Protein 9O9W (pdb70)

Foldseek 3Di:
DQLLDDDDLDDLCQLLDLAHQFDKDKDWFDCDQLFHTFMKMAGPDCPSHAAAEEEEEEAAQDAQLLQVSCHRSQRNLGYTYGYGHGPDSHDALCSLLRVSVSVLVCCCPPDPCNRRYDSQQYAYEYAASNLLSRLSNQQVCVSYQEYEYELYDNPVLANAPRQHEYEYEAEPPEPVRHPVSPVSSQVRHDLNHWYKYWYFPPGYRSNSSDDDSVCSSVVNLVSCCRRRVHCSSQVCVQPPPDCVRTDDMDTSPVDGYDDDDDD/DQLLDDDDQDDLPQLLDLAHQFDKDKDWFDQDQLFGTFMKMAGPDCPSHAAAEEEEEEAALDDQLLQVSCHRSQRNNGYTYGYGHGPDSHDALCSLLVVSVSRLCCCCPPDPCNRRYDSQQYAYEYAASNLLSRLNNQQVDVSYQEYEYELYDNPVLASANRQHEYEYEAEPAEPPSHPVSNVSSQVRHDLNHWYKYWYFPPGYRSNSSDDDSVVRSVVNLSSCCRRRVNCSSQVCVQPPPDCPRTPDMDTSPVDGYD

Nearest PDB structures (foldseek):
  1jfr-assembly2_B  TM=9.853E-01  e=2.853E-38  Streptomyces exfoliatus
  7ym9-assembly2_B  TM=9.706E-01  e=1.225E-35  Cryptosporangium aurantiacum
  7yme-assembly1_A  TM=9.697E-01  e=6.403E-35  Cryptosporangium aurantiacum
  8etx-assembly1_A  TM=9.329E-01  e=5.877E-36  synthetic construct
  8eu1-assembly1_A  TM=9.332E-01  e=2.555E-35  synthetic construct

Organism: NCBI:txid113567

Structure (mmCIF, N/CA/C/O backbone):
data_9O9W
#
_entry.id   9O9W
#
_cell.length_a   87.250
_cell.length_b   87.250
_cell.length_c   148.870
_cell.angle_alpha   90.00
_cell.angle_beta   90.00
_cell.angle_gamma   120.00
#
_symmetry.space_group_name_H-M   'P 32 2 1'
#
loop_
_entity.id
_entity.type
_entity.pdbx_description
1 polymer 'poly(ethylene terephthalate) hydrolase'
2 non-polymer 'CALCIUM ION'
3 non-polymer 'TRIETHYLENE GLYCOL'
4 non-polymer 'CHLORIDE ION'
5 water water
#
loop_
_atom_site.group_PDB
_atom_site.id
_atom_site.type_symbol
_atom_site.label_atom_id
_atom_site.label_alt_id
_atom_site.label_comp_id
_atom_site.label_asym_id
_atom_site.label_entity_id
_atom_site.label_seq_id
_atom_site.pdbx_PDB_ins_code
_atom_site.Cartn_x
_atom_site.Cartn_y
_atom_site.Cartn_z
_atom_site.occupancy
_atom_site.B_iso_or_equiv
_atom_site.auth_seq_id
_atom_site.auth_comp_id
_atom_site.auth_asym_id
_atom_site.auth_atom_id
_atom_site.pdbx_PDB_model_num
ATOM 1 N N . ALA A 1 2 ? 26.934 4.393 -17.721 1.00 57.30 2 ALA A N 1
ATOM 2 C CA . ALA A 1 2 ? 27.094 2.923 -17.747 1.00 52.11 2 ALA A CA 1
ATOM 3 C C . ALA A 1 2 ? 27.283 2.455 -16.307 1.00 49.25 2 ALA A C 1
ATOM 4 O O . ALA A 1 2 ? 27.674 3.220 -15.420 1.00 47.68 2 ALA A O 1
ATOM 6 N N . ASN A 1 3 ? 27.030 1.160 -16.115 1.00 44.48 3 ASN A N 1
ATOM 7 C CA . ASN A 1 3 ? 27.366 0.500 -14.862 1.00 41.80 3 ASN A CA 1
ATOM 8 C C . ASN A 1 3 ? 28.853 0.167 -14.874 1.00 36.91 3 ASN A C 1
ATOM 9 O O . ASN A 1 3 ? 29.266 -0.730 -15.592 1.00 41.31 3 ASN A O 1
ATOM 14 N N . PRO A 1 4 ? 29.685 0.793 -14.038 1.00 35.40 4 PRO A N 1
ATOM 15 C CA . PRO A 1 4 ? 31.113 0.536 -14.079 1.00 37.68 4 PRO A CA 1
ATOM 16 C C . PRO A 1 4 ? 31.534 -0.877 -13.649 1.00 40.11 4 PRO A C 1
ATOM 17 O O . PRO A 1 4 ? 32.688 -1.234 -13.838 1.00 37.47 4 PRO A O 1
ATOM 21 N N . TYR A 1 5 ? 30.617 -1.664 -13.048 1.00 38.77 5 TYR A N 1
ATOM 22 C CA . TYR A 1 5 ? 30.915 -3.031 -12.610 1.00 36.63 5 TYR A CA 1
ATOM 23 C C . TYR A 1 5 ? 30.375 -4.079 -13.580 1.00 36.20 5 TYR A C 1
ATOM 24 O O . TYR A 1 5 ? 30.487 -5.295 -13.353 1.00 36.28 5 TYR A O 1
ATOM 33 N N . GLN A 1 6 ? 29.742 -3.622 -14.668 1.00 35.95 6 GLN A N 1
ATOM 34 C CA . GLN A 1 6 ? 29.144 -4.549 -15.613 1.00 35.34 6 GLN A CA 1
ATOM 35 C C . GLN A 1 6 ? 30.251 -5.238 -16.409 1.00 36.43 6 GLN A C 1
ATOM 36 O O . GLN A 1 6 ? 31.168 -4.584 -16.882 1.00 38.06 6 GLN A O 1
ATOM 42 N N . ARG A 1 7 ? 30.138 -6.554 -16.575 1.00 34.61 7 ARG A N 1
ATOM 43 C CA . ARG A 1 7 ? 31.128 -7.344 -17.281 1.00 32.88 7 ARG A CA 1
ATOM 44 C C . ARG A 1 7 ? 30.416 -8.295 -18.228 1.00 36.39 7 ARG A C 1
ATOM 45 O O . ARG A 1 7 ? 29.360 -8.890 -17.919 1.00 34.54 7 ARG A O 1
ATOM 53 N N . GLY A 1 8 ? 30.999 -8.451 -19.424 1.00 37.70 8 GLY A N 1
ATOM 54 C CA . GLY A 1 8 ? 30.582 -9.545 -20.279 1.00 37.21 8 GLY A CA 1
ATOM 55 C C . GLY A 1 8 ? 29.406 -9.147 -21.173 1.00 37.86 8 GLY A C 1
ATOM 56 O O . GLY A 1 8 ? 28.745 -8.129 -20.933 1.00 35.82 8 GLY A O 1
ATOM 57 N N . PRO A 1 9 ? 29.163 -9.935 -22.249 1.00 41.64 9 PRO A N 1
ATOM 58 C CA . PRO A 1 9 ? 28.085 -9.642 -23.194 1.00 42.95 9 PRO A CA 1
ATOM 59 C C . PRO A 1 9 ? 26.691 -9.769 -22.590 1.00 46.00 9 PRO A C 1
ATOM 60 O O . PRO A 1 9 ? 26.520 -10.376 -21.528 1.00 42.74 9 PRO A O 1
ATOM 64 N N . ALA A 1 10 ? 25.701 -9.185 -23.277 1.00 42.59 10 ALA A N 1
ATOM 65 C CA . ALA A 1 10 ? 24.301 -9.360 -22.919 1.00 46.13 10 ALA A CA 1
ATOM 66 C C . ALA A 1 10 ? 23.996 -10.847 -22.779 1.00 41.34 10 ALA A C 1
ATOM 67 O O . ALA A 1 10 ? 24.303 -11.671 -23.647 1.00 42.26 10 ALA A O 1
ATOM 69 N N . PRO A 1 11 ? 23.448 -11.277 -21.623 1.00 40.76 11 PRO A N 1
ATOM 70 C CA . PRO A 1 11 ? 23.212 -12.699 -21.390 1.00 38.86 11 PRO A CA 1
ATOM 71 C C . PRO A 1 11 ? 21.967 -13.235 -22.097 1.00 38.06 11 PRO A C 1
ATOM 72 O O . PRO A 1 11 ? 21.048 -12.487 -22.425 1.00 43.21 11 PRO A O 1
ATOM 76 N N . THR A 1 12 ? 21.949 -14.548 -22.243 1.00 37.66 12 THR A N 1
ATOM 77 C CA . THR A 1 12 ? 20.816 -15.320 -22.716 1.00 39.22 12 THR A CA 1
ATOM 78 C C . THR A 1 12 ? 20.636 -16.519 -21.771 1.00 45.02 12 THR A C 1
ATOM 79 O O . THR A 1 12 ? 21.546 -16.838 -20.996 1.00 37.63 12 THR A O 1
ATOM 83 N N . ALA A 1 13 ? 19.494 -17.210 -21.902 1.00 40.39 13 ALA A N 1
ATOM 84 C CA . ALA A 1 13 ? 19.226 -18.431 -21.159 1.00 43.81 13 ALA A CA 1
ATOM 85 C C . ALA A 1 13 ? 20.345 -19.458 -21.346 1.00 44.81 13 ALA A C 1
ATOM 86 O O . ALA A 1 13 ? 20.765 -20.100 -20.381 1.00 40.12 13 ALA A O 1
ATOM 88 N N . ALA A 1 14 ? 20.782 -19.658 -22.604 1.00 41.82 14 ALA A N 1
ATOM 89 C CA . ALA A 1 14 ? 21.947 -20.492 -22.911 1.00 40.73 14 ALA A CA 1
ATOM 90 C C . ALA A 1 14 ? 23.228 -20.031 -22.191 1.00 36.09 14 ALA A C 1
ATOM 91 O O . ALA A 1 14 ? 24.011 -20.872 -21.748 1.00 39.47 14 ALA A O 1
ATOM 93 N N . SER A 1 15 ? 23.487 -18.718 -22.115 1.00 37.29 15 SER A N 1
ATOM 94 C CA . SER A 1 15 ? 24.760 -18.237 -21.606 1.00 35.62 15 SER A CA 1
ATOM 95 C C . SER A 1 15 ? 24.850 -18.491 -20.092 1.00 36.79 15 SER A C 1
ATOM 96 O O . SER A 1 15 ? 25.905 -18.868 -19.618 1.00 36.41 15 SER A O 1
ATOM 99 N N . VAL A 1 16 ? 23.737 -18.337 -19.369 1.00 36.66 16 VAL A N 1
ATOM 100 C CA . VAL A 1 16 ? 23.741 -18.566 -17.924 1.00 36.87 16 VAL A CA 1
ATOM 101 C C . VAL A 1 16 ? 23.698 -20.044 -17.558 1.00 36.19 16 VAL A C 1
ATOM 102 O O . VAL A 1 16 ? 24.014 -20.383 -16.412 1.00 36.96 16 VAL A O 1
ATOM 106 N N . ALA A 1 17 ? 23.269 -20.910 -18.486 1.00 33.87 17 ALA A N 1
ATOM 107 C CA . ALA A 1 17 ? 23.186 -22.346 -18.281 1.00 33.16 17 ALA A CA 1
ATOM 108 C C . ALA A 1 17 ? 24.459 -23.088 -18.728 1.00 35.32 17 ALA A C 1
ATOM 109 O O . ALA A 1 17 ? 24.620 -24.271 -18.428 1.00 34.31 17 ALA A O 1
ATOM 111 N N . ALA A 1 18 ? 25.376 -22.418 -19.422 1.00 34.40 18 ALA A N 1
ATOM 112 C CA . ALA A 1 18 ? 26.574 -23.040 -19.990 1.00 39.77 18 ALA A CA 1
ATOM 113 C C . ALA A 1 18 ? 27.580 -23.485 -18.923 1.00 38.73 18 ALA A C 1
ATOM 114 O O . ALA A 1 18 ? 27.795 -22.800 -17.929 1.00 39.29 18 ALA A O 1
ATOM 116 N N . VAL A 1 19 ? 28.291 -24.569 -19.229 1.00 38.68 19 VAL A N 1
ATOM 117 C CA . VAL A 1 19 ? 29.291 -25.137 -18.341 1.00 39.68 19 VAL A CA 1
ATOM 118 C C . VAL A 1 19 ? 30.465 -24.164 -18.185 1.00 40.19 19 VAL A C 1
ATOM 119 O O . VAL A 1 19 ? 31.013 -24.010 -17.067 1.00 37.95 19 VAL A O 1
ATOM 123 N N . THR A 1 20 ? 30.845 -23.501 -19.297 1.00 36.72 20 THR A N 1
ATOM 124 C CA . THR A 1 20 ? 31.778 -22.387 -19.235 1.00 38.27 20 THR A CA 1
ATOM 125 C C . THR A 1 20 ? 31.164 -21.173 -19.902 1.00 37.36 20 THR A C 1
ATOM 126 O O . THR A 1 20 ? 30.641 -21.289 -21.012 1.00 39.58 20 THR A O 1
ATOM 130 N N . GLY A 1 21 ? 31.300 -20.033 -19.223 1.00 32.72 21 GLY A N 1
ATOM 131 C CA . GLY A 1 21 ? 30.723 -18.759 -19.609 1.00 35.74 21 GLY A CA 1
ATOM 132 C C . GLY A 1 21 ? 31.654 -18.022 -20.566 1.00 37.57 21 GLY A C 1
ATOM 133 O O . GLY A 1 21 ? 32.623 -18.597 -21.050 1.00 40.79 21 GLY A O 1
ATOM 134 N N . PRO A 1 22 ? 31.439 -16.714 -20.792 1.00 38.02 22 PRO A N 1
ATOM 135 C CA . PRO A 1 22 ? 32.196 -15.972 -21.813 1.00 38.44 22 PRO A CA 1
ATOM 136 C C . PRO A 1 22 ? 33.660 -15.673 -21.480 1.00 38.88 22 PRO A C 1
ATOM 137 O O . PRO A 1 22 ? 34.429 -15.289 -22.348 1.00 38.45 22 PRO A O 1
ATOM 141 N N . PHE A 1 23 ? 34.041 -15.718 -20.194 1.00 35.81 23 PHE A N 1
ATOM 142 C CA . PHE A 1 23 ? 35.400 -15.397 -19.798 1.00 31.59 23 PHE A CA 1
ATOM 143 C C . PHE A 1 23 ? 36.262 -16.654 -19.720 1.00 34.86 23 PHE A C 1
ATOM 144 O O . PHE A 1 23 ? 35.919 -17.600 -18.994 1.00 34.89 23 PHE A O 1
ATOM 152 N N . ALA A 1 24 ? 37.437 -16.595 -20.367 1.00 35.23 24 ALA A N 1
ATOM 153 C CA . ALA A 1 24 ? 38.547 -17.510 -20.112 1.00 34.96 24 ALA A CA 1
ATOM 154 C C . ALA A 1 24 ? 38.899 -17.435 -18.621 1.00 32.90 24 ALA A C 1
ATOM 155 O O . ALA A 1 24 ? 38.884 -16.338 -18.044 1.00 32.01 24 ALA A O 1
ATOM 157 N N . THR A 1 25 ? 39.272 -18.572 -18.031 1.00 31.14 25 THR A N 1
ATOM 158 C CA . THR A 1 25 ? 39.610 -18.597 -16.598 1.00 32.11 25 THR A CA 1
ATOM 159 C C . THR A 1 25 ? 40.950 -19.292 -16.342 1.00 32.03 25 THR A C 1
ATOM 160 O O . THR A 1 25 ? 41.512 -19.997 -17.188 1.00 30.32 25 THR A O 1
ATOM 164 N N . ALA A 1 26 ? 41.481 -19.012 -15.163 1.00 31.03 26 ALA A N 1
ATOM 165 C CA . ALA A 1 26 ? 42.646 -19.654 -14.584 1.00 31.17 26 ALA A CA 1
ATOM 166 C C . ALA A 1 26 ? 42.348 -19.943 -13.106 1.00 32.08 26 ALA A C 1
ATOM 167 O O . ALA A 1 26 ? 41.370 -19.433 -12.565 1.00 28.61 26 ALA A O 1
ATOM 169 N N . SER A 1 27 ? 43.225 -20.703 -12.454 1.00 31.64 27 SER A N 1
ATOM 170 C CA . SER A 1 27 ? 43.123 -20.906 -11.018 1.00 29.30 27 SER A CA 1
ATOM 171 C C . SER A 1 27 ? 44.510 -20.953 -10.407 1.00 30.40 27 SER A C 1
ATOM 172 O O . SER A 1 27 ? 45.512 -21.129 -11.116 1.00 29.52 27 SER A O 1
ATOM 175 N N . VAL A 1 28 ? 44.551 -20.779 -9.073 1.00 29.32 28 VAL A N 1
ATOM 176 C CA . VAL A 1 28 ? 45.745 -21.016 -8.280 1.00 28.49 28 VAL A CA 1
ATOM 177 C C . VAL A 1 28 ? 45.325 -21.746 -7.012 1.00 29.09 28 VAL A C 1
ATOM 178 O O . VAL A 1 28 ? 44.290 -21.405 -6.424 1.00 29.18 28 VAL A O 1
ATOM 182 N N . SER A 1 29 ? 46.144 -22.722 -6.611 1.00 29.25 29 SER A N 1
ATOM 183 C CA . SER A 1 29 ? 45.986 -23.363 -5.308 1.00 30.72 29 SER A CA 1
ATOM 184 C C . SER A 1 29 ? 46.471 -22.411 -4.205 1.00 32.82 29 SER A C 1
ATOM 185 O O . SER A 1 29 ? 47.364 -21.593 -4.441 1.00 30.37 29 SER A O 1
ATOM 188 N N . VAL A 1 30 ? 45.829 -22.503 -3.024 1.00 30.59 30 VAL A N 1
ATOM 189 C CA . VAL A 1 30 ? 46.266 -21.779 -1.843 1.00 31.92 30 VAL A CA 1
ATOM 190 C C . VAL A 1 30 ? 46.507 -22.784 -0.729 1.00 31.59 30 VAL A C 1
ATOM 191 O O . VAL A 1 30 ? 45.609 -23.550 -0.406 1.00 27.84 30 VAL A O 1
ATOM 195 N N . PRO A 1 31 ? 47.676 -22.804 -0.070 1.00 31.47 31 PRO A N 1
ATOM 196 C CA . PRO A 1 31 ? 47.903 -23.790 0.984 1.00 34.13 31 PRO A CA 1
ATOM 197 C C . PRO A 1 31 ? 47.244 -23.384 2.303 1.00 31.32 31 PRO A C 1
ATOM 198 O O . PRO A 1 31 ? 46.730 -22.258 2.434 1.00 28.68 31 PRO A O 1
ATOM 202 N N . ARG A 1 32 ? 47.232 -24.314 3.255 1.00 31.97 32 ARG A N 1
ATOM 203 C CA . ARG A 1 32 ? 46.623 -24.061 4.563 1.00 35.61 32 ARG A CA 1
ATOM 204 C C . ARG A 1 32 ? 47.264 -22.858 5.264 1.00 33.37 32 ARG A C 1
ATOM 205 O O . ARG A 1 32 ? 48.457 -22.645 5.123 1.00 32.08 32 ARG A O 1
ATOM 213 N N . GLY A 1 33 ? 46.484 -22.111 6.065 1.00 32.21 33 GLY A N 1
ATOM 214 C CA . GLY A 1 33 ? 47.020 -20.963 6.814 1.00 33.52 33 GLY A CA 1
ATOM 215 C C . GLY A 1 33 ? 46.089 -19.744 6.750 1.00 33.27 33 GLY A C 1
ATOM 216 O O . GLY A 1 33 ? 45.016 -19.800 6.128 1.00 33.87 33 GLY A O 1
ATOM 217 N N . ASN A 1 34 ? 46.458 -18.675 7.483 1.00 34.90 34 ASN A N 1
ATOM 218 C CA . ASN A 1 34 ? 45.724 -17.415 7.412 1.00 35.50 34 ASN A CA 1
ATOM 219 C C . ASN A 1 34 ? 44.286 -17.618 7.876 1.00 33.40 34 ASN A C 1
ATOM 220 O O . ASN A 1 34 ? 43.385 -16.937 7.390 1.00 35.36 34 ASN A O 1
ATOM 225 N N . GLY A 1 35 ? 44.098 -18.579 8.783 1.00 32.38 35 GLY A N 1
ATOM 226 C CA . GLY A 1 35 ? 42.834 -18.729 9.476 1.00 31.80 35 GLY A CA 1
ATOM 227 C C . GLY A 1 35 ? 41.955 -19.827 8.879 1.00 31.64 35 GLY A C 1
ATOM 228 O O . GLY A 1 35 ? 40.857 -20.010 9.374 1.00 32.10 35 GLY A O 1
ATOM 229 N N . PHE A 1 36 ? 42.388 -20.538 7.819 1.00 27.67 36 PHE A N 1
ATOM 230 C CA . PHE A 1 36 ? 41.498 -21.512 7.200 1.00 28.98 36 PHE A CA 1
ATOM 231 C C . PHE A 1 36 ? 42.360 -22.539 6.467 1.00 29.31 36 PHE A C 1
ATOM 232 O O . PHE A 1 36 ? 43.586 -22.514 6.579 1.00 29.41 36 PHE A O 1
ATOM 240 N N . GLY A 1 37 ? 41.698 -23.495 5.803 1.00 26.73 37 GLY A N 1
ATOM 241 C CA . GLY A 1 37 ? 42.388 -24.645 5.251 1.00 28.02 37 GLY A CA 1
ATOM 242 C C . GLY A 1 37 ? 42.968 -24.413 3.857 1.00 29.20 37 GLY A C 1
ATOM 243 O O . GLY A 1 37 ? 43.480 -25.363 3.261 1.00 30.45 37 GLY A O 1
ATOM 244 N N . GLY A 1 38 ? 42.963 -23.157 3.375 1.00 28.23 38 GLY A N 1
ATOM 245 C CA . GLY A 1 38 ? 43.406 -22.857 2.015 1.00 29.55 38 GLY A CA 1
ATOM 246 C C . GLY A 1 38 ? 42.305 -23.212 1.018 1.00 27.71 38 GLY A C 1
ATOM 247 O O . GLY A 1 38 ? 41.119 -23.185 1.371 1.00 27.26 38 GLY A O 1
ATOM 248 N N . GLY A 1 39 ? 42.700 -23.577 -0.218 1.00 27.22 39 GLY A N 1
ATOM 249 C CA . GLY A 1 39 ? 41.700 -23.938 -1.211 1.00 27.55 39 GLY A CA 1
ATOM 250 C C . GLY A 1 39 ? 42.169 -23.593 -2.623 1.00 27.42 39 GLY A C 1
ATOM 251 O O . GLY A 1 39 ? 43.356 -23.766 -2.919 1.00 30.94 39 GLY A O 1
ATOM 252 N N . VAL A 1 40 ? 41.241 -23.090 -3.454 1.00 27.24 40 VAL A N 1
ATOM 253 C CA . VAL A 1 40 ? 41.519 -22.791 -4.863 1.00 27.59 40 VAL A CA 1
ATOM 254 C C . VAL A 1 40 ? 40.794 -21.507 -5.236 1.00 26.39 40 VAL A C 1
ATOM 255 O O . VAL A 1 40 ? 39.587 -21.385 -5.005 1.00 27.23 40 VAL A O 1
ATOM 259 N N . ILE A 1 41 ? 41.551 -20.582 -5.845 1.00 25.32 41 ILE A N 1
ATOM 260 C CA . ILE A 1 41 ? 41.011 -19.356 -6.413 1.00 27.20 41 ILE A CA 1
ATOM 261 C C . ILE A 1 41 ? 40.894 -19.476 -7.926 1.00 27.32 41 ILE A C 1
ATOM 262 O O . ILE A 1 41 ? 41.883 -19.763 -8.618 1.00 29.01 41 ILE A O 1
ATOM 267 N N . TYR A 1 42 ? 39.669 -19.272 -8.425 1.00 26.98 42 TYR A N 1
ATOM 268 C CA . TYR A 1 42 ? 39.373 -19.273 -9.843 1.00 27.73 42 TYR A CA 1
ATOM 269 C C . TYR A 1 42 ? 39.096 -17.843 -10.277 1.00 29.29 42 TYR A C 1
ATOM 270 O O . TYR A 1 42 ? 38.451 -17.071 -9.560 1.00 29.02 42 TYR A O 1
ATOM 279 N N . TYR A 1 43 ? 39.587 -17.441 -11.452 1.00 28.23 43 TYR A N 1
ATOM 280 C CA . TYR A 1 43 ? 39.371 -16.050 -11.816 1.00 27.91 43 TYR A CA 1
ATOM 281 C C . TYR A 1 43 ? 39.387 -15.867 -13.336 1.00 30.63 43 TYR A C 1
ATOM 282 O O . TYR A 1 43 ? 40.001 -16.659 -14.046 1.00 30.90 43 TYR A O 1
ATOM 291 N N . PRO A 1 44 ? 38.749 -14.805 -13.862 1.00 29.78 44 PRO A N 1
ATOM 292 C CA . PRO A 1 44 ? 38.880 -14.465 -15.279 1.00 31.75 44 PRO A CA 1
ATOM 293 C C . PRO A 1 44 ? 40.259 -13.904 -15.576 1.00 33.07 44 PRO A C 1
ATOM 294 O O . PRO A 1 44 ? 40.769 -13.072 -14.802 1.00 34.58 44 PRO A O 1
ATOM 298 N N . THR A 1 45 ? 40.848 -14.298 -16.718 1.00 33.95 45 THR A N 1
ATOM 299 C CA . THR A 1 45 ? 42.184 -13.824 -17.057 1.00 36.02 45 THR A CA 1
ATOM 300 C C . THR A 1 45 ? 42.136 -12.468 -17.748 1.00 38.73 45 THR A C 1
ATOM 301 O O . THR A 1 45 ? 43.112 -11.735 -17.698 1.00 39.71 45 THR A O 1
ATOM 305 N N . ASP A 1 46 ? 41.009 -12.138 -18.369 1.00 35.00 46 ASP A N 1
ATOM 306 C CA . ASP A 1 46 ? 40.861 -10.845 -19.037 1.00 40.81 46 ASP A CA 1
ATOM 307 C C . ASP A 1 46 ? 40.780 -9.706 -18.017 1.00 39.87 46 ASP A C 1
ATOM 308 O O . ASP A 1 46 ? 39.802 -9.630 -17.277 1.00 39.28 46 ASP A O 1
ATOM 313 N N . THR A 1 47 ? 41.768 -8.788 -18.028 1.00 38.85 47 THR A N 1
ATOM 314 C CA . THR A 1 47 ? 41.756 -7.604 -17.172 1.00 39.28 47 THR A CA 1
ATOM 315 C C . THR A 1 47 ? 41.212 -6.340 -17.854 1.00 40.00 47 THR A C 1
ATOM 316 O O . THR A 1 47 ? 41.047 -5.327 -17.166 1.00 43.30 47 THR A O 1
ATOM 320 N N . SER A 1 48 ? 40.883 -6.397 -19.149 1.00 40.14 48 SER A N 1
ATOM 321 C CA . SER A 1 48 ? 40.616 -5.208 -19.939 1.00 44.28 48 SER A CA 1
ATOM 322 C C . SER A 1 48 ? 39.248 -4.600 -19.625 1.00 46.67 48 SER A C 1
ATOM 323 O O . SER A 1 48 ? 38.951 -3.515 -20.093 1.00 45.75 48 SER A O 1
ATOM 326 N N . GLN A 1 49 ? 38.382 -5.295 -18.886 1.00 41.85 49 GLN A N 1
ATOM 327 C CA . GLN A 1 49 ? 37.085 -4.721 -18.525 1.00 41.82 49 GLN A CA 1
ATOM 328 C C . GLN A 1 49 ? 37.078 -4.230 -17.074 1.00 40.38 49 GLN A C 1
ATOM 329 O O . GLN A 1 49 ? 36.071 -3.708 -16.615 1.00 43.92 49 GLN A O 1
ATOM 335 N N . GLY A 1 50 ? 38.211 -4.304 -16.368 1.00 38.87 50 GLY A N 1
ATOM 336 C CA . GLY A 1 50 ? 38.278 -3.867 -14.983 1.00 37.97 50 GLY A CA 1
ATOM 337 C C . GLY A 1 50 ? 38.298 -5.053 -14.004 1.00 36.14 50 GLY A C 1
ATOM 338 O O . GLY A 1 50 ? 38.305 -6.217 -14.417 1.00 35.23 50 GLY A O 1
ATOM 339 N N . THR A 1 51 ? 38.288 -4.719 -12.707 1.00 33.88 51 THR A N 1
ATOM 340 C CA . THR A 1 51 ? 38.350 -5.690 -11.609 1.00 34.14 51 THR A CA 1
ATOM 341 C C . THR A 1 51 ? 37.009 -6.395 -11.494 1.00 31.51 51 THR A C 1
ATOM 342 O O . THR A 1 51 ? 36.004 -5.887 -11.982 1.00 33.14 51 THR A O 1
ATOM 346 N N . PHE A 1 52 ? 37.005 -7.528 -10.787 1.00 31.45 52 PHE A N 1
ATOM 347 C CA . PHE A 1 52 ? 35.812 -8.333 -10.583 1.00 30.32 52 PHE A CA 1
ATOM 348 C C . PHE A 1 52 ? 35.509 -8.443 -9.088 1.00 28.61 52 PHE A C 1
ATOM 349 O O . PHE A 1 52 ? 36.409 -8.315 -8.245 1.00 30.32 52 PHE A O 1
ATOM 357 N N . GLY A 1 53 ? 34.229 -8.638 -8.786 1.00 28.11 53 GLY A N 1
ATOM 358 C CA . GLY A 1 53 ? 33.828 -8.989 -7.441 1.00 31.92 53 GLY A CA 1
ATOM 359 C C . GLY A 1 53 ? 34.219 -10.426 -7.103 1.00 31.52 53 GLY A C 1
ATOM 360 O O . GLY A 1 53 ? 34.654 -11.176 -7.974 1.00 32.02 53 GLY A O 1
ATOM 361 N N . GLY A 1 54 ? 34.042 -10.789 -5.826 1.00 29.21 54 GLY A N 1
ATOM 362 C CA . GLY A 1 54 ? 34.552 -12.038 -5.286 1.00 29.16 54 GLY A CA 1
ATOM 363 C C . GLY A 1 54 ? 33.498 -12.816 -4.488 1.00 28.73 54 GLY A C 1
ATOM 364 O O . GLY A 1 54 ? 32.584 -12.226 -3.878 1.00 29.84 54 GLY A O 1
ATOM 365 N N . LEU A 1 55 ? 33.651 -14.149 -4.526 1.00 27.18 55 LEU A N 1
ATOM 366 C CA . LEU A 1 55 ? 32.763 -15.071 -3.837 1.00 26.48 55 LEU A CA 1
ATOM 367 C C . LEU A 1 55 ? 33.619 -16.115 -3.157 1.00 25.84 55 LEU A C 1
ATOM 368 O O . LEU A 1 55 ? 34.392 -16.787 -3.838 1.00 27.67 55 LEU A O 1
ATOM 373 N N . ALA A 1 56 ? 33.401 -16.323 -1.846 1.00 26.08 56 ALA A N 1
ATOM 374 C CA . ALA A 1 56 ? 34.013 -17.431 -1.135 1.00 24.49 56 ALA A CA 1
ATOM 375 C C . ALA A 1 56 ? 32.962 -18.499 -0.844 1.00 24.54 56 ALA A C 1
ATOM 376 O O . ALA A 1 56 ? 31.827 -18.151 -0.510 1.00 23.76 56 ALA A O 1
ATOM 378 N N . ILE A 1 57 ? 33.352 -19.782 -1.006 1.00 23.83 57 ILE A N 1
ATOM 379 C CA . ILE A 1 57 ? 32.428 -20.918 -0.927 1.00 24.46 57 ILE A CA 1
ATOM 380 C C . ILE A 1 57 ? 32.974 -21.995 0.014 1.00 23.71 57 ILE A C 1
ATOM 381 O O . ILE A 1 57 ? 34.121 -22.457 -0.159 1.00 25.10 57 ILE A O 1
ATOM 386 N N . SER A 1 58 ? 32.143 -22.419 0.989 1.00 22.88 58 SER A N 1
ATOM 387 C CA . SER A 1 58 ? 32.526 -23.411 1.983 1.00 23.62 58 SER A CA 1
ATOM 388 C C . SER A 1 58 ? 31.788 -24.732 1.800 1.00 24.81 58 SER A C 1
ATOM 389 O O . SER A 1 58 ? 30.573 -24.748 1.643 1.00 26.02 58 SER A O 1
ATOM 392 N N . PRO A 1 59 ? 32.496 -25.866 1.883 1.00 24.81 59 PRO A N 1
ATOM 393 C CA . PRO A 1 59 ? 31.833 -27.149 1.984 1.00 27.50 59 PRO A CA 1
ATOM 394 C C . PRO A 1 59 ? 31.170 -27.329 3.341 1.00 26.44 59 PRO A C 1
ATOM 395 O O . PRO A 1 59 ? 31.356 -26.490 4.222 1.00 25.76 59 PRO A O 1
ATOM 399 N N . GLY A 1 60 ? 30.446 -28.438 3.488 1.00 26.96 60 GLY A N 1
ATOM 400 C CA . GLY A 1 60 ? 29.833 -28.785 4.758 1.00 27.23 60 GLY A CA 1
ATOM 401 C C . GLY A 1 60 ? 30.674 -29.781 5.557 1.00 27.87 60 GLY A C 1
ATOM 402 O O . GLY A 1 60 ? 31.833 -30.069 5.232 1.00 29.26 60 GLY A O 1
ATOM 403 N N . LEU A 1 61 ? 30.059 -30.268 6.632 1.00 29.34 61 LEU A N 1
ATOM 404 C CA . LEU A 1 61 ? 30.659 -31.210 7.577 1.00 28.41 61 LEU A CA 1
ATOM 405 C C . LEU A 1 61 ? 31.227 -32.401 6.826 1.00 28.40 61 LEU A C 1
ATOM 406 O O . LEU A 1 61 ? 30.566 -32.934 5.931 1.00 30.29 61 LEU A O 1
ATOM 411 N N . ASN A 1 62 ? 32.491 -32.728 7.112 1.00 29.83 62 ASN A N 1
ATOM 412 C CA . ASN A 1 62 ? 33.205 -33.833 6.479 1.00 34.48 62 ASN A CA 1
ATOM 413 C C . ASN A 1 62 ? 33.380 -33.654 4.975 1.00 32.55 62 ASN A C 1
ATOM 414 O O . ASN A 1 62 ? 33.853 -34.584 4.335 1.00 31.04 62 ASN A O 1
ATOM 419 N N . GLY A 1 63 ? 33.199 -32.428 4.465 1.00 29.42 63 GLY A N 1
ATOM 420 C CA . GLY A 1 63 ? 33.364 -32.153 3.063 1.00 29.16 63 GLY A CA 1
ATOM 421 C C . GLY A 1 63 ? 34.689 -31.454 2.742 1.00 28.95 63 GLY A C 1
ATOM 422 O O . GLY A 1 63 ? 35.261 -30.702 3.552 1.00 27.41 63 GLY A O 1
ATOM 423 N N . THR A 1 64 ? 35.170 -31.711 1.525 1.00 26.76 64 THR A N 1
ATOM 424 C CA . THR A 1 64 ? 36.296 -30.963 0.994 1.00 28.81 64 THR A CA 1
ATOM 425 C C . THR A 1 64 ? 35.834 -30.264 -0.286 1.00 28.19 64 THR A C 1
ATOM 426 O O . THR A 1 64 ? 34.806 -30.585 -0.866 1.00 29.75 64 THR A O 1
ATOM 430 N N . TRP A 1 65 ? 36.629 -29.303 -0.733 1.00 26.92 65 TRP A N 1
ATOM 431 C CA . TRP A 1 65 ? 36.282 -28.447 -1.842 1.00 27.52 65 TRP A CA 1
ATOM 432 C C . TRP A 1 65 ? 36.096 -29.275 -3.126 1.00 28.38 65 TRP A C 1
ATOM 433 O O . TRP A 1 65 ? 35.130 -29.051 -3.840 1.00 26.04 65 TRP A O 1
ATOM 444 N N . PRO A 1 66 ? 36.927 -30.291 -3.417 1.00 29.07 66 PRO A N 1
ATOM 445 C CA . PRO A 1 66 ? 36.732 -31.078 -4.641 1.00 29.26 66 PRO A CA 1
ATOM 446 C C . PRO A 1 66 ? 35.317 -31.595 -4.817 1.00 29.93 66 PRO A C 1
ATOM 447 O O . PRO A 1 66 ? 34.886 -31.732 -5.960 1.00 29.41 66 PRO A O 1
ATOM 451 N N . GLY A 1 67 ? 34.628 -31.954 -3.710 1.00 29.90 67 GLY A N 1
ATOM 452 C CA . GLY A 1 67 ? 33.269 -32.476 -3.784 1.00 28.45 67 GLY A CA 1
ATOM 453 C C . GLY A 1 67 ? 32.275 -31.512 -4.443 1.00 29.39 67 GLY A C 1
ATOM 454 O O . GLY A 1 67 ? 31.253 -31.956 -4.959 1.00 30.63 67 GLY A O 1
ATOM 455 N N . ILE A 1 68 ? 32.542 -30.178 -4.379 1.00 27.42 68 ILE A N 1
ATOM 456 C CA . ILE A 1 68 ? 31.665 -29.173 -4.956 1.00 26.93 68 ILE A CA 1
ATOM 457 C C . ILE A 1 68 ? 32.403 -28.216 -5.888 1.00 25.79 68 ILE A C 1
ATOM 458 O O . ILE A 1 68 ? 31.850 -27.175 -6.269 1.00 25.94 68 ILE A O 1
ATOM 463 N N . ALA A 1 69 ? 33.625 -28.588 -6.314 1.00 27.17 69 ALA A N 1
ATOM 464 C CA . ALA A 1 69 ? 34.525 -27.675 -6.997 1.00 25.79 69 ALA A CA 1
ATOM 465 C C . ALA A 1 69 ? 34.037 -27.284 -8.394 1.00 28.94 69 ALA A C 1
ATOM 466 O O . ALA A 1 69 ? 34.490 -26.284 -8.940 1.00 27.82 69 ALA A O 1
ATOM 468 N N . TRP A 1 70 ? 33.083 -28.032 -8.966 1.00 27.31 70 TRP A N 1
ATOM 469 C CA . TRP A 1 70 ? 32.508 -27.617 -10.238 1.00 27.77 70 TRP A CA 1
ATOM 470 C C . TRP A 1 70 ? 32.008 -26.163 -10.217 1.00 28.95 70 TRP A C 1
ATOM 471 O O . TRP A 1 70 ? 31.960 -25.504 -11.266 1.00 28.79 70 TRP A O 1
ATOM 482 N N . LEU A 1 71 ? 31.633 -25.635 -9.036 1.00 27.64 71 LEU A N 1
ATOM 483 C CA . LEU A 1 71 ? 31.171 -24.248 -8.941 1.00 26.45 71 LEU A CA 1
ATOM 484 C C . LEU A 1 71 ? 32.267 -23.278 -9.362 1.00 26.11 71 LEU A C 1
ATOM 485 O O . LEU A 1 71 ? 31.964 -22.183 -9.82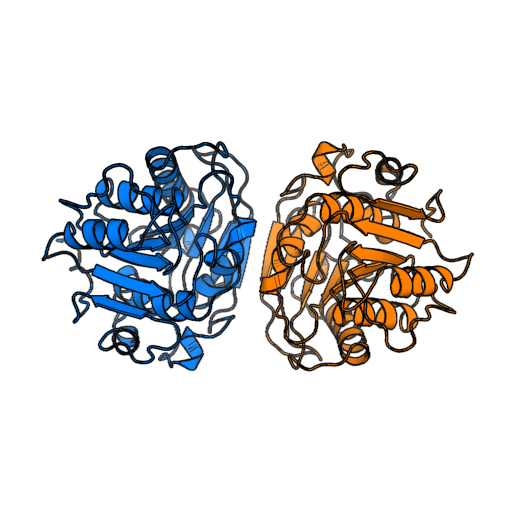7 1.00 28.47 71 LEU A O 1
ATOM 490 N N . GLY A 1 72 ? 33.532 -23.657 -9.160 1.00 27.47 72 GLY A N 1
ATOM 491 C CA . GLY A 1 72 ? 34.620 -22.699 -9.279 1.00 27.65 72 GLY A CA 1
ATOM 492 C C . GLY A 1 72 ? 34.741 -22.095 -10.675 1.00 27.44 72 GLY A C 1
ATOM 493 O O . GLY A 1 72 ? 34.553 -20.891 -10.851 1.00 27.69 72 GLY A O 1
ATOM 494 N N . SER A 1 73 ? 34.993 -22.940 -11.674 1.00 27.30 73 SER A N 1
ATOM 495 C CA . SER A 1 73 ? 35.214 -22.404 -13.000 1.00 30.26 73 SER A CA 1
ATOM 496 C C . SER A 1 73 ? 33.884 -22.007 -13.642 1.00 31.44 73 SER A C 1
ATOM 497 O O . SER A 1 73 ? 33.849 -21.071 -14.459 1.00 31.93 73 SER A O 1
ATOM 500 N N . ARG A 1 74 ? 32.799 -22.709 -13.266 1.00 29.32 74 ARG A N 1
ATOM 501 C CA . ARG A 1 74 ? 31.499 -22.444 -13.859 1.00 29.54 74 ARG A CA 1
ATOM 502 C C . ARG A 1 74 ? 31.019 -21.051 -13.472 1.00 31.93 74 ARG A C 1
ATOM 503 O O . ARG A 1 74 ? 30.467 -20.339 -14.312 1.00 33.39 74 ARG A O 1
ATOM 511 N N . LEU A 1 75 ? 31.231 -20.644 -12.204 1.00 28.61 75 LEU A N 1
ATOM 512 C CA . LEU A 1 75 ? 30.857 -19.306 -11.785 1.00 27.42 75 LEU A CA 1
ATOM 513 C C . LEU A 1 75 ? 31.914 -18.282 -12.214 1.00 26.99 75 LEU A C 1
ATOM 514 O O . LEU A 1 75 ? 31.592 -17.174 -12.637 1.00 28.94 75 LEU A O 1
ATOM 519 N N . ALA A 1 76 ? 33.198 -18.604 -12.084 1.00 26.25 76 ALA A N 1
ATOM 520 C CA . ALA A 1 76 ? 34.225 -17.614 -12.395 1.00 26.93 76 ALA A CA 1
ATOM 521 C C . ALA A 1 76 ? 34.154 -17.163 -13.855 1.00 27.91 76 ALA A C 1
ATOM 522 O O . ALA A 1 76 ? 34.459 -15.998 -14.172 1.00 29.81 76 ALA A O 1
ATOM 524 N N . SER A 1 77 ? 33.802 -18.083 -14.747 1.00 29.46 77 SER A N 1
ATOM 525 C CA . SER A 1 77 ? 33.798 -17.806 -16.180 1.00 31.53 77 SER A CA 1
ATOM 526 C C . SER A 1 77 ? 32.642 -16.905 -16.604 1.00 34.01 77 SER A C 1
ATOM 527 O O . SER A 1 77 ? 32.536 -16.569 -17.798 1.00 32.04 77 SER A O 1
ATOM 530 N N . GLN A 1 78 ? 31.803 -16.495 -15.643 1.00 30.01 78 GLN A N 1
ATOM 531 C CA . GLN A 1 78 ? 30.807 -15.458 -15.858 1.00 30.72 78 GLN A CA 1
ATOM 532 C C . GLN A 1 78 ? 31.338 -14.083 -15.441 1.00 30.75 78 GLN A C 1
ATOM 533 O O . GLN A 1 78 ? 30.653 -13.075 -15.607 1.00 37.69 78 GLN A O 1
ATOM 539 N N . GLY A 1 79 ? 32.552 -14.048 -14.874 1.00 31.29 79 GLY A N 1
ATOM 540 C CA . GLY A 1 79 ? 33.191 -12.812 -14.486 1.00 30.00 79 GLY A CA 1
ATOM 541 C C . GLY A 1 79 ? 33.188 -12.612 -12.961 1.00 29.98 79 GLY A C 1
ATOM 542 O O . GLY A 1 79 ? 32.675 -11.607 -12.473 1.00 30.40 79 GLY A O 1
ATOM 543 N N . PHE A 1 80 ? 33.698 -13.604 -12.218 1.00 29.79 80 PHE A N 1
ATOM 544 C CA . PHE A 1 80 ? 33.829 -13.490 -10.766 1.00 29.58 80 PHE A CA 1
ATOM 545 C C . PHE A 1 80 ? 35.124 -14.140 -10.318 1.00 29.58 80 PHE A C 1
ATOM 546 O O . PHE A 1 80 ? 35.620 -15.051 -10.985 1.00 29.84 80 PHE A O 1
ATOM 554 N N . ILE A 1 81 ? 35.669 -13.641 -9.191 1.00 27.66 81 ILE A N 1
ATOM 555 C CA . ILE A 1 81 ? 36.764 -14.318 -8.534 1.00 28.18 81 ILE A CA 1
ATOM 556 C C . ILE A 1 81 ? 36.130 -15.219 -7.485 1.00 27.01 81 ILE A C 1
ATOM 557 O O . ILE A 1 81 ? 35.457 -14.748 -6.596 1.00 28.06 81 ILE A O 1
ATOM 562 N N . VAL A 1 82 ? 36.373 -16.514 -7.601 1.00 26.95 82 VAL A N 1
ATOM 563 C CA . VAL A 1 82 ? 35.675 -17.485 -6.792 1.00 26.52 82 VAL A CA 1
ATOM 564 C C . VAL A 1 82 ? 36.718 -18.234 -5.982 1.00 26.46 82 VAL A C 1
ATOM 565 O O . VAL A 1 82 ? 37.601 -18.887 -6.553 1.00 26.20 82 VAL A O 1
ATOM 569 N N . PHE A 1 83 ? 36.575 -18.168 -4.651 1.00 25.72 83 PHE A N 1
ATOM 570 C CA . PHE A 1 83 ? 37.503 -18.856 -3.781 1.00 25.13 83 PHE A CA 1
ATOM 571 C C . PHE A 1 83 ? 36.788 -20.026 -3.112 1.00 24.03 83 PHE A C 1
ATOM 572 O O . PHE A 1 83 ? 35.997 -19.838 -2.211 1.00 24.54 83 PHE A O 1
ATOM 580 N N . GLY A 1 84 ? 37.084 -21.238 -3.563 1.00 26.86 84 GLY A N 1
ATOM 581 C CA . GLY A 1 84 ? 36.560 -22.417 -2.893 1.00 26.11 84 GLY A CA 1
ATOM 582 C C . GLY A 1 84 ? 37.504 -22.809 -1.766 1.00 26.80 84 GLY A C 1
ATOM 583 O O . GLY A 1 84 ? 38.698 -22.988 -2.019 1.00 27.22 84 GLY A O 1
ATOM 584 N N . ILE A 1 85 ? 36.992 -22.980 -0.540 1.00 25.65 85 ILE A N 1
ATOM 585 C CA . ILE A 1 85 ? 37.885 -23.159 0.597 1.00 27.63 85 ILE A CA 1
ATOM 586 C C . ILE A 1 85 ? 37.858 -24.582 1.107 1.00 27.48 85 ILE A C 1
ATOM 587 O O . ILE A 1 85 ? 36.860 -25.306 0.971 1.00 25.60 85 ILE A O 1
ATOM 592 N N . GLU A 1 86 ? 38.966 -24.927 1.773 1.00 26.65 86 GLU A N 1
ATOM 593 C CA . GLU A 1 86 ? 38.984 -26.052 2.694 1.00 26.51 86 GLU A CA 1
ATOM 594 C C . GLU A 1 86 ? 38.879 -25.499 4.123 1.00 27.91 86 GLU A C 1
ATOM 595 O O . GLU A 1 86 ? 39.394 -24.405 4.384 1.00 26.31 86 GLU A O 1
ATOM 601 N N . THR A 1 87 ? 38.274 -26.272 5.042 1.00 26.50 87 THR A N 1
ATOM 602 C CA . THR A 1 87 ? 38.213 -25.851 6.443 1.00 26.65 87 THR A CA 1
ATOM 603 C C . THR A 1 87 ? 39.429 -26.379 7.201 1.00 29.78 87 THR A C 1
ATOM 604 O O . THR A 1 87 ? 40.092 -27.334 6.803 1.00 28.74 87 THR A O 1
ATOM 608 N N . ASN A 1 88 ? 39.735 -25.724 8.318 1.00 28.71 88 ASN A N 1
ATOM 609 C CA . ASN A 1 88 ? 40.773 -26.157 9.223 1.00 30.12 88 ASN A CA 1
ATOM 610 C C . ASN A 1 88 ? 40.584 -27.609 9.660 1.00 31.60 88 ASN A C 1
ATOM 611 O O . ASN A 1 88 ? 41.549 -28.354 9.733 1.00 31.64 88 ASN A O 1
ATOM 616 N N . ASN A 1 89 ? 39.355 -27.968 10.038 1.00 28.10 89 ASN A N 1
ATOM 617 C CA . ASN A 1 89 ? 39.038 -29.341 10.393 1.00 30.41 89 ASN A CA 1
ATOM 618 C C . ASN A 1 89 ? 37.736 -29.744 9.704 1.00 30.00 89 ASN A C 1
ATOM 619 O O . ASN A 1 89 ? 36.849 -28.913 9.537 1.00 28.66 89 ASN A O 1
ATOM 624 N N . LEU A 1 90 ? 37.580 -31.050 9.426 1.00 30.90 90 LEU A N 1
ATOM 625 C CA . LEU A 1 90 ? 36.377 -31.595 8.822 1.00 31.58 90 LEU A CA 1
ATOM 626 C C . LEU A 1 90 ? 35.142 -31.404 9.698 1.00 31.21 90 LEU A C 1
ATOM 627 O O . LEU A 1 90 ? 34.024 -31.283 9.196 1.00 32.65 90 LEU A O 1
ATOM 632 N N . ASN A 1 91 ? 35.320 -31.410 11.024 1.00 29.57 91 ASN A N 1
ATOM 633 C CA . ASN A 1 91 ? 34.225 -31.273 11.957 1.00 29.73 91 ASN A CA 1
ATOM 634 C C . ASN A 1 91 ? 34.003 -29.826 12.431 1.00 29.23 91 ASN A C 1
ATOM 635 O O . ASN A 1 91 ? 33.286 -29.602 13.413 1.00 28.82 91 ASN A O 1
ATOM 640 N N . ASP A 1 92 ? 34.528 -28.825 11.710 1.00 28.36 92 ASP A N 1
ATOM 641 C CA . ASP A 1 92 ? 34.290 -27.427 12.058 1.00 29.05 92 ASP A CA 1
ATOM 642 C C . ASP A 1 92 ? 32.800 -27.104 11.995 1.00 29.93 92 ASP A C 1
ATOM 643 O O . ASP A 1 92 ? 32.075 -27.636 11.141 1.00 27.00 92 ASP A O 1
ATOM 648 N N . SER A 1 93 ? 32.371 -26.224 12.914 1.00 27.02 93 SER A N 1
ATOM 649 C CA . SER A 1 93 ? 30.979 -25.843 13.087 1.00 28.36 93 SER A CA 1
ATOM 650 C C . SER A 1 93 ? 30.490 -24.869 12.003 1.00 27.99 93 SER A C 1
ATOM 651 O O . SER A 1 93 ? 31.273 -24.299 11.256 1.00 25.17 93 SER A O 1
ATOM 654 N N . PRO A 1 94 ? 29.177 -24.555 11.949 1.00 27.07 94 PRO A N 1
ATOM 655 C CA . PRO A 1 94 ? 28.676 -23.519 11.053 1.00 28.24 94 PRO A CA 1
ATOM 656 C C . PRO A 1 94 ? 29.269 -22.147 11.338 1.00 28.47 94 PRO A C 1
ATOM 657 O O . PRO A 1 94 ? 29.689 -21.502 10.387 1.00 26.93 94 PRO A O 1
ATOM 661 N N . THR A 1 95 ? 29.351 -21.717 12.620 1.00 27.15 95 THR A N 1
ATOM 662 C CA . THR A 1 95 ? 29.900 -20.397 12.869 1.00 27.38 95 THR A CA 1
ATOM 663 C C . THR A 1 95 ? 31.383 -20.395 12.501 1.00 25.94 95 THR A C 1
ATOM 664 O O . THR A 1 95 ? 31.897 -19.366 12.027 1.00 28.22 95 THR A O 1
ATOM 668 N N . SER A 1 96 ? 32.086 -21.506 12.724 1.00 25.11 96 SER A N 1
ATOM 669 C CA . SER A 1 96 ? 33.496 -21.625 12.336 1.00 24.87 96 SER A CA 1
ATOM 670 C C . SER A 1 96 ? 33.653 -21.498 10.811 1.00 25.07 96 SER A C 1
ATOM 671 O O . SER A 1 96 ? 34.590 -20.874 10.323 1.00 25.36 96 SER A O 1
ATOM 674 N N . ARG A 1 97 ? 32.768 -22.138 10.052 1.00 25.21 97 ARG A N 1
ATOM 675 C CA . ARG A 1 97 ? 32.854 -22.017 8.610 1.00 25.53 97 ARG A CA 1
ATOM 676 C C . ARG A 1 97 ? 32.663 -20.553 8.211 1.00 24.40 97 ARG A C 1
ATOM 677 O O . ARG A 1 97 ? 33.255 -20.049 7.249 1.00 25.53 97 ARG A O 1
ATOM 685 N N . GLY A 1 98 ? 31.756 -19.872 8.910 1.00 26.85 98 GLY A N 1
ATOM 686 C CA . GLY A 1 98 ? 31.550 -18.444 8.677 1.00 25.81 98 GLY A CA 1
ATOM 687 C C . GLY A 1 98 ? 32.821 -17.632 8.912 1.00 24.54 98 GLY A C 1
ATOM 688 O O . GLY A 1 98 ? 33.189 -16.798 8.092 1.00 25.72 98 GLY A O 1
ATOM 689 N N . THR A 1 99 ? 33.481 -17.862 10.047 1.00 25.26 99 THR A N 1
ATOM 690 C CA . THR A 1 99 ? 34.765 -17.239 10.364 1.00 26.06 99 THR A CA 1
ATOM 691 C C . THR A 1 99 ? 35.752 -17.486 9.224 1.00 25.85 99 THR A C 1
ATOM 692 O O . THR A 1 99 ? 36.506 -16.597 8.843 1.00 24.46 99 THR A O 1
ATOM 696 N N . GLN A 1 100 ? 35.813 -18.724 8.751 1.00 25.80 100 GLN A N 1
ATOM 697 C CA . GLN A 1 100 ? 36.823 -19.077 7.767 1.00 25.03 100 GLN A CA 1
ATOM 698 C C . GLN A 1 100 ? 36.469 -18.480 6.390 1.00 25.67 100 GLN A C 1
ATOM 699 O O . GLN A 1 100 ? 37.384 -18.144 5.628 1.00 25.12 100 GLN A O 1
ATOM 705 N N . LEU A 1 101 ? 35.173 -18.370 6.042 1.00 23.58 101 LEU A N 1
ATOM 706 C CA . LEU A 1 101 ? 34.799 -17.656 4.816 1.00 25.06 101 LEU A CA 1
ATOM 707 C C . LEU A 1 101 ? 35.280 -16.200 4.874 1.00 26.37 101 LEU A C 1
ATOM 708 O O . LEU A 1 101 ? 35.782 -15.662 3.879 1.00 26.20 101 LEU A O 1
ATOM 713 N N . LEU A 1 102 ? 35.094 -15.547 6.037 1.00 25.72 102 LEU A N 1
ATOM 714 C CA . LEU A 1 102 ? 35.515 -14.151 6.173 1.00 24.84 102 LEU A CA 1
ATOM 715 C C . LEU A 1 102 ? 37.037 -14.060 6.130 1.00 25.93 102 LEU A C 1
ATOM 716 O O . LEU A 1 102 ? 37.608 -13.132 5.551 1.00 28.24 102 LEU A O 1
ATOM 721 N N . ALA A 1 103 ? 37.712 -15.034 6.736 1.00 25.63 103 ALA A N 1
ATOM 722 C CA . ALA A 1 103 ? 39.166 -15.064 6.675 1.00 24.69 103 ALA A CA 1
ATOM 723 C C . ALA A 1 103 ? 39.641 -15.280 5.238 1.00 26.19 103 ALA A C 1
ATOM 724 O O . ALA A 1 103 ? 40.681 -14.741 4.831 1.00 25.14 103 ALA A O 1
ATOM 726 N N . ALA A 1 104 ? 38.916 -16.117 4.485 1.00 24.06 104 ALA A N 1
ATOM 727 C CA . ALA A 1 104 ? 39.278 -16.377 3.098 1.00 25.06 104 ALA A CA 1
ATOM 728 C C . ALA A 1 104 ? 39.097 -15.109 2.259 1.00 27.15 104 ALA A C 1
ATOM 729 O O . ALA A 1 104 ? 39.946 -14.805 1.428 1.00 26.03 104 ALA A O 1
ATOM 731 N N . LEU A 1 105 ? 38.013 -14.364 2.496 1.00 26.13 105 LEU A N 1
ATOM 732 C CA . LEU A 1 105 ? 37.781 -13.120 1.766 1.00 28.14 105 LEU A CA 1
ATOM 733 C C . LEU A 1 105 ? 38.840 -12.065 2.110 1.00 29.60 105 LEU A C 1
ATOM 734 O O . LEU A 1 105 ? 39.237 -11.271 1.249 1.00 27.65 105 LEU A O 1
ATOM 739 N N . ASP A 1 106 ? 39.274 -12.035 3.366 1.00 26.48 106 ASP A N 1
ATOM 740 C CA . ASP A 1 106 ? 40.290 -11.084 3.791 1.00 28.67 106 ASP A CA 1
ATOM 741 C C . ASP A 1 106 ? 41.629 -11.424 3.140 1.00 27.39 106 ASP A C 1
ATOM 742 O O . ASP A 1 106 ? 42.359 -10.523 2.679 1.00 27.79 106 ASP A O 1
ATOM 747 N N . TYR A 1 107 ? 41.973 -12.722 3.121 1.00 27.58 107 TYR A N 1
ATOM 748 C CA . TYR A 1 107 ? 43.167 -13.174 2.437 1.00 27.08 107 TYR A CA 1
ATOM 749 C C . TYR A 1 107 ? 43.047 -12.831 0.948 1.00 29.91 107 TYR A C 1
ATOM 750 O O . TYR A 1 107 ? 44.013 -12.320 0.359 1.00 28.54 107 TYR A O 1
ATOM 759 N N . LEU A 1 108 ? 41.888 -13.109 0.333 1.00 25.37 108 LEU A N 1
ATOM 760 C CA . LEU A 1 108 ? 41.708 -12.864 -1.099 1.00 27.22 108 LEU A CA 1
ATOM 761 C C . LEU A 1 108 ? 42.038 -11.400 -1.449 1.00 29.27 108 LEU A C 1
ATOM 762 O O . LEU A 1 108 ? 42.758 -11.123 -2.432 1.00 28.40 108 LEU A O 1
ATOM 767 N N . ALA A 1 109 ? 41.518 -10.480 -0.627 1.00 29.37 109 ALA A N 1
ATOM 768 C CA . ALA A 1 109 ? 41.602 -9.050 -0.856 1.00 32.11 109 ALA A CA 1
ATOM 769 C C . ALA A 1 109 ? 42.982 -8.485 -0.511 1.00 32.21 109 ALA A C 1
ATOM 770 O O . ALA A 1 109 ? 43.451 -7.566 -1.174 1.00 33.16 109 ALA A O 1
ATOM 772 N N . GLN A 1 110 ? 43.652 -9.021 0.501 1.00 31.92 110 GLN A N 1
ATOM 773 C CA . GLN A 1 110 ? 44.816 -8.362 1.065 1.00 34.09 110 GLN A CA 1
ATOM 774 C C . GLN A 1 110 ? 46.134 -9.030 0.695 1.00 33.05 110 GLN A C 1
ATOM 775 O O . GLN A 1 110 ? 47.190 -8.379 0.650 1.00 31.28 110 GLN A O 1
ATOM 781 N N . ARG A 1 111 ? 46.101 -10.340 0.500 1.00 29.72 111 ARG A N 1
ATOM 782 C CA . ARG A 1 111 ? 47.346 -11.091 0.403 1.00 33.01 111 ARG A CA 1
ATOM 783 C C . ARG A 1 111 ? 47.406 -12.019 -0.815 1.00 32.66 111 ARG A C 1
ATOM 784 O O . ARG A 1 111 ? 48.505 -12.457 -1.169 1.00 32.80 111 ARG A O 1
ATOM 792 N N . SER A 1 112 ? 46.274 -12.370 -1.452 1.00 30.29 112 SER A N 1
ATOM 793 C CA . SER A 1 112 ? 46.329 -13.378 -2.509 1.00 29.56 112 SER A CA 1
ATOM 794 C C . SER A 1 112 ? 47.072 -12.854 -3.732 1.00 31.08 112 SER A C 1
ATOM 795 O O . SER A 1 112 ? 47.205 -11.636 -3.906 1.00 30.43 112 SER A O 1
ATOM 798 N N . SER A 1 113 ? 47.510 -13.790 -4.584 1.00 29.70 113 SER A N 1
ATOM 799 C CA . SER A 1 113 ? 48.160 -13.475 -5.854 1.00 31.19 113 SER A CA 1
ATOM 800 C C . SER A 1 113 ? 47.197 -12.840 -6.861 1.00 34.82 113 SER A C 1
ATOM 801 O O . SER A 1 113 ? 47.643 -12.267 -7.843 1.00 33.50 113 SER A O 1
ATOM 804 N N . VAL A 1 114 ? 45.885 -12.883 -6.620 1.00 33.31 114 VAL A N 1
ATOM 805 C CA . VAL A 1 114 ? 44.949 -12.297 -7.551 1.00 34.48 114 VAL A CA 1
ATOM 806 C C . VAL A 1 114 ? 44.348 -11.025 -6.967 1.00 33.05 114 VAL A C 1
ATOM 807 O O . VAL A 1 114 ? 43.397 -10.527 -7.540 1.00 31.70 114 VAL A O 1
ATOM 811 N N . ARG A 1 115 ? 44.880 -10.496 -5.854 1.00 32.26 115 ARG A N 1
ATOM 812 C CA . ARG A 1 115 ? 44.208 -9.374 -5.213 1.00 32.44 115 ARG A CA 1
ATOM 813 C C . ARG A 1 115 ? 44.080 -8.173 -6.160 1.00 34.19 115 ARG A C 1
ATOM 814 O O . ARG A 1 115 ? 43.137 -7.394 -6.010 1.00 32.97 115 ARG A O 1
ATOM 822 N N . SER A 1 116 ? 44.996 -7.995 -7.133 1.00 34.51 116 SER A N 1
ATOM 823 C CA . SER A 1 116 ? 44.896 -6.830 -8.017 1.00 33.13 116 SER A CA 1
ATOM 824 C C . SER A 1 116 ? 43.731 -6.949 -9.000 1.00 34.49 116 SER A C 1
ATOM 825 O O . SER A 1 116 ? 43.363 -5.972 -9.648 1.00 34.47 116 SER A O 1
ATOM 828 N N . ARG A 1 117 ? 43.130 -8.147 -9.124 1.00 30.95 117 ARG A N 1
ATOM 829 C CA . ARG A 1 117 ? 42.038 -8.376 -10.051 1.00 31.25 117 ARG A CA 1
ATOM 830 C C . ARG A 1 117 ? 40.670 -8.174 -9.408 1.00 32.65 117 ARG A C 1
ATOM 831 O O . ARG A 1 117 ? 39.625 -8.272 -10.106 1.00 31.80 117 ARG A O 1
ATOM 839 N N . LEU A 1 118 ? 40.691 -8.026 -8.063 1.00 32.66 118 LEU A N 1
ATOM 840 C CA . LEU A 1 118 ? 39.496 -8.039 -7.235 1.00 31.36 118 LEU A CA 1
ATOM 841 C C . LEU A 1 118 ? 39.106 -6.618 -6.867 1.00 30.84 118 LEU A C 1
ATOM 842 O O . LEU A 1 118 ? 39.969 -5.801 -6.529 1.00 31.59 118 LEU A O 1
ATOM 847 N N . ASP A 1 119 ? 37.805 -6.367 -6.835 1.00 30.59 119 ASP A N 1
ATOM 848 C CA . ASP A 1 119 ? 37.276 -5.184 -6.170 1.00 32.18 119 ASP A CA 1
ATOM 849 C C . ASP A 1 119 ? 36.888 -5.564 -4.739 1.00 29.34 119 ASP A C 1
ATOM 850 O O . ASP A 1 119 ? 35.858 -6.217 -4.561 1.00 32.18 119 ASP A O 1
ATOM 855 N N . PRO A 1 120 ? 37.699 -5.168 -3.725 1.00 30.73 120 PRO A N 1
ATOM 856 C CA . PRO A 1 120 ? 37.523 -5.613 -2.355 1.00 31.29 120 PRO A CA 1
ATOM 857 C C . PRO A 1 120 ? 36.258 -5.058 -1.721 1.00 32.12 120 PRO A C 1
ATOM 858 O O . PRO A 1 120 ? 35.885 -5.526 -0.658 1.00 31.96 120 PRO A O 1
ATOM 862 N N . GLY A 1 121 ? 35.592 -4.088 -2.375 1.00 32.16 121 GLY A N 1
ATOM 863 C CA . GLY A 1 121 ? 34.313 -3.585 -1.897 1.00 31.42 121 GLY A CA 1
ATOM 864 C C . GLY A 1 121 ? 33.115 -4.415 -2.380 1.00 31.31 121 GLY A C 1
ATOM 865 O O . GLY A 1 121 ? 31.980 -4.121 -1.997 1.00 34.17 121 GLY A O 1
ATOM 866 N N . ARG A 1 122 ? 33.325 -5.491 -3.159 1.00 31.44 122 ARG A N 1
ATOM 867 C CA . ARG A 1 122 ? 32.210 -6.201 -3.781 1.00 29.33 122 ARG A CA 1
ATOM 868 C C . ARG A 1 122 ? 32.411 -7.707 -3.593 1.00 29.21 122 ARG A C 1
ATOM 869 O O . ARG A 1 122 ? 32.860 -8.379 -4.521 1.00 29.08 122 ARG A O 1
ATOM 877 N N . LEU A 1 123 ? 32.025 -8.200 -2.399 1.00 29.30 123 LEU A N 1
ATOM 878 C CA . LEU A 1 123 ? 32.296 -9.573 -1.966 1.00 29.10 123 LEU A CA 1
ATOM 879 C C . LEU A 1 123 ? 31.021 -10.267 -1.479 1.00 28.72 123 LEU A C 1
ATOM 880 O O . LEU A 1 123 ? 30.071 -9.637 -0.997 1.00 27.49 123 LEU A O 1
ATOM 885 N N . ALA A 1 124 ? 31.037 -11.603 -1.612 1.00 29.17 124 ALA A N 1
ATOM 886 C CA . ALA A 1 124 ? 29.903 -12.455 -1.281 1.00 28.92 124 ALA A CA 1
ATOM 887 C C . ALA A 1 124 ? 30.404 -13.769 -0.663 1.00 26.87 124 ALA A C 1
ATOM 888 O O . ALA A 1 124 ? 31.562 -14.145 -0.844 1.00 24.13 124 ALA A O 1
ATOM 890 N N . VAL A 1 125 ? 29.46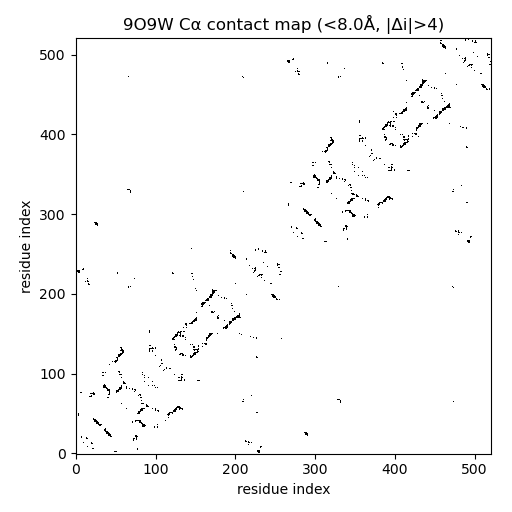1 -14.534 -0.103 1.00 25.80 125 VAL A N 1
ATOM 891 C CA . VAL A 1 125 ? 29.766 -15.782 0.567 1.00 23.91 125 VAL A CA 1
ATOM 892 C C . VAL A 1 125 ? 28.732 -16.798 0.121 1.00 24.35 125 VAL A C 1
ATOM 893 O O . VAL A 1 125 ? 27.591 -16.435 -0.119 1.00 25.40 125 VAL A O 1
ATOM 897 N N . ALA A 1 126 ? 29.11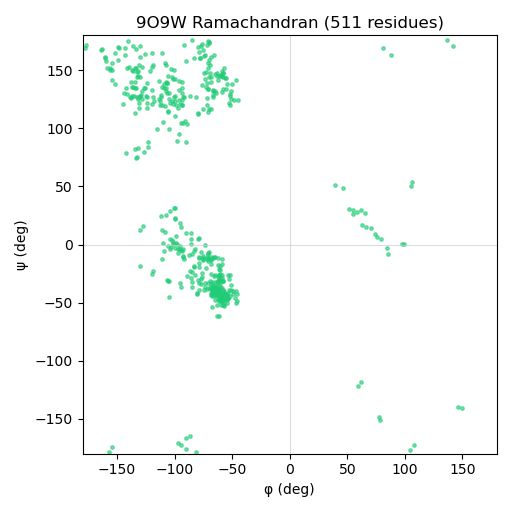8 -18.075 0.064 1.00 26.16 126 ALA A N 1
ATOM 898 C CA . ALA A 1 126 ? 28.159 -19.143 -0.205 1.00 25.10 126 ALA A CA 1
ATOM 899 C C . ALA A 1 126 ? 28.614 -20.412 0.505 1.00 24.09 126 ALA A C 1
ATOM 900 O O . ALA A 1 126 ? 29.747 -20.519 0.915 1.00 24.54 126 ALA A O 1
ATOM 902 N N . GLY A 1 127 ? 27.753 -21.427 0.541 1.00 24.65 127 GLY A N 1
ATOM 903 C CA . GLY A 1 127 ? 28.226 -22.696 1.014 1.00 23.87 127 GLY A CA 1
ATOM 904 C C . GLY A 1 127 ? 27.152 -23.755 0.928 1.00 24.35 127 GLY A C 1
ATOM 905 O O . GLY A 1 127 ? 25.989 -23.454 0.787 1.00 25.29 127 GLY A O 1
ATOM 906 N N . HIS A 1 128 ? 27.580 -24.988 1.183 1.00 26.06 128 HIS A N 1
ATOM 907 C CA . HIS A 1 128 ? 26.672 -26.118 1.275 1.00 26.97 128 HIS A CA 1
ATOM 908 C C . HIS A 1 128 ? 26.508 -26.602 2.715 1.00 26.29 128 HIS A C 1
ATOM 909 O O . HIS A 1 128 ? 27.513 -26.796 3.401 1.00 26.76 128 HIS A O 1
ATOM 916 N N . SER A 1 129 ? 25.241 -26.802 3.130 1.00 24.51 129 SER A N 1
ATOM 917 C CA . SER A 1 129 ? 24.887 -27.444 4.403 1.00 25.15 129 SER A CA 1
ATOM 918 C C . SER A 1 129 ? 25.484 -26.634 5.559 1.00 25.23 129 SER A C 1
ATOM 919 O O . SER A 1 129 ? 25.166 -25.459 5.680 1.00 26.48 129 SER A O 1
ATOM 922 N N . MET A 1 130 ? 26.314 -27.201 6.417 1.00 25.46 130 MET A N 1
ATOM 923 C CA . MET A 1 130 ? 26.908 -26.384 7.469 1.00 26.55 130 MET A CA 1
ATOM 924 C C . MET A 1 130 ? 27.738 -25.242 6.890 1.00 27.76 130 MET A C 1
ATOM 925 O O . MET A 1 130 ? 27.919 -24.201 7.532 1.00 26.23 130 MET A O 1
ATOM 930 N N . GLY A 1 131 ? 28.310 -25.421 5.687 1.00 26.84 131 GLY A N 1
ATOM 931 C CA . GLY A 1 131 ? 28.969 -24.307 5.005 1.00 27.67 131 GLY A CA 1
ATOM 932 C C . GLY A 1 131 ? 28.006 -23.205 4.548 1.00 27.13 131 GLY A C 1
ATOM 933 O O . GLY A 1 131 ? 28.366 -22.033 4.501 1.00 26.66 131 GLY A O 1
ATOM 934 N N . GLY A 1 132 ? 26.778 -23.577 4.185 1.00 24.50 132 GLY A N 1
ATOM 935 C CA . GLY A 1 132 ? 25.741 -22.592 3.927 1.00 25.92 132 GLY A CA 1
ATOM 936 C C . GLY A 1 132 ? 25.326 -21.860 5.205 1.00 26.79 132 GLY A C 1
ATOM 937 O O . GLY A 1 132 ? 25.080 -20.643 5.200 1.00 26.93 132 GLY A O 1
ATOM 938 N N . GLY A 1 133 ? 25.178 -22.602 6.296 1.00 26.07 133 GLY A N 1
ATOM 939 C CA . GLY A 1 133 ? 25.000 -21.961 7.583 1.00 27.45 133 GLY A CA 1
ATOM 940 C C . GLY A 1 133 ? 26.134 -20.984 7.885 1.00 26.39 133 GLY A C 1
ATOM 941 O O . GLY A 1 133 ? 25.882 -19.867 8.328 1.00 29.96 133 GLY A O 1
ATOM 942 N N . GLY A 1 134 ? 27.381 -21.394 7.589 1.00 24.53 134 GLY A N 1
ATOM 943 C CA . GLY A 1 134 ? 28.515 -20.514 7.712 1.00 25.63 134 GLY A CA 1
ATOM 944 C C . GLY A 1 134 ? 28.338 -19.231 6.917 1.00 27.24 134 GLY A C 1
ATOM 945 O O . GLY A 1 134 ? 28.600 -18.148 7.440 1.00 26.26 134 GLY A O 1
ATOM 946 N N . ALA A 1 135 ? 27.895 -19.363 5.649 1.00 26.09 135 ALA A N 1
ATOM 947 C CA . ALA A 1 135 ? 27.719 -18.221 4.786 1.00 24.69 135 ALA A CA 1
ATOM 948 C C . ALA A 1 135 ? 26.692 -17.265 5.380 1.00 24.36 135 ALA A C 1
ATOM 949 O O . ALA A 1 135 ? 26.927 -16.065 5.383 1.00 26.42 135 ALA A O 1
ATOM 951 N N . LEU A 1 136 ? 25.590 -17.793 5.888 1.00 25.88 136 LEU A N 1
ATOM 952 C CA . LEU A 1 136 ? 24.541 -16.968 6.495 1.00 27.57 136 LEU A CA 1
ATOM 953 C C . LEU A 1 136 ? 25.039 -16.271 7.768 1.00 27.11 136 LEU A C 1
ATOM 954 O O . LEU A 1 136 ? 24.796 -15.070 7.964 1.00 27.27 136 LEU A O 1
ATOM 959 N N . ASP A 1 137 ? 25.794 -17.001 8.588 1.00 28.11 137 ASP A N 1
ATOM 960 C CA . ASP A 1 137 ? 26.326 -16.448 9.832 1.00 29.74 137 ASP A CA 1
ATOM 961 C C . ASP A 1 137 ? 27.313 -15.321 9.539 1.00 32.11 137 ASP A C 1
ATOM 962 O O . ASP A 1 137 ? 27.305 -14.281 10.249 1.00 29.51 137 ASP A O 1
ATOM 967 N N . ALA A 1 138 ? 28.105 -15.529 8.465 1.00 28.89 138 ALA A N 1
ATOM 968 C CA . ALA A 1 138 ? 29.028 -14.518 7.955 1.00 28.65 138 ALA A CA 1
ATOM 969 C C . ALA A 1 138 ? 28.280 -13.264 7.519 1.00 30.74 138 ALA A C 1
ATOM 970 O O . ALA A 1 138 ? 28.734 -12.151 7.815 1.00 30.80 138 ALA A O 1
ATOM 972 N N . ALA A 1 139 ? 27.170 -13.446 6.803 1.00 30.59 139 ALA A N 1
ATOM 973 C CA . ALA A 1 139 ? 26.367 -12.326 6.352 1.00 30.06 139 ALA A CA 1
ATOM 974 C C . ALA A 1 139 ? 25.858 -11.530 7.544 1.00 30.64 139 ALA A C 1
ATOM 975 O O . ALA A 1 139 ? 25.817 -10.314 7.468 1.00 33.03 139 ALA A O 1
ATOM 977 N N . LEU A 1 140 ? 25.421 -12.214 8.608 1.00 31.51 140 LEU A N 1
ATOM 978 C CA . LEU A 1 140 ? 24.941 -11.518 9.807 1.00 36.04 140 LEU A CA 1
ATOM 979 C C . LEU A 1 140 ? 26.052 -10.675 10.451 1.00 37.17 140 LEU A C 1
ATOM 980 O O . LEU A 1 140 ? 25.787 -9.610 10.999 1.00 37.49 140 LEU A O 1
ATOM 985 N N . ARG A 1 141 ? 27.289 -11.162 10.395 1.00 32.63 141 ARG A N 1
ATOM 986 C CA . ARG A 1 141 ? 28.423 -10.508 11.012 1.00 30.94 141 ARG A CA 1
ATOM 987 C C . ARG A 1 141 ? 29.014 -9.385 10.174 1.00 33.05 141 ARG A C 1
ATOM 988 O O . ARG A 1 141 ? 29.586 -8.460 10.757 1.00 33.31 141 ARG A O 1
ATOM 996 N N . ARG A 1 142 ? 28.861 -9.437 8.844 1.00 30.90 142 ARG A N 1
ATOM 997 C CA . ARG A 1 142 ? 29.555 -8.531 7.946 1.00 30.25 142 ARG A CA 1
ATOM 998 C C . ARG A 1 142 ? 28.541 -8.007 6.931 1.00 32.14 142 ARG A C 1
ATOM 999 O O . ARG A 1 142 ? 28.447 -8.472 5.789 1.00 29.99 142 ARG A O 1
ATOM 1007 N N . PRO A 1 143 ? 27.662 -7.097 7.379 1.00 32.27 143 PRO A N 1
ATOM 1008 C CA . PRO A 1 143 ? 26.593 -6.557 6.539 1.00 31.49 143 PRO A CA 1
ATOM 1009 C C . PRO A 1 143 ? 27.037 -5.846 5.258 1.00 28.39 143 PRO A C 1
ATOM 1010 O O . PRO A 1 143 ? 26.208 -5.677 4.386 1.00 31.04 143 PRO A O 1
ATOM 1014 N N . SER A 1 144 ? 28.320 -5.532 5.091 1.00 29.82 144 SER A N 1
ATOM 1015 C CA . SER A 1 144 ? 28.809 -4.935 3.852 1.00 33.30 144 SER A CA 1
ATOM 1016 C C . SER A 1 144 ? 28.912 -5.948 2.705 1.00 32.85 144 SER A C 1
ATOM 1017 O O . SER A 1 144 ? 29.160 -5.549 1.563 1.00 29.86 144 SER A O 1
ATOM 1020 N N . LEU A 1 145 ? 28.811 -7.252 3.008 1.00 30.36 145 LEU A N 1
ATOM 1021 C CA . LEU A 1 145 ? 28.804 -8.264 1.949 1.00 29.35 145 LEU A CA 1
ATOM 1022 C C . LEU A 1 145 ? 27.656 -7.986 0.978 1.00 29.13 145 LEU A C 1
ATOM 1023 O O . LEU A 1 145 ? 26.604 -7.512 1.389 1.00 29.25 145 LEU A O 1
ATOM 1028 N N . LYS A 1 146 ? 27.840 -8.302 -0.311 1.00 28.17 146 LYS A N 1
ATOM 1029 C CA . LYS A 1 146 ? 26.859 -7.950 -1.333 1.00 29.16 146 LYS A CA 1
ATOM 1030 C C . LYS A 1 146 ? 25.816 -9.037 -1.516 1.00 28.40 146 LYS A C 1
ATOM 1031 O O . LYS A 1 146 ? 24.716 -8.746 -1.966 1.00 30.50 146 LYS A O 1
ATOM 1037 N N . ALA A 1 147 ? 26.179 -10.293 -1.212 1.00 28.93 147 ALA A N 1
ATOM 1038 C CA . ALA A 1 147 ? 25.267 -11.408 -1.405 1.00 29.19 147 ALA A CA 1
ATOM 1039 C C . ALA A 1 147 ? 25.663 -12.606 -0.544 1.00 28.13 147 ALA A C 1
ATOM 1040 O O . ALA A 1 147 ? 26.831 -12.805 -0.231 1.00 27.51 147 ALA A O 1
ATOM 1042 N N . ALA A 1 148 ? 24.660 -13.429 -0.184 1.00 29.64 148 ALA A N 1
ATOM 1043 C CA . ALA A 1 148 ? 24.903 -14.708 0.456 1.00 28.03 148 ALA A CA 1
ATOM 1044 C C . ALA A 1 148 ? 24.042 -15.762 -0.248 1.00 29.27 148 ALA A C 1
ATOM 1045 O O . ALA A 1 148 ? 22.884 -15.487 -0.584 1.00 29.74 148 ALA A O 1
ATOM 1047 N N . ILE A 1 149 ? 24.655 -16.923 -0.541 1.00 28.76 149 ILE A N 1
ATOM 1048 C CA . ILE A 1 149 ? 23.932 -18.046 -1.118 1.00 27.09 149 ILE A CA 1
ATOM 1049 C C . ILE A 1 149 ? 24.123 -19.271 -0.240 1.00 26.90 149 ILE A C 1
ATOM 1050 O O . ILE A 1 149 ? 25.228 -19.779 -0.081 1.00 27.63 149 ILE A O 1
ATOM 1055 N N . GLY A 1 150 ? 22.998 -19.808 0.234 1.00 25.62 150 GLY A N 1
ATOM 1056 C CA . GLY A 1 150 ? 23.012 -21.004 1.051 1.00 26.75 150 GLY A CA 1
ATOM 1057 C C . GLY A 1 150 ? 22.365 -22.160 0.300 1.00 27.16 150 GLY A C 1
ATOM 1058 O O . GLY A 1 150 ? 21.188 -22.072 -0.059 1.00 28.46 150 GLY A O 1
ATOM 1059 N N . ASN A 1 151 ? 23.138 -23.235 0.080 1.00 27.72 151 ASN A N 1
ATOM 1060 C CA . ASN A 1 151 ? 22.592 -24.449 -0.511 1.00 24.46 151 ASN A CA 1
ATOM 1061 C C . ASN A 1 151 ? 22.307 -25.431 0.620 1.00 25.96 151 ASN A C 1
ATOM 1062 O O . ASN A 1 151 ? 23.207 -25.794 1.344 1.00 25.66 151 ASN A O 1
ATOM 1067 N N . ALA A 1 152 ? 21.041 -25.839 0.762 1.00 25.16 152 ALA A N 1
ATOM 1068 C CA . ALA A 1 152 ? 20.576 -26.610 1.917 1.00 26.92 152 ALA A CA 1
ATOM 1069 C C . ALA A 1 152 ? 21.211 -26.106 3.216 1.00 27.57 152 ALA A C 1
ATOM 1070 O O . ALA A 1 152 ? 21.795 -26.916 3.943 1.00 26.80 152 ALA A O 1
ATOM 1072 N N . PRO A 1 153 ? 21.165 -24.788 3.529 1.00 27.88 153 PRO A N 1
ATOM 1073 C CA . PRO A 1 153 ? 21.978 -24.247 4.613 1.00 26.49 153 PRO A CA 1
ATOM 1074 C C . PRO A 1 153 ? 21.477 -24.672 5.986 1.00 28.15 153 PRO A C 1
ATOM 1075 O O . PRO A 1 153 ? 20.295 -24.506 6.294 1.00 27.65 153 PRO A O 1
ATOM 1079 N N . TYR A 1 154 ? 22.396 -25.249 6.770 1.00 26.04 154 TYR A N 1
ATOM 1080 C CA . TYR A 1 154 ? 22.111 -25.565 8.159 1.00 28.36 154 TYR A CA 1
ATOM 1081 C C . TYR A 1 154 ? 22.639 -24.445 9.059 1.00 27.50 154 TYR A C 1
ATOM 1082 O O . TYR A 1 154 ? 23.829 -24.423 9.364 1.00 28.70 154 TYR A O 1
ATOM 1091 N N . LEU A 1 155 ? 21.760 -23.495 9.419 1.00 28.59 155 LEU A N 1
ATOM 1092 C CA . LEU A 1 155 ? 22.073 -22.410 10.336 1.00 29.37 155 LEU A CA 1
ATOM 1093 C C . LEU A 1 155 ? 21.508 -22.818 11.687 1.00 29.85 155 LEU A C 1
ATOM 1094 O O . LEU A 1 155 ? 20.299 -22.982 11.768 1.00 30.76 155 LEU A O 1
ATOM 1099 N N . PRO A 1 156 ? 22.327 -23.131 12.713 1.00 29.53 156 PRO A N 1
ATOM 1100 C CA . PRO A 1 156 ? 21.788 -23.644 13.984 1.00 31.70 156 PRO A CA 1
ATOM 1101 C C . PRO A 1 156 ? 20.639 -22.820 14.560 1.00 30.35 156 PRO A C 1
ATOM 1102 O O . PRO A 1 156 ? 19.664 -23.398 14.990 1.00 32.40 156 PRO A O 1
ATOM 1106 N N . SER A 1 157 ? 20.730 -21.488 14.525 1.00 32.84 157 SER A N 1
ATOM 1107 C CA . SER A 1 157 ? 19.671 -20.624 15.041 1.00 32.09 157 SER A CA 1
ATOM 1108 C C . SER A 1 157 ? 18.398 -20.690 14.194 1.00 37.00 157 SER A C 1
ATOM 1109 O O . SER A 1 157 ? 17.316 -20.346 14.673 1.00 31.58 157 SER A O 1
ATOM 1112 N N . ASN A 1 158 ? 18.565 -21.055 12.904 1.00 31.34 158 ASN A N 1
ATOM 1113 C CA . ASN A 1 158 ? 17.557 -20.965 11.862 1.00 32.36 158 ASN A CA 1
ATOM 1114 C C . ASN A 1 158 ? 16.917 -19.583 11.785 1.00 32.64 158 ASN A C 1
ATOM 1115 O O . ASN A 1 158 ? 15.765 -19.483 11.365 1.00 33.01 158 ASN A O 1
ATOM 1120 N N . THR A 1 159 ? 17.638 -18.507 12.127 1.00 34.14 159 THR A N 1
ATOM 1121 C CA . THR A 1 159 ? 17.038 -17.176 12.008 1.00 34.59 159 THR A CA 1
ATOM 1122 C C . THR A 1 159 ? 18.025 -16.196 11.395 1.00 34.28 159 THR A C 1
ATOM 1123 O O . THR A 1 159 ? 19.213 -16.176 11.760 1.00 34.79 159 THR A O 1
ATOM 1127 N N . LEU A 1 160 ? 17.477 -15.417 10.442 1.00 31.37 160 LEU A N 1
ATOM 1128 C CA . LEU A 1 160 ? 18.167 -14.355 9.742 1.00 32.39 160 LEU A CA 1
ATOM 1129 C C . LEU A 1 160 ? 17.595 -12.996 10.131 1.00 32.79 160 LEU A C 1
ATOM 1130 O O . LEU A 1 160 ? 17.766 -12.026 9.405 1.00 33.26 160 LEU A O 1
ATOM 1135 N N . ALA A 1 161 ? 16.987 -12.894 11.318 1.00 39.37 161 ALA A N 1
ATOM 1136 C CA . ALA A 1 161 ? 16.547 -11.589 11.780 1.00 38.66 161 ALA A CA 1
ATOM 1137 C C . ALA A 1 161 ? 17.749 -10.654 11.768 1.00 36.98 161 ALA A C 1
ATOM 1138 O O . ALA A 1 161 ? 18.844 -11.006 12.234 1.00 35.67 161 ALA A O 1
ATOM 1140 N N . GLY A 1 162 ? 17.538 -9.457 11.225 1.00 37.76 162 GLY A N 1
ATOM 1141 C CA . GLY A 1 162 ? 18.552 -8.425 11.250 1.00 41.35 162 GLY A CA 1
ATOM 1142 C C . GLY A 1 162 ? 19.572 -8.540 10.117 1.00 41.48 162 GLY A C 1
ATOM 1143 O O . GLY A 1 162 ? 20.421 -7.666 10.005 1.00 39.84 162 GLY A O 1
ATOM 1144 N N . ASN A 1 163 ? 19.480 -9.583 9.270 1.00 38.40 163 ASN A N 1
ATOM 1145 C CA . ASN A 1 163 ? 20.312 -9.715 8.068 1.00 35.65 163 ASN A CA 1
ATOM 1146 C C . ASN A 1 163 ? 20.002 -8.639 7.019 1.00 36.42 163 ASN A C 1
ATOM 1147 O O . ASN A 1 163 ? 18.874 -8.545 6.535 1.00 36.43 163 ASN A O 1
ATOM 1152 N N . ARG A 1 164 ? 21.046 -7.917 6.571 1.00 34.83 164 ARG A N 1
ATOM 1153 C CA . ARG A 1 164 ? 20.937 -6.892 5.545 1.00 37.85 164 ARG A CA 1
ATOM 1154 C C . ARG A 1 164 ? 21.469 -7.409 4.202 1.00 36.10 164 ARG A C 1
ATOM 1155 O O . ARG A 1 164 ? 21.339 -6.739 3.178 1.00 40.72 164 ARG A O 1
ATOM 1163 N N . VAL A 1 165 ? 22.016 -8.630 4.162 1.00 33.28 165 VAL A N 1
ATOM 1164 C CA . VAL A 1 165 ? 22.668 -9.092 2.952 1.00 31.77 165 VAL A CA 1
ATOM 1165 C C . VAL A 1 165 ? 21.678 -9.845 2.070 1.00 31.01 165 VAL A C 1
ATOM 1166 O O . VAL A 1 165 ? 21.056 -10.803 2.522 1.00 33.66 165 VAL A O 1
ATOM 1170 N N . PRO A 1 166 ? 21.539 -9.472 0.780 1.00 31.20 166 PRO A N 1
ATOM 1171 C CA . PRO A 1 166 ? 20.680 -10.204 -0.153 1.00 32.42 166 PRO A CA 1
ATOM 1172 C C . PRO A 1 166 ? 20.959 -11.708 -0.179 1.00 31.56 166 PRO A C 1
ATOM 1173 O O . PRO A 1 166 ? 22.075 -12.130 -0.481 1.00 33.73 166 PRO A O 1
ATOM 1177 N N . THR A 1 167 ? 19.942 -12.504 0.145 1.00 30.99 167 THR A N 1
ATOM 1178 C CA . THR A 1 167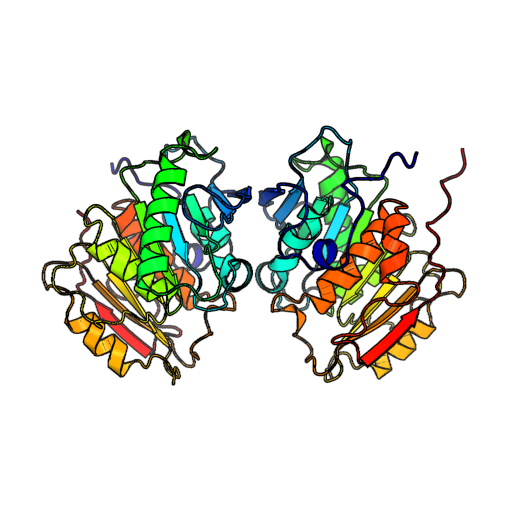 ? 20.148 -13.910 0.461 1.00 28.94 167 THR A CA 1
ATOM 1179 C C . THR A 1 167 ? 19.298 -14.829 -0.411 1.00 29.72 167 THR A C 1
ATOM 1180 O O . THR A 1 167 ? 18.075 -14.711 -0.419 1.00 30.97 167 THR A O 1
ATOM 1184 N N . LEU A 1 168 ? 19.969 -15.803 -1.027 1.00 28.39 168 LEU A N 1
ATOM 1185 C CA . LEU A 1 168 ? 19.356 -16.858 -1.819 1.00 27.05 168 LEU A CA 1
ATOM 1186 C C . LEU A 1 168 ? 19.528 -18.199 -1.105 1.00 27.52 168 LEU A C 1
ATOM 1187 O O . LEU A 1 168 ? 20.617 -18.600 -0.731 1.00 28.13 168 LEU A O 1
ATOM 1192 N N . ILE A 1 169 ? 18.428 -18.902 -0.916 1.00 27.49 169 ILE A N 1
ATOM 1193 C CA . ILE A 1 169 ? 18.419 -20.186 -0.226 1.00 28.56 169 ILE A CA 1
ATOM 1194 C C . ILE A 1 169 ? 17.894 -21.240 -1.204 1.00 29.59 169 ILE A C 1
ATOM 1195 O O . ILE A 1 169 ? 16.834 -21.045 -1.820 1.00 28.14 169 ILE A O 1
ATOM 1200 N N . TYR A 1 170 ? 18.597 -22.364 -1.279 1.00 27.82 170 TYR A N 1
ATOM 1201 C CA . TYR A 1 170 ? 18.125 -23.516 -2.023 1.00 26.83 170 TYR A CA 1
ATOM 1202 C C . TYR A 1 170 ? 17.733 -24.610 -1.044 1.00 29.00 170 TYR A C 1
ATOM 1203 O O . TYR A 1 170 ? 18.497 -24.932 -0.116 1.00 27.28 170 TYR A O 1
ATOM 1212 N N . ALA A 1 171 ? 16.560 -25.209 -1.296 1.00 27.30 171 ALA A N 1
ATOM 1213 C CA . ALA A 1 171 ? 16.122 -26.365 -0.542 1.00 27.71 171 ALA A CA 1
ATOM 1214 C C . ALA A 1 171 ? 16.080 -27.570 -1.479 1.00 27.64 171 ALA A C 1
ATOM 1215 O O . ALA A 1 171 ? 15.690 -27.427 -2.641 1.00 31.45 171 ALA A O 1
ATOM 1217 N N . MET A 1 172 ? 16.499 -28.741 -0.976 1.00 28.12 172 MET A N 1
ATOM 1218 C CA . MET A 1 172 ? 16.429 -29.987 -1.711 1.00 29.31 172 MET A CA 1
ATOM 1219 C C . MET A 1 172 ? 15.136 -30.717 -1.312 1.00 30.53 172 MET A C 1
ATOM 1220 O O . MET A 1 172 ? 14.904 -30.993 -0.143 1.00 29.84 172 MET A O 1
ATOM 1225 N N . GLN A 1 173 ? 14.264 -30.987 -2.288 1.00 29.83 173 GLN A N 1
ATOM 1226 C CA . GLN A 1 173 ? 12.925 -31.479 -2.015 1.00 30.94 173 GLN A CA 1
ATOM 1227 C C . GLN A 1 173 ? 12.942 -32.631 -1.020 1.00 30.42 173 GLN A C 1
ATOM 1228 O O . GLN A 1 173 ? 12.142 -32.638 -0.107 1.00 31.43 173 GLN A O 1
ATOM 1234 N N . ASN A 1 174 ? 13.833 -33.608 -1.199 1.00 31.13 174 ASN A N 1
ATOM 1235 C CA . ASN A 1 174 ? 13.788 -34.845 -0.428 1.00 31.97 174 ASN A CA 1
ATOM 1236 C C . ASN A 1 174 ? 14.694 -34.846 0.808 1.00 32.13 174 ASN A C 1
ATOM 1237 O O . ASN A 1 174 ? 14.666 -35.786 1.610 1.00 35.96 174 ASN A O 1
ATOM 1242 N N . ASP A 1 175 ? 15.436 -33.767 1.053 1.00 28.78 175 ASP A N 1
ATOM 1243 C CA . ASP A 1 175 ? 16.391 -33.697 2.162 1.00 31.14 175 ASP A CA 1
ATOM 1244 C C . ASP A 1 175 ? 15.693 -33.725 3.538 1.00 31.13 175 ASP A C 1
ATOM 1245 O O . ASP A 1 175 ? 14.798 -32.922 3.775 1.00 33.00 175 ASP A O 1
ATOM 1250 N N . THR A 1 176 ? 16.133 -34.551 4.491 1.00 34.10 176 THR A N 1
ATOM 1251 C CA . THR A 1 176 ? 15.576 -34.550 5.855 1.00 37.87 176 THR A CA 1
ATOM 1252 C C . THR A 1 176 ? 16.575 -34.025 6.893 1.00 39.23 176 THR A C 1
ATOM 1253 O O . THR A 1 176 ? 16.195 -33.780 8.058 1.00 37.46 176 THR A O 1
ATOM 1257 N N . LEU A 1 177 ? 17.854 -33.899 6.503 1.00 35.02 177 LEU A N 1
ATOM 1258 C CA . LEU A 1 177 ? 18.823 -33.263 7.376 1.00 35.84 177 LEU A CA 1
ATOM 1259 C C . LEU A 1 177 ? 18.470 -31.782 7.486 1.00 34.57 177 LEU A C 1
ATOM 1260 O O . LEU A 1 177 ? 18.530 -31.176 8.550 1.00 36.07 177 LEU A O 1
ATOM 1265 N N . VAL A 1 178 ? 18.164 -31.193 6.323 1.00 28.83 178 VAL A N 1
ATOM 1266 C CA . VAL A 1 178 ? 17.865 -29.783 6.225 1.00 30.79 178 VAL A CA 1
ATOM 1267 C C . VAL A 1 178 ? 16.605 -29.667 5.388 1.00 34.10 178 VAL A C 1
ATOM 1268 O O . VAL A 1 178 ? 16.629 -29.351 4.196 1.00 32.11 178 VAL A O 1
ATOM 1272 N N . PRO A 1 179 ? 15.451 -29.995 5.990 1.00 33.15 179 PRO A N 1
ATOM 1273 C CA . PRO A 1 179 ? 14.235 -30.103 5.215 1.00 32.49 179 PRO A CA 1
ATOM 1274 C C . PRO A 1 179 ? 13.748 -28.761 4.709 1.00 31.07 179 PRO A C 1
ATOM 1275 O O . PRO A 1 179 ? 14.038 -27.733 5.319 1.00 32.00 179 PRO A O 1
ATOM 1279 N N . PRO A 1 180 ? 12.993 -28.753 3.594 1.00 32.79 180 PRO A N 1
ATOM 1280 C CA . PRO A 1 180 ? 12.338 -27.556 3.105 1.00 33.19 180 PRO A CA 1
ATOM 1281 C C . PRO A 1 180 ? 11.543 -26.822 4.177 1.00 30.96 180 PRO A C 1
ATOM 1282 O O . PRO A 1 180 ? 11.512 -25.594 4.192 1.00 34.73 180 PRO A O 1
ATOM 1286 N N . SER A 1 181 ? 10.859 -27.560 5.040 1.00 33.47 181 SER A N 1
ATOM 1287 C CA . SER A 1 181 ? 10.102 -26.919 6.114 1.00 36.18 181 SER A CA 1
ATOM 1288 C C . SER A 1 181 ? 11.011 -26.040 6.979 1.00 34.55 181 SER A C 1
ATOM 1289 O O . SER A 1 181 ? 10.640 -24.927 7.351 1.00 33.61 181 SER A O 1
ATOM 1292 N N . ARG A 1 182 ? 12.208 -26.532 7.328 1.00 32.58 182 ARG A N 1
ATOM 1293 C CA . ARG A 1 182 ? 13.177 -25.716 8.059 1.00 32.72 182 ARG A CA 1
ATOM 1294 C C . ARG A 1 182 ? 13.557 -24.487 7.231 1.00 33.72 182 ARG A C 1
ATOM 1295 O O . ARG A 1 182 ? 13.596 -23.352 7.738 1.00 32.41 182 ARG A O 1
ATOM 1303 N N . LEU A 1 183 ? 13.798 -24.694 5.928 1.00 29.20 183 LEU A N 1
ATOM 1304 C CA . LEU A 1 183 ? 14.323 -23.621 5.114 1.00 30.14 183 LEU A CA 1
ATOM 1305 C C . LEU A 1 183 ? 13.230 -22.610 4.787 1.00 33.96 183 LEU A C 1
ATOM 1306 O O . LEU A 1 183 ? 13.545 -21.447 4.620 1.00 32.60 183 LEU A O 1
ATOM 1311 N N . THR A 1 184 ? 11.962 -23.032 4.735 1.00 33.67 184 THR A N 1
ATOM 1312 C CA . THR A 1 184 ? 10.846 -22.099 4.634 1.00 35.86 184 THR A CA 1
ATOM 1313 C C . THR A 1 184 ? 10.822 -21.135 5.830 1.00 33.53 184 THR A C 1
ATOM 1314 O O . THR A 1 184 ? 10.761 -19.919 5.644 1.00 34.94 184 THR A O 1
ATOM 1318 N N . SER A 1 185 ? 10.863 -21.678 7.053 1.00 36.42 185 SER A N 1
ATOM 1319 C CA . SER A 1 185 ? 10.939 -20.881 8.274 1.00 38.77 185 SER A CA 1
ATOM 1320 C C . SER A 1 185 ? 12.118 -19.905 8.248 1.00 35.62 185 SER A C 1
ATOM 1321 O O . SER A 1 185 ? 11.960 -18.752 8.639 1.00 36.70 185 SER A O 1
ATOM 1324 N N . LEU A 1 186 ? 13.305 -20.385 7.839 1.00 34.59 186 LEU A N 1
ATOM 1325 C CA . LEU A 1 186 ? 14.489 -19.537 7.725 1.00 33.61 186 LEU A CA 1
ATOM 1326 C C . LEU A 1 186 ? 14.218 -18.372 6.784 1.00 33.57 186 LEU A C 1
ATOM 1327 O O . LEU A 1 186 ? 14.444 -17.210 7.135 1.00 32.57 186 LEU A O 1
ATOM 1332 N N . TYR A 1 187 ? 13.750 -18.681 5.563 1.00 33.17 187 TYR A N 1
ATOM 1333 C CA . TYR A 1 187 ? 13.498 -17.634 4.591 1.00 33.18 187 TYR A CA 1
ATOM 1334 C C . TYR A 1 187 ? 12.577 -16.560 5.180 1.00 34.26 187 TYR A C 1
ATOM 1335 O O . TYR A 1 187 ? 12.771 -15.359 4.926 1.00 32.75 187 TYR A O 1
ATOM 1344 N N . ASN A 1 188 ? 11.555 -17.009 5.918 1.00 36.28 188 ASN A N 1
ATOM 1345 C CA . ASN A 1 188 ? 10.521 -16.126 6.446 1.00 34.50 188 ASN A CA 1
ATOM 1346 C C . ASN A 1 188 ? 11.052 -15.240 7.582 1.00 36.54 188 ASN A C 1
ATOM 1347 O O . ASN A 1 188 ? 10.381 -14.275 7.942 1.00 36.85 188 ASN A O 1
ATOM 1352 N N . THR A 1 189 ? 12.256 -15.492 8.124 1.00 35.16 189 THR A N 1
ATOM 1353 C CA . THR A 1 189 ? 12.838 -14.586 9.110 1.00 37.05 189 THR A CA 1
ATOM 1354 C C . THR A 1 189 ? 13.588 -13.440 8.440 1.00 40.83 189 THR A C 1
ATOM 1355 O O . THR A 1 189 ? 14.027 -12.527 9.137 1.00 39.27 189 THR A O 1
ATOM 1359 N N . ILE A 1 190 ? 13.771 -13.463 7.112 1.00 35.92 190 ILE A N 1
ATOM 1360 C CA . ILE A 1 190 ? 14.608 -12.450 6.503 1.00 35.82 190 ILE A CA 1
ATOM 1361 C C . ILE A 1 190 ? 13.848 -11.128 6.561 1.00 37.81 190 ILE A C 1
ATOM 1362 O O . ILE A 1 190 ? 12.668 -11.107 6.299 1.00 38.05 190 ILE A O 1
ATOM 1367 N N . PRO A 1 191 ? 14.453 -9.989 6.961 1.00 40.95 191 PRO A N 1
ATOM 1368 C CA . PRO A 1 191 ? 13.743 -8.721 6.971 1.00 41.10 191 PRO A CA 1
ATOM 1369 C C . PRO A 1 191 ? 13.142 -8.380 5.619 1.00 42.87 191 PRO A C 1
ATOM 1370 O O . PRO A 1 191 ? 13.785 -8.556 4.578 1.00 37.92 191 PRO A O 1
ATOM 1374 N N . ALA A 1 192 ? 11.953 -7.772 5.673 1.00 41.87 192 ALA A N 1
ATOM 1375 C CA . ALA A 1 192 ? 11.197 -7.431 4.486 1.00 42.63 192 ALA A CA 1
ATOM 1376 C C . ALA A 1 192 ? 12.009 -6.520 3.576 1.00 42.75 192 ALA A C 1
ATOM 1377 O O . ALA A 1 192 ? 11.848 -6.626 2.381 1.00 45.77 192 ALA A O 1
ATOM 1379 N N . THR A 1 193 ? 12.887 -5.670 4.130 1.00 42.29 193 THR A N 1
ATOM 1380 C CA . THR A 1 193 ? 13.687 -4.727 3.361 1.00 47.71 193 THR A CA 1
ATOM 1381 C C . THR A 1 193 ? 14.939 -5.379 2.763 1.00 49.49 193 THR A C 1
ATOM 1382 O O . THR A 1 193 ? 15.660 -4.733 2.011 1.00 49.16 193 THR A O 1
ATOM 1386 N N . THR A 1 194 ? 15.193 -6.660 3.070 1.00 46.81 194 THR A N 1
ATOM 1387 C CA . THR A 1 194 ? 16.341 -7.366 2.510 1.00 44.05 194 THR A CA 1
ATOM 1388 C C . THR A 1 194 ? 15.919 -8.237 1.335 1.00 38.17 194 THR A C 1
ATOM 1389 O O . THR A 1 194 ? 15.075 -9.116 1.495 1.00 39.05 194 THR A O 1
ATOM 1393 N N . GLU A 1 195 ? 16.542 -8.009 0.173 1.00 37.38 195 GLU A N 1
ATOM 1394 C CA . GLU A 1 195 ? 16.217 -8.776 -1.027 1.00 37.09 195 GLU A CA 1
ATOM 1395 C C . GLU A 1 195 ? 16.550 -10.253 -0.764 1.00 38.37 195 GLU A C 1
ATOM 1396 O O . GLU A 1 195 ? 17.538 -10.570 -0.083 1.00 34.46 195 GLU A O 1
ATOM 1402 N N . ARG A 1 196 ? 15.711 -11.156 -1.274 1.00 35.32 196 ARG A N 1
ATOM 1403 C CA . ARG A 1 196 ? 15.776 -12.562 -0.907 1.00 35.68 196 ARG A CA 1
ATOM 1404 C C . ARG A 1 196 ? 15.095 -13.455 -1.937 1.00 35.15 196 ARG A C 1
ATOM 1405 O O . ARG A 1 196 ? 14.243 -13.011 -2.700 1.00 34.17 196 ARG A O 1
ATOM 1413 N N . ALA A 1 197 ? 15.484 -14.738 -1.938 1.00 33.09 197 ALA A N 1
ATOM 1414 C CA . ALA A 1 197 ? 14.879 -15.722 -2.809 1.00 32.24 197 ALA A CA 1
ATOM 1415 C C . ALA A 1 197 ? 15.053 -17.109 -2.216 1.00 34.12 197 ALA A C 1
ATOM 1416 O O . ALA A 1 197 ? 16.023 -17.384 -1.525 1.00 32.12 197 ALA A O 1
ATOM 1418 N N . TYR A 1 198 ? 14.092 -17.962 -2.563 1.00 32.36 198 TYR A N 1
ATOM 1419 C CA . TYR A 1 198 ? 13.996 -19.325 -2.106 1.00 30.98 198 TYR A CA 1
ATOM 1420 C C . TYR A 1 198 ? 13.612 -20.194 -3.294 1.00 31.06 198 TYR A C 1
ATOM 1421 O O . TYR A 1 198 ? 12.645 -19.885 -3.986 1.00 30.91 198 TYR A O 1
ATOM 1430 N N . LEU A 1 199 ? 14.416 -21.234 -3.535 1.00 29.76 199 LEU A N 1
ATOM 1431 C CA . LEU A 1 199 ? 14.230 -22.145 -4.652 1.00 30.64 199 LEU A CA 1
ATOM 1432 C C . LEU A 1 199 ? 14.294 -23.572 -4.124 1.00 32.50 199 LEU A C 1
ATOM 1433 O O . LEU A 1 199 ? 15.300 -23.982 -3.549 1.00 30.95 199 LEU A O 1
ATOM 1438 N N . GLU A 1 200 ? 13.219 -24.325 -4.354 1.00 29.54 200 GLU A N 1
ATOM 1439 C CA . GLU A 1 200 ? 13.203 -25.733 -3.989 1.00 33.68 200 GLU A CA 1
ATOM 1440 C C . GLU A 1 200 ? 13.473 -26.562 -5.252 1.00 31.80 200 GLU A C 1
ATOM 1441 O O . GLU A 1 200 ? 12.802 -26.390 -6.260 1.00 32.80 200 GLU A O 1
ATOM 1447 N N . ILE A 1 201 ? 14.460 -27.455 -5.179 1.00 29.40 201 ILE A N 1
ATOM 1448 C CA . ILE A 1 201 ? 14.873 -28.249 -6.316 1.00 31.65 201 ILE A CA 1
ATOM 1449 C C . ILE A 1 201 ? 14.133 -29.596 -6.288 1.00 31.24 201 ILE A C 1
ATOM 1450 O O . ILE A 1 201 ? 14.242 -30.356 -5.308 1.00 30.92 201 ILE A O 1
ATOM 1455 N N . THR A 1 202 ? 13.432 -29.891 -7.388 1.00 32.26 202 THR A N 1
ATOM 1456 C CA . THR A 1 202 ? 12.589 -31.072 -7.511 1.00 31.23 202 THR A CA 1
ATOM 1457 C C . THR A 1 202 ? 13.460 -32.314 -7.432 1.00 30.10 202 THR A C 1
ATOM 1458 O O . THR A 1 202 ? 14.454 -32.408 -8.140 1.00 33.80 202 THR A O 1
ATOM 1462 N N . GLY A 1 203 ? 13.063 -33.251 -6.587 1.00 30.45 203 GLY A N 1
ATOM 1463 C CA . GLY A 1 203 ? 13.633 -34.590 -6.590 1.00 34.68 203 GLY A CA 1
ATOM 1464 C C . GLY A 1 203 ? 15.074 -34.659 -6.087 1.00 35.05 203 GLY A C 1
ATOM 1465 O O . GLY A 1 203 ? 15.725 -35.693 -6.238 1.00 35.88 203 GLY A O 1
ATOM 1466 N N . ALA A 1 204 ? 15.550 -33.595 -5.433 1.00 32.43 204 ALA A N 1
ATOM 1467 C CA . ALA A 1 204 ? 16.926 -33.536 -4.986 1.00 32.30 204 ALA A CA 1
ATOM 1468 C C . ALA A 1 204 ? 17.048 -34.035 -3.543 1.00 31.39 204 ALA A C 1
ATOM 1469 O O . ALA A 1 204 ? 16.213 -33.726 -2.683 1.00 29.97 204 ALA A O 1
ATOM 1471 N N . GLY A 1 205 ? 18.133 -34.787 -3.317 1.00 29.40 205 GLY A N 1
ATOM 1472 C CA . GLY A 1 205 ? 18.582 -35.244 -2.017 1.00 30.77 205 GLY A CA 1
ATOM 1473 C C . GLY A 1 205 ? 19.567 -34.224 -1.434 1.00 31.19 205 GLY A C 1
ATOM 1474 O O . GLY A 1 205 ? 19.920 -33.249 -2.103 1.00 30.58 205 GLY A O 1
ATOM 1475 N N . HIS A 1 206 ? 19.928 -34.425 -0.168 1.00 29.30 206 HIS A N 1
ATOM 1476 C CA . HIS A 1 206 ? 20.778 -33.477 0.532 1.00 29.41 206 HIS A CA 1
ATOM 1477 C C . HIS A 1 206 ? 22.051 -33.189 -0.253 1.00 30.65 206 HIS A C 1
ATOM 1478 O O . HIS A 1 206 ? 22.484 -32.048 -0.281 1.00 30.07 206 HIS A O 1
ATOM 1485 N N . ASN A 1 207 ? 22.654 -34.195 -0.882 1.00 32.10 207 ASN A N 1
ATOM 1486 C CA . ASN A 1 207 ? 23.955 -33.984 -1.508 1.00 34.14 207 ASN A CA 1
ATOM 1487 C C . ASN A 1 207 ? 23.867 -33.868 -3.038 1.00 30.63 207 ASN A C 1
ATOM 1488 O O . ASN A 1 207 ? 24.843 -34.119 -3.753 1.00 29.21 207 ASN A O 1
ATOM 1493 N N . TYR A 1 208 ? 22.730 -33.383 -3.540 1.00 29.55 208 TYR A N 1
ATOM 1494 C CA . TYR A 1 208 ? 22.563 -33.097 -4.961 1.00 30.25 208 TYR A CA 1
ATOM 1495 C C . TYR A 1 208 ? 23.692 -32.233 -5.532 1.00 29.73 208 TYR A C 1
ATOM 1496 O O . TYR A 1 208 ? 24.123 -32.434 -6.661 1.00 29.51 208 TYR A O 1
ATOM 1505 N N . ILE A 1 209 ? 24.151 -31.244 -4.754 1.00 27.37 209 ILE A N 1
ATOM 1506 C CA . ILE A 1 209 ? 25.158 -30.288 -5.190 1.00 26.79 209 ILE A CA 1
ATOM 1507 C C . ILE A 1 209 ? 26.507 -30.956 -5.450 1.00 28.45 209 ILE A C 1
ATOM 1508 O O . ILE A 1 209 ? 27.405 -30.342 -6.045 1.00 27.48 209 ILE A O 1
ATOM 1513 N N . GLY A 1 210 ? 26.659 -32.218 -5.043 1.00 29.36 210 GLY A N 1
ATOM 1514 C CA . GLY A 1 210 ? 27.898 -32.957 -5.253 1.00 30.44 210 GLY A CA 1
ATOM 1515 C C . GLY A 1 210 ? 28.134 -33.329 -6.730 1.00 31.98 210 GLY A C 1
ATOM 1516 O O . GLY A 1 210 ? 29.207 -33.804 -7.089 1.00 33.51 210 GLY A O 1
ATOM 1517 N N . GLN A 1 211 ? 27.140 -33.097 -7.582 1.00 28.35 211 GLN A N 1
ATOM 1518 C CA . GLN A 1 211 ? 27.297 -33.276 -9.022 1.00 31.52 211 GLN A CA 1
ATOM 1519 C C . GLN A 1 211 ? 26.989 -31.932 -9.662 1.00 30.31 211 GLN A C 1
ATOM 1520 O O . GLN A 1 211 ? 26.115 -31.219 -9.179 1.00 32.24 211 GLN A O 1
ATOM 1526 N N . PRO A 1 212 ? 27.600 -31.589 -10.816 1.00 30.91 212 PRO A N 1
ATOM 1527 C CA . PRO A 1 212 ? 27.283 -30.339 -11.491 1.00 30.37 212 PRO A CA 1
ATOM 1528 C C . PRO A 1 212 ? 25.787 -30.200 -11.759 1.00 29.71 212 PRO A C 1
ATOM 1529 O O . PRO A 1 212 ? 25.140 -31.142 -12.192 1.00 28.72 212 PRO A O 1
ATOM 1533 N N . SER A 1 213 ? 25.245 -29.011 -11.539 1.00 28.69 213 SER A N 1
ATOM 1534 C CA . SER A 1 213 ? 23.819 -28.777 -11.690 1.00 29.37 213 SER A CA 1
ATOM 1535 C C . SER A 1 213 ? 23.593 -27.493 -12.469 1.00 30.30 213 SER A C 1
ATOM 1536 O O . SER A 1 213 ? 23.914 -26.378 -12.002 1.00 29.12 213 SER A O 1
ATOM 1539 N N . THR A 1 214 ? 23.048 -27.651 -13.681 1.00 28.61 214 THR A N 1
ATOM 1540 C CA . THR A 1 214 ? 22.602 -26.504 -14.444 1.00 28.79 214 THR A CA 1
ATOM 1541 C C . THR A 1 214 ? 21.509 -25.738 -13.702 1.00 28.84 214 THR A C 1
ATOM 1542 O O . THR A 1 214 ? 21.443 -24.506 -13.749 1.00 28.56 214 THR A O 1
ATOM 1546 N N . THR A 1 215 ? 20.616 -26.461 -13.021 1.00 28.58 215 THR A N 1
ATOM 1547 C CA . THR A 1 215 ? 19.509 -25.798 -12.332 1.00 30.62 215 THR A CA 1
ATOM 1548 C C . THR A 1 215 ? 20.049 -24.794 -11.289 1.00 29.03 215 THR A C 1
ATOM 1549 O O . THR A 1 215 ? 19.591 -23.634 -11.212 1.00 28.20 215 THR A O 1
ATOM 1553 N N . LEU A 1 216 ? 21.086 -25.226 -10.548 1.00 28.68 216 LEU A N 1
ATOM 1554 C CA . LEU A 1 216 ? 21.731 -24.359 -9.553 1.00 28.17 216 LEU A CA 1
ATOM 1555 C C . LEU A 1 216 ? 22.465 -23.207 -10.252 1.00 27.85 216 LEU A C 1
ATOM 1556 O O . LEU A 1 216 ? 22.260 -22.040 -9.890 1.00 28.00 216 LEU A O 1
ATOM 1561 N N . ALA A 1 217 ? 23.351 -23.540 -11.205 1.00 30.58 217 ALA A N 1
ATOM 1562 C CA . ALA A 1 217 ? 24.234 -22.572 -11.866 1.00 29.06 217 ALA A CA 1
ATOM 1563 C C . ALA A 1 217 ? 23.443 -21.459 -12.531 1.00 29.40 217 ALA A C 1
ATOM 1564 O O . ALA A 1 217 ? 23.786 -20.288 -12.386 1.00 28.67 217 ALA A O 1
ATOM 1566 N N . ARG A 1 218 ? 22.335 -21.821 -13.193 1.00 30.83 218 ARG A N 1
ATOM 1567 C CA . ARG A 1 218 ? 21.606 -20.878 -14.017 1.00 30.51 218 ARG A CA 1
ATOM 1568 C C . ARG A 1 218 ? 20.729 -19.959 -13.181 1.00 32.15 218 ARG A C 1
ATOM 1569 O O . ARG A 1 218 ? 20.224 -18.969 -13.725 1.00 32.63 218 ARG A O 1
ATOM 1577 N N . THR A 1 219 ? 20.558 -20.258 -11.873 1.00 31.90 219 THR A N 1
ATOM 1578 C CA . THR A 1 219 ? 19.876 -19.325 -10.977 1.00 30.44 219 THR A CA 1
ATOM 1579 C C . THR A 1 219 ? 20.869 -18.596 -10.058 1.00 32.57 219 THR A C 1
ATOM 1580 O O . THR A 1 219 ? 20.650 -17.434 -9.710 1.00 32.17 219 THR A O 1
ATOM 1584 N N . MET A 1 220 ? 21.982 -19.245 -9.695 1.00 30.48 220 MET A N 1
ATOM 1585 C CA . MET A 1 220 ? 23.015 -18.587 -8.905 1.00 29.44 220 MET A CA 1
ATOM 1586 C C . MET A 1 220 ? 23.645 -17.433 -9.689 1.00 29.12 220 MET A C 1
ATOM 1587 O O . MET A 1 220 ? 23.941 -16.381 -9.139 1.00 27.37 220 MET A O 1
ATOM 1592 N N . ILE A 1 221 ? 23.928 -17.678 -10.978 1.00 31.13 221 ILE A N 1
ATOM 1593 C CA . ILE A 1 221 ? 24.691 -16.720 -11.772 1.00 29.37 221 ILE A CA 1
ATOM 1594 C C . ILE A 1 221 ? 23.925 -15.401 -11.821 1.00 30.88 221 ILE A C 1
ATOM 1595 O O . ILE A 1 221 ? 24.473 -14.339 -11.561 1.00 28.74 221 ILE A O 1
ATOM 1600 N N . PRO A 1 222 ? 22.621 -15.380 -12.134 1.00 31.04 222 PRO A N 1
ATOM 1601 C CA . PRO A 1 222 ? 21.872 -14.121 -12.056 1.00 33.57 222 PRO A CA 1
ATOM 1602 C C . PRO A 1 222 ? 21.942 -13.417 -10.702 1.00 30.79 222 PRO A C 1
ATOM 1603 O O . PRO A 1 222 ? 22.057 -12.188 -10.611 1.00 31.02 222 PRO A O 1
ATOM 1607 N N . TRP A 1 223 ? 21.816 -14.195 -9.618 1.00 31.24 223 TRP A N 1
ATOM 1608 C CA . TRP A 1 223 ? 21.827 -13.600 -8.287 1.00 30.61 223 TRP A CA 1
ATOM 1609 C C . TRP A 1 223 ? 23.140 -12.853 -8.062 1.00 29.93 223 TRP A C 1
ATOM 1610 O O . TRP A 1 223 ? 23.161 -11.757 -7.524 1.00 30.50 223 TRP A O 1
ATOM 1621 N N . LEU A 1 224 ? 24.255 -13.506 -8.398 1.00 29.18 224 LEU A N 1
ATOM 1622 C CA . LEU A 1 224 ? 25.565 -12.921 -8.179 1.00 27.88 224 LEU A CA 1
ATOM 1623 C C . LEU A 1 224 ? 25.742 -11.670 -9.034 1.00 30.18 224 LEU A C 1
ATOM 1624 O O . LEU A 1 224 ? 26.357 -10.701 -8.612 1.00 31.00 224 LEU A O 1
ATOM 1629 N N . LYS A 1 225 ? 25.258 -11.723 -10.271 1.00 30.50 225 LYS A N 1
ATOM 1630 C CA . LYS A 1 225 ? 25.383 -10.587 -11.162 1.00 31.95 225 LYS A CA 1
ATOM 1631 C C . LYS A 1 225 ? 24.588 -9.397 -10.655 1.00 31.24 225 LYS A C 1
ATOM 1632 O O . LYS A 1 225 ? 25.081 -8.266 -10.697 1.00 31.56 225 LYS A O 1
ATOM 1638 N N . ILE A 1 226 ? 23.329 -9.638 -10.280 1.00 30.33 226 ILE A N 1
ATOM 1639 C CA . ILE A 1 226 ? 22.490 -8.560 -9.776 1.00 32.06 226 ILE A CA 1
ATOM 1640 C C . ILE A 1 226 ? 23.127 -7.892 -8.560 1.00 33.32 226 ILE A C 1
ATOM 1641 O O . ILE A 1 226 ? 23.237 -6.662 -8.527 1.00 32.76 226 ILE A O 1
ATOM 1646 N N . PHE A 1 227 ? 23.594 -8.665 -7.560 1.00 31.48 227 PHE A N 1
ATOM 1647 C CA . PHE A 1 227 ? 23.921 -8.069 -6.260 1.00 30.17 227 PHE A CA 1
ATOM 1648 C C . PHE A 1 227 ? 25.397 -7.710 -6.104 1.00 29.66 227 PHE A C 1
ATOM 1649 O O . PHE A 1 227 ? 25.730 -6.720 -5.423 1.00 29.81 227 PHE A O 1
ATOM 1657 N N . ILE A 1 228 ? 26.290 -8.505 -6.730 1.00 28.54 228 ILE A N 1
ATOM 1658 C CA . ILE A 1 228 ? 27.704 -8.174 -6.693 1.00 29.15 228 ILE A CA 1
ATOM 1659 C C . ILE A 1 228 ? 28.044 -7.066 -7.692 1.00 31.16 228 ILE A C 1
ATOM 1660 O O . ILE A 1 228 ? 28.935 -6.260 -7.418 1.00 30.19 228 ILE A O 1
ATOM 1665 N N . ASP A 1 229 ? 27.431 -7.103 -8.881 1.00 34.15 229 ASP A N 1
ATOM 1666 C CA . ASP A 1 229 ? 27.836 -6.198 -9.962 1.00 32.81 229 ASP A CA 1
ATOM 1667 C C . ASP A 1 229 ? 26.778 -5.132 -10.239 1.00 36.96 229 ASP A C 1
ATOM 1668 O O . ASP A 1 229 ? 26.937 -4.339 -11.195 1.00 36.52 229 ASP A O 1
ATOM 1673 N N . ASN A 1 230 ? 25.675 -5.139 -9.470 1.00 35.58 230 ASN A N 1
ATOM 1674 C CA . ASN A 1 230 ? 24.544 -4.255 -9.747 1.00 39.00 230 ASN A CA 1
ATOM 1675 C C . ASN A 1 230 ? 23.989 -4.478 -11.158 1.00 40.73 230 ASN A C 1
ATOM 1676 O O . ASN A 1 230 ? 23.468 -3.545 -11.768 1.00 42.41 230 ASN A O 1
ATOM 1681 N N . ASP A 1 231 ? 24.131 -5.690 -11.700 1.00 35.48 231 ASP A N 1
ATOM 1682 C CA . ASP A 1 231 ? 23.973 -5.905 -13.124 1.00 37.18 231 ASP A CA 1
ATOM 1683 C C . ASP A 1 231 ? 22.569 -6.436 -13.437 1.00 36.95 231 ASP A C 1
ATOM 1684 O O . ASP A 1 231 ? 22.382 -7.637 -13.587 1.00 34.67 231 ASP A O 1
ATOM 1689 N N . THR A 1 232 ? 21.629 -5.499 -13.655 1.00 38.35 232 THR A N 1
ATOM 1690 C CA . THR A 1 232 ? 20.214 -5.801 -13.828 1.00 40.21 232 THR A CA 1
ATOM 1691 C C . THR A 1 232 ? 19.910 -6.293 -15.243 1.00 39.42 232 THR A C 1
ATOM 1692 O O . THR A 1 232 ? 18.760 -6.624 -15.527 1.00 40.95 232 THR A O 1
ATOM 1696 N N . ARG A 1 233 ? 20.927 -6.476 -16.099 1.00 37.61 233 ARG A N 1
ATOM 1697 C CA . ARG A 1 233 ? 20.753 -7.263 -17.310 1.00 37.55 233 ARG A CA 1
ATOM 1698 C C . ARG A 1 233 ? 20.357 -8.697 -16.954 1.00 39.56 233 ARG A C 1
ATOM 1699 O O . ARG A 1 233 ? 19.797 -9.396 -17.787 1.00 38.57 233 ARG A O 1
ATOM 1707 N N . PHE A 1 234 ? 20.653 -9.145 -15.717 1.00 37.63 234 PHE A N 1
ATOM 1708 C CA . PHE A 1 234 ? 20.365 -10.524 -15.333 1.00 36.11 234 PHE A CA 1
ATOM 1709 C C . PHE A 1 234 ? 19.042 -10.646 -14.576 1.00 36.53 234 PHE A C 1
ATOM 1710 O O . PHE A 1 234 ? 18.597 -11.760 -14.287 1.00 35.33 234 PHE A O 1
ATOM 1718 N N . SER A 1 235 ? 18.369 -9.531 -14.287 1.00 37.51 235 SER A N 1
ATOM 1719 C CA . SER A 1 235 ? 17.073 -9.601 -13.627 1.00 38.46 235 SER A CA 1
ATOM 1720 C C . SER A 1 235 ? 16.060 -10.417 -14.449 1.00 42.12 235 SER A C 1
ATOM 1721 O O . SER A 1 235 ? 15.247 -11.163 -13.880 1.00 42.10 235 SER A O 1
ATOM 1724 N N . GLN A 1 236 ? 16.195 -10.382 -15.789 1.00 39.21 236 GLN A N 1
ATOM 1725 C CA . GLN A 1 236 ? 15.279 -11.097 -16.668 1.00 43.58 236 GLN A CA 1
ATOM 1726 C C . GLN A 1 236 ? 15.250 -12.608 -16.395 1.00 40.17 236 GLN A C 1
ATOM 1727 O O . GLN A 1 236 ? 14.321 -13.280 -16.814 1.00 41.11 236 GLN A O 1
ATOM 1733 N N . PHE A 1 237 ? 16.239 -13.174 -15.676 1.00 40.45 237 PHE A N 1
ATOM 1734 C CA . PHE A 1 237 ? 16.246 -14.618 -15.442 1.00 40.53 237 PHE A CA 1
ATOM 1735 C C . PHE A 1 237 ? 15.430 -15.019 -14.216 1.00 38.20 237 PHE A C 1
ATOM 1736 O O . PHE A 1 237 ? 14.997 -16.184 -14.131 1.00 36.65 237 PHE A O 1
ATOM 1744 N N . LEU A 1 238 ? 15.230 -14.070 -13.289 1.00 38.18 238 LEU A N 1
ATOM 1745 C CA . LEU A 1 238 ? 14.624 -14.351 -11.996 1.00 37.65 238 LEU A CA 1
ATOM 1746 C C . LEU A 1 238 ? 13.331 -13.577 -11.797 1.00 37.55 238 LEU A C 1
ATOM 1747 O O . LEU A 1 238 ? 12.514 -13.983 -10.969 1.00 38.44 238 LEU A O 1
ATOM 1752 N N . CYS A 1 239 ? 13.164 -12.462 -12.520 1.00 38.63 239 CYS A N 1
ATOM 1753 C CA . CYS A 1 239 ? 11.984 -11.629 -12.322 1.00 39.15 239 CYS A CA 1
ATOM 1754 C C . CYS A 1 239 ? 11.177 -11.416 -13.609 1.00 43.41 239 CYS A C 1
ATOM 1755 O O . CYS A 1 239 ? 11.453 -10.495 -14.348 1.00 42.32 239 CYS A O 1
ATOM 1758 N N . PRO A 1 240 ? 10.207 -12.271 -13.985 1.00 43.98 240 PRO A N 1
ATOM 1759 C CA . PRO A 1 240 ? 9.882 -13.490 -13.260 1.00 41.86 240 PRO A CA 1
ATOM 1760 C C . PRO A 1 240 ? 10.848 -14.603 -13.634 1.00 41.13 240 PRO A C 1
ATOM 1761 O O . PRO A 1 240 ? 11.747 -14.418 -14.445 1.00 41.27 240 PRO A O 1
ATOM 1765 N N . LEU A 1 241 ? 10.646 -15.776 -13.057 1.00 43.03 241 LEU A N 1
ATOM 1766 C CA . LEU A 1 241 ? 11.540 -16.882 -13.326 1.00 42.76 241 LEU A CA 1
ATOM 1767 C C . LEU A 1 241 ? 11.326 -17.394 -14.743 1.00 47.20 241 LEU A C 1
ATOM 1768 O O . LEU A 1 241 ? 10.281 -17.945 -15.062 1.00 51.33 241 LEU A O 1
ATOM 1773 N N . ALA A 1 242 ? 12.341 -17.238 -15.589 1.00 51.38 242 ALA A N 1
ATOM 1774 C CA . ALA A 1 242 ? 12.128 -17.374 -17.020 1.00 48.15 242 ALA A CA 1
ATOM 1775 C C . ALA A 1 242 ? 11.990 -18.847 -17.414 1.00 47.78 242 ALA A C 1
ATOM 1776 O O . ALA A 1 242 ? 11.329 -19.173 -18.381 1.00 47.83 242 ALA A O 1
ATOM 1778 N N . ASP A 1 243 ? 12.538 -19.762 -16.619 1.00 46.88 243 ASP A N 1
ATOM 1779 C CA . ASP A 1 243 ? 12.499 -21.187 -16.911 1.00 43.01 243 ASP A CA 1
ATOM 1780 C C . ASP A 1 243 ? 12.372 -21.901 -15.574 1.00 41.18 243 ASP A C 1
ATOM 1781 O O . ASP A 1 243 ? 13.230 -21.703 -14.715 1.00 37.77 243 ASP A O 1
ATOM 1786 N N . GLN A 1 244 ? 11.311 -22.682 -15.368 1.00 38.69 244 GLN A N 1
ATOM 1787 C CA . GLN A 1 244 ? 11.080 -23.304 -14.067 1.00 40.80 244 GLN A CA 1
ATOM 1788 C C . GLN A 1 244 ? 11.544 -24.761 -14.031 1.00 40.02 244 GLN A C 1
ATOM 1789 O O . GLN A 1 244 ? 11.260 -25.488 -13.062 1.00 37.21 244 GLN A O 1
ATOM 1795 N N . SER A 1 245 ? 12.210 -25.200 -15.109 1.00 37.53 245 SER A N 1
ATOM 1796 C CA . SER A 1 245 ? 12.767 -26.535 -15.201 1.00 39.92 245 SER A CA 1
ATOM 1797 C C . SER A 1 245 ? 13.492 -26.870 -13.903 1.00 37.05 245 SER A C 1
ATOM 1798 O O . SER A 1 245 ? 14.433 -26.158 -13.541 1.00 36.95 245 SER A O 1
ATOM 1801 N N . GLY A 1 246 ? 13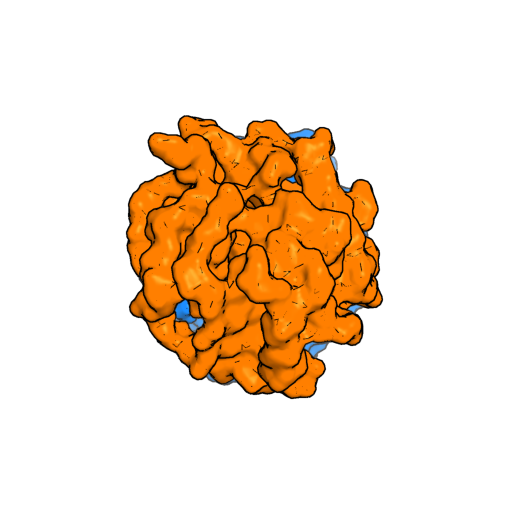.096 -27.978 -13.283 1.00 38.07 246 GLY A N 1
ATOM 1802 C CA . GLY A 1 246 ? 13.798 -28.523 -12.125 1.00 37.57 246 GLY A CA 1
ATOM 1803 C C . GLY A 1 246 ? 13.480 -27.809 -10.813 1.00 38.06 246 GLY A C 1
ATOM 1804 O O . GLY A 1 246 ? 14.047 -28.164 -9.772 1.00 40.06 246 GLY A O 1
ATOM 1805 N N . ILE A 1 247 ? 12.554 -26.856 -10.841 1.00 36.61 247 ILE A N 1
ATOM 1806 C CA . ILE A 1 247 ? 12.238 -26.060 -9.667 1.00 39.03 247 ILE A CA 1
ATOM 1807 C C . ILE A 1 247 ? 10.813 -26.385 -9.204 1.00 39.27 247 ILE A C 1
ATOM 1808 O O . ILE A 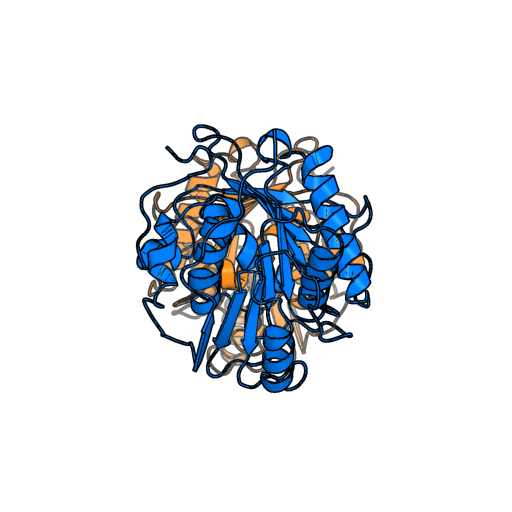1 247 ? 9.856 -26.267 -9.959 1.00 38.75 247 ILE A O 1
ATOM 1813 N N . ARG A 1 248 ? 10.674 -26.797 -7.945 1.00 35.61 248 ARG A N 1
ATOM 1814 C CA . ARG A 1 248 ? 9.379 -27.146 -7.385 1.00 36.72 248 ARG A CA 1
ATOM 1815 C C . ARG A 1 248 ? 8.654 -25.909 -6.863 1.00 36.52 248 ARG A C 1
ATOM 1816 O O . ARG A 1 248 ? 7.439 -25.835 -6.856 1.00 35.99 248 ARG A O 1
ATOM 1824 N N . GLN A 1 249 ? 9.402 -24.972 -6.287 1.00 34.44 249 GLN A N 1
ATOM 1825 C CA . GLN A 1 249 ? 8.798 -23.814 -5.653 1.00 35.57 249 GLN A CA 1
ATOM 1826 C C . GLN A 1 249 ? 9.799 -22.673 -5.726 1.00 33.99 249 GLN A C 1
ATOM 1827 O O . GLN A 1 249 ? 11.001 -22.895 -5.595 1.00 34.34 249 GLN A O 1
ATOM 1833 N N . TYR A 1 250 ? 9.299 -21.477 -6.026 1.00 33.83 250 TYR A N 1
ATOM 1834 C CA . TYR A 1 250 ? 10.146 -20.294 -6.117 1.00 33.90 250 TYR A CA 1
ATOM 1835 C C . TYR A 1 250 ? 9.446 -19.197 -5.335 1.00 35.57 250 TYR A C 1
ATOM 1836 O O . TYR A 1 250 ? 8.273 -18.974 -5.573 1.00 35.72 250 TYR A O 1
ATOM 1845 N N . ARG A 1 251 ? 10.141 -18.567 -4.382 1.00 34.19 251 ARG A N 1
ATOM 1846 C CA . ARG A 1 251 ? 9.649 -17.350 -3.745 1.00 38.57 251 ARG A CA 1
ATOM 1847 C C . ARG A 1 251 ? 10.756 -16.302 -3.785 1.00 37.21 251 ARG A C 1
ATOM 1848 O O . ARG A 1 251 ? 11.936 -16.649 -3.701 1.00 33.62 251 ARG A O 1
ATOM 1856 N N . SER A 1 252 ? 10.388 -15.028 -3.961 1.00 39.04 252 SER A N 1
ATOM 1857 C CA . SER A 1 252 ? 11.400 -13.973 -4.001 1.00 40.96 252 SER A CA 1
ATOM 1858 C C . SER A 1 252 ? 10.775 -12.606 -3.794 1.00 40.70 252 SER A C 1
ATOM 1859 O O . SER A 1 252 ? 9.557 -12.445 -3.853 1.00 42.00 252 SER A O 1
ATOM 1862 N N . SER A 1 253 ? 11.646 -11.623 -3.581 1.00 38.79 253 SER A N 1
ATOM 1863 C CA . SER A 1 253 ? 11.207 -10.262 -3.329 1.00 38.38 253 SER A CA 1
ATOM 1864 C C . SER A 1 253 ? 11.336 -9.400 -4.597 1.00 41.16 253 SER A C 1
ATOM 1865 O O . SER A 1 253 ? 11.650 -8.206 -4.517 1.00 39.45 253 SER A O 1
ATOM 1868 N N . CYS A 1 254 ? 11.169 -10.025 -5.768 1.00 40.19 254 CYS A N 1
ATOM 1869 C CA . CYS A 1 254 ? 11.174 -9.311 -7.045 1.00 44.51 254 CYS A CA 1
ATOM 1870 C C . CYS A 1 254 ? 10.290 -8.065 -6.990 1.00 44.45 254 CYS A C 1
ATOM 1871 O O . CYS A 1 254 ? 9.261 -8.101 -6.338 1.00 42.69 254 CYS A O 1
ATOM 1874 N N . PRO A 1 255 ? 10.641 -6.911 -7.595 1.00 44.03 255 PRO A N 1
ATOM 1875 C CA . PRO A 1 255 ? 11.876 -6.739 -8.350 1.00 43.79 255 PRO A CA 1
ATOM 1876 C C . PRO A 1 255 ? 13.121 -6.733 -7.465 1.00 42.38 255 PRO A C 1
ATOM 1877 O O . PRO A 1 255 ? 13.069 -6.243 -6.338 1.00 38.63 255 PRO A O 1
ATOM 1881 N N . LEU A 1 256 ? 14.227 -7.306 -7.972 1.00 39.01 256 LEU A N 1
ATOM 1882 C CA . LEU A 1 256 ? 15.450 -7.447 -7.183 1.00 39.53 256 LEU A CA 1
ATOM 1883 C C . LEU A 1 256 ? 16.370 -6.252 -7.431 1.00 41.70 256 LEU A C 1
ATOM 1884 O O . LEU A 1 256 ? 17.024 -6.175 -8.462 1.00 48.40 256 LEU A O 1
ATOM 1889 N N . VAL A 1 257 ? 16.423 -5.339 -6.467 1.00 44.84 257 VAL A N 1
ATOM 1890 C CA . VAL A 1 257 ? 17.099 -4.064 -6.634 1.00 44.67 257 VAL A CA 1
ATOM 1891 C C . VAL A 1 257 ? 18.430 -4.091 -5.891 1.00 42.59 257 VAL A C 1
ATOM 1892 O O . VAL A 1 257 ? 18.461 -4.304 -4.691 1.00 40.60 257 VAL A O 1
ATOM 1896 N N . PRO A 1 258 ? 19.566 -3.861 -6.589 1.00 41.39 258 PRO A N 1
ATOM 1897 C CA . PRO A 1 258 ? 20.871 -3.810 -5.937 1.00 43.36 258 PRO A CA 1
ATOM 1898 C C . PRO A 1 258 ? 20.930 -2.769 -4.831 1.00 43.41 258 PRO A C 1
ATOM 1899 O O . PRO A 1 258 ? 20.229 -1.758 -4.889 1.00 40.27 258 PRO A O 1
ATOM 1903 N N . ALA A 1 259 ? 21.788 -3.018 -3.835 1.00 43.01 259 ALA A N 1
ATOM 1904 C CA . ALA A 1 259 ? 21.923 -2.111 -2.716 1.00 44.25 259 ALA A CA 1
ATOM 1905 C C . ALA A 1 259 ? 22.484 -0.784 -3.198 1.00 45.93 259 ALA A C 1
ATOM 1906 O O . ALA A 1 259 ? 23.309 -0.750 -4.117 1.00 40.24 259 ALA A O 1
ATOM 1908 N N . THR A 1 260 ? 22.023 0.275 -2.526 1.00 49.92 260 THR A N 1
ATOM 1909 C CA . THR A 1 260 ? 22.463 1.642 -2.735 1.00 52.40 260 THR A CA 1
ATOM 1910 C C . THR A 1 260 ? 23.940 1.782 -2.386 1.00 50.73 260 THR A C 1
ATOM 1911 O O . THR A 1 260 ? 24.436 1.170 -1.454 1.00 48.26 260 THR A O 1
ATOM 1915 N N . THR A 1 261 ? 24.593 2.672 -3.114 1.00 52.20 261 THR A N 1
ATOM 1916 C CA . THR A 1 261 ? 25.994 2.973 -2.909 1.00 51.81 261 THR A CA 1
ATOM 1917 C C . THR A 1 261 ? 26.182 3.694 -1.568 1.00 45.98 261 THR A C 1
ATOM 1918 O O . THR A 1 261 ? 25.366 4.523 -1.186 1.00 41.41 261 THR A O 1
ATOM 1922 N N . ARG A 1 262 ? 27.308 3.390 -0.918 1.00 42.49 262 ARG A N 1
ATOM 1923 C CA . ARG A 1 262 ? 27.703 3.936 0.367 1.00 43.29 262 ARG A CA 1
ATOM 1924 C C . ARG A 1 262 ? 27.787 5.447 0.282 1.00 43.49 262 ARG A C 1
ATOM 1925 O O . ARG A 1 262 ? 28.253 5.964 -0.721 1.00 37.66 262 ARG A O 1
ATOM 1933 N N . ALA A 1 263 ? 27.396 6.121 1.377 1.00 41.02 263 ALA A N 1
ATOM 1934 C CA . ALA A 1 263 ? 27.375 7.556 1.475 1.00 41.83 263 ALA A CA 1
ATOM 1935 C C . ALA A 1 263 ? 28.758 8.137 1.233 1.00 40.03 263 ALA A C 1
ATOM 1936 O O . ALA A 1 263 ? 29.718 7.745 1.881 1.00 42.63 263 ALA A O 1
ATOM 1938 N N . LEU A 1 264 ? 28.826 9.147 0.356 1.00 38.23 264 LEU A N 1
ATOM 1939 C CA . LEU A 1 264 ? 29.998 10.003 0.325 1.00 38.09 264 LEU A CA 1
ATOM 1940 C C . LEU A 1 264 ? 29.982 10.941 1.565 1.00 30.48 264 LEU A C 1
ATOM 1941 O O . LEU A 1 264 ? 31.115 11.484 1.651 1.00 40.75 264 LEU A O 1
ATOM 1946 N N . ALA B 1 2 ? 71.573 -39.897 -10.948 1.00 57.23 2 ALA B N 1
ATOM 1947 C CA . ALA B 1 2 ? 70.273 -39.310 -10.559 1.00 57.06 2 ALA B CA 1
ATOM 1948 C C . ALA B 1 2 ? 69.381 -39.319 -11.794 1.00 50.95 2 ALA B C 1
ATOM 1949 O O . ALA B 1 2 ? 69.833 -39.205 -12.929 1.00 50.54 2 ALA B O 1
ATOM 1951 N N . ASN B 1 3 ? 68.100 -39.502 -11.512 1.00 45.30 3 ASN B N 1
ATOM 1952 C CA . ASN B 1 3 ? 67.060 -39.563 -12.517 1.00 41.55 3 ASN B CA 1
ATOM 1953 C C . ASN B 1 3 ? 66.727 -38.137 -12.922 1.00 37.63 3 ASN B C 1
ATOM 1954 O O . ASN B 1 3 ? 66.175 -37.402 -12.111 1.00 39.96 3 ASN B O 1
ATOM 1959 N N . PRO B 1 4 ? 67.004 -37.710 -14.168 1.00 41.28 4 PRO B N 1
ATOM 1960 C CA . PRO B 1 4 ? 66.714 -36.341 -14.550 1.00 41.63 4 PRO B CA 1
ATOM 1961 C C . PRO B 1 4 ? 65.236 -35.972 -14.487 1.00 42.39 4 PRO B C 1
ATOM 1962 O O . PRO B 1 4 ? 64.926 -34.776 -14.466 1.00 43.71 4 PRO B O 1
ATOM 1966 N N . TYR B 1 5 ? 64.330 -36.970 -14.463 1.00 38.49 5 TYR B N 1
ATOM 1967 C CA . TYR B 1 5 ? 62.902 -36.651 -14.500 1.00 38.70 5 TYR B CA 1
ATOM 1968 C C . TYR B 1 5 ? 62.256 -36.683 -13.124 1.00 39.38 5 TYR B C 1
ATOM 1969 O O . TYR B 1 5 ? 61.048 -36.468 -13.017 1.00 37.92 5 TYR B O 1
ATOM 1978 N N . GLN B 1 6 ? 63.036 -36.965 -12.069 1.00 36.51 6 GLN B N 1
ATOM 1979 C CA . GLN B 1 6 ? 62.477 -37.106 -10.735 1.00 37.37 6 GLN B CA 1
ATOM 1980 C C . GLN B 1 6 ? 62.046 -35.739 -10.213 1.00 37.44 6 GLN B C 1
ATOM 1981 O O . GLN B 1 6 ? 62.787 -34.758 -10.310 1.00 38.90 6 GLN B O 1
ATOM 1987 N N . ARG B 1 7 ? 60.844 -35.684 -9.646 1.00 37.68 7 ARG B N 1
ATOM 1988 C CA . ARG B 1 7 ? 60.313 -34.441 -9.114 1.00 37.90 7 ARG B CA 1
ATOM 1989 C C . ARG B 1 7 ? 59.737 -34.686 -7.726 1.00 37.13 7 ARG B C 1
ATOM 1990 O O . ARG B 1 7 ? 59.153 -35.734 -7.451 1.00 35.86 7 ARG B O 1
ATOM 1998 N N . GLY B 1 8 ? 59.906 -33.686 -6.851 1.00 37.46 8 GLY B N 1
ATOM 1999 C CA . GLY B 1 8 ? 59.227 -33.666 -5.566 1.00 39.48 8 GLY B CA 1
ATOM 2000 C C . GLY B 1 8 ? 59.916 -34.526 -4.500 1.00 40.84 8 GLY B C 1
ATOM 2001 O O . GLY B 1 8 ? 60.806 -35.341 -4.797 1.00 40.13 8 GLY B O 1
ATOM 2002 N N . PRO B 1 9 ? 59.462 -34.369 -3.241 1.00 42.24 9 PRO B N 1
ATOM 2003 C CA . PRO B 1 9 ? 60.095 -35.010 -2.096 1.00 44.93 9 PRO B CA 1
ATOM 2004 C C . PRO B 1 9 ? 59.775 -36.493 -2.050 1.00 45.69 9 PRO B C 1
ATOM 2005 O O . PRO B 1 9 ? 58.861 -36.958 -2.740 1.00 40.31 9 PRO B O 1
ATOM 2009 N N . ALA B 1 10 ? 60.592 -37.227 -1.285 1.00 41.95 10 ALA B N 1
ATOM 2010 C CA . ALA B 1 10 ? 60.418 -38.657 -1.117 1.00 41.54 10 ALA B CA 1
ATOM 2011 C C . ALA B 1 10 ? 58.987 -38.932 -0.710 1.00 39.99 10 ALA B C 1
ATOM 2012 O O . ALA B 1 10 ? 58.470 -38.354 0.250 1.00 40.65 10 ALA B O 1
ATOM 2014 N N . PRO B 1 11 ? 58.278 -39.842 -1.412 1.00 38.70 11 PRO B N 1
ATOM 2015 C CA . PRO B 1 11 ? 56.886 -40.101 -1.070 1.00 37.29 11 PRO B CA 1
ATOM 2016 C C . PRO B 1 11 ? 56.649 -40.990 0.152 1.00 40.81 11 PRO B C 1
ATOM 2017 O O . PRO B 1 11 ? 57.516 -41.781 0.529 1.00 42.59 11 PRO B O 1
ATOM 2021 N N . THR B 1 12 ? 55.422 -40.883 0.693 1.00 36.86 12 THR B N 1
ATOM 2022 C CA . THR B 1 12 ? 54.872 -41.765 1.695 1.00 36.87 12 THR B CA 1
ATOM 2023 C C . THR B 1 12 ? 53.495 -42.228 1.256 1.00 40.70 12 THR B C 1
ATOM 2024 O O . THR B 1 12 ? 52.924 -41.643 0.322 1.00 39.05 12 THR B O 1
ATOM 2028 N N . ALA B 1 13 ? 52.948 -43.208 1.995 1.00 37.12 13 ALA B N 1
ATOM 2029 C CA . ALA B 1 13 ? 51.583 -43.660 1.787 1.00 41.14 13 ALA B CA 1
ATOM 2030 C C . ALA B 1 13 ? 50.609 -42.502 1.977 1.00 41.73 13 ALA B C 1
ATOM 2031 O O . ALA B 1 13 ? 49.638 -42.382 1.244 1.00 39.23 13 ALA B O 1
ATOM 2033 N N . ALA B 1 14 ? 50.888 -41.615 2.940 1.00 40.97 14 ALA B N 1
ATOM 2034 C CA . ALA B 1 14 ? 50.050 -40.446 3.164 1.00 37.76 14 ALA B CA 1
ATOM 2035 C C . ALA B 1 14 ? 50.178 -39.460 1.991 1.00 37.71 14 ALA B C 1
ATOM 2036 O O . ALA B 1 14 ? 49.199 -38.793 1.634 1.00 35.68 14 ALA B O 1
ATOM 2038 N N . SER B 1 15 ? 51.394 -39.299 1.443 1.00 33.44 15 SER B N 1
ATOM 2039 C CA . SER B 1 15 ? 51.608 -38.264 0.426 1.00 35.55 15 SER B CA 1
ATOM 2040 C C . SER B 1 15 ? 50.843 -38.621 -0.856 1.00 34.01 15 SER B C 1
ATOM 2041 O O . SER B 1 15 ? 50.269 -37.742 -1.488 1.00 34.91 15 SER B O 1
ATOM 2044 N N . VAL B 1 16 ? 50.805 -39.908 -1.197 1.00 34.14 16 VAL B N 1
ATOM 2045 C CA . VAL B 1 16 ? 50.167 -40.347 -2.445 1.00 34.22 16 VAL B CA 1
ATOM 2046 C C . VAL B 1 16 ? 48.643 -40.396 -2.288 1.00 35.41 16 VAL B C 1
ATOM 2047 O O . VAL B 1 16 ? 47.930 -40.413 -3.295 1.00 33.49 16 VAL B O 1
ATOM 2051 N N . ALA B 1 17 ? 48.147 -40.372 -1.038 1.00 32.95 17 ALA B N 1
ATOM 2052 C CA . ALA B 1 17 ? 46.724 -40.439 -0.772 1.00 34.29 17 ALA B CA 1
ATOM 2053 C C . ALA B 1 17 ? 46.122 -39.055 -0.560 1.00 32.12 17 ALA B C 1
ATOM 2054 O O . ALA B 1 17 ? 44.923 -38.944 -0.362 1.00 32.05 17 ALA B O 1
ATOM 2056 N N . ALA B 1 18 ? 46.957 -38.020 -0.489 1.00 33.39 18 ALA B N 1
ATOM 2057 C CA . ALA B 1 18 ? 46.495 -36.694 -0.108 1.00 35.64 18 ALA B CA 1
ATOM 2058 C C . ALA B 1 18 ? 45.674 -36.041 -1.229 1.00 36.18 18 ALA B C 1
ATOM 2059 O O . ALA B 1 18 ? 46.009 -36.194 -2.383 1.00 34.10 18 ALA B O 1
ATOM 2061 N N . VAL B 1 19 ? 44.694 -35.206 -0.871 1.00 34.80 19 VAL B N 1
ATOM 2062 C CA . VAL B 1 19 ? 43.899 -34.491 -1.846 1.00 35.34 19 VAL B CA 1
ATOM 2063 C C . VAL B 1 19 ? 44.765 -33.549 -2.676 1.00 37.24 19 VAL B C 1
ATOM 2064 O O . VAL B 1 19 ? 44.542 -33.434 -3.892 1.00 35.54 19 VAL B O 1
ATOM 2068 N N . THR B 1 20 ? 45.734 -32.859 -2.031 1.00 34.13 20 THR B N 1
ATOM 2069 C CA . THR B 1 20 ? 46.711 -32.067 -2.776 1.00 37.14 20 THR B CA 1
ATOM 2070 C C . THR B 1 20 ? 48.105 -32.535 -2.387 1.00 38.96 20 THR B C 1
ATOM 2071 O O . THR B 1 20 ? 48.329 -32.833 -1.220 1.00 34.53 20 THR B O 1
ATOM 2075 N N . GLY B 1 21 ? 48.973 -32.635 -3.405 1.00 36.92 21 GLY B N 1
ATOM 2076 C CA . GLY B 1 21 ? 50.318 -33.180 -3.312 1.00 36.33 21 GLY B CA 1
ATOM 2077 C C . GLY B 1 21 ? 51.309 -32.061 -2.977 1.00 35.88 21 GLY B C 1
ATOM 2078 O O . GLY B 1 21 ? 50.864 -30.989 -2.559 1.00 35.38 21 GLY B O 1
ATOM 2079 N N . PRO B 1 22 ? 52.636 -32.278 -3.101 1.00 35.18 22 PRO B N 1
ATOM 2080 C CA . PRO B 1 22 ? 53.629 -31.290 -2.669 1.00 37.86 22 PRO B CA 1
ATOM 2081 C C . PRO B 1 22 ? 53.809 -30.077 -3.566 1.00 38.72 22 PRO B C 1
ATOM 2082 O O . PRO B 1 22 ? 54.459 -29.118 -3.153 1.00 35.08 22 PRO B O 1
ATOM 2086 N N . PHE B 1 23 ? 53.271 -30.109 -4.791 1.00 32.07 23 PHE B N 1
ATOM 2087 C CA . PHE B 1 23 ? 53.430 -28.984 -5.700 1.00 32.01 23 PHE B CA 1
ATOM 2088 C C . PHE B 1 23 ? 52.231 -28.043 -5.651 1.00 34.23 23 PHE B C 1
ATOM 2089 O O . PHE B 1 23 ? 51.091 -28.453 -5.811 1.00 33.87 23 PHE B O 1
ATOM 2097 N N . ALA B 1 24 ? 52.490 -26.744 -5.550 1.00 34.07 24 ALA B N 1
ATOM 2098 C CA . ALA B 1 24 ? 51.451 -25.755 -5.817 1.00 33.71 24 ALA B CA 1
ATOM 2099 C C . ALA B 1 24 ? 51.023 -25.888 -7.291 1.00 31.54 24 ALA B C 1
ATOM 2100 O O . ALA B 1 24 ? 51.865 -26.211 -8.141 1.00 31.85 24 ALA B O 1
ATOM 2102 N N . THR B 1 25 ? 49.728 -25.661 -7.569 1.00 32.34 25 THR B N 1
ATOM 2103 C CA . THR B 1 25 ? 49.202 -25.773 -8.933 1.00 31.00 25 THR B CA 1
ATOM 2104 C C . THR B 1 25 ? 48.466 -24.516 -9.401 1.00 32.97 25 THR B C 1
ATOM 2105 O O . THR B 1 25 ? 48.028 -23.652 -8.618 1.00 33.65 25 THR B O 1
ATOM 2109 N N . ALA B 1 26 ? 48.295 -24.471 -10.727 1.00 29.67 26 ALA B N 1
ATOM 2110 C CA . ALA B 1 26 ? 47.457 -23.494 -11.374 1.00 30.76 26 ALA B CA 1
ATOM 2111 C C . ALA B 1 26 ? 46.738 -24.233 -12.496 1.00 29.98 26 ALA B C 1
ATOM 2112 O O . ALA B 1 26 ? 47.062 -25.382 -12.766 1.00 30.16 26 ALA B O 1
ATOM 2114 N N . SER B 1 27 ? 45.833 -23.534 -13.169 1.00 30.16 27 SER B N 1
ATOM 2115 C CA . SER B 1 27 ? 45.101 -24.069 -14.322 1.00 28.28 27 SER B CA 1
ATOM 2116 C C . SER B 1 27 ? 44.773 -22.935 -15.285 1.00 31.36 27 SER B C 1
ATOM 2117 O O . SER B 1 27 ? 44.836 -21.745 -14.907 1.00 29.72 27 SER B O 1
ATOM 2120 N N . VAL B 1 28 ? 44.522 -23.323 -16.549 1.00 29.79 28 VAL B N 1
ATOM 2121 C CA . VAL B 1 28 ? 44.089 -22.417 -17.603 1.00 30.38 28 VAL B CA 1
ATOM 2122 C C . VAL B 1 28 ? 42.982 -23.160 -18.347 1.00 27.92 28 VAL B C 1
ATOM 2123 O O . VAL B 1 28 ? 43.100 -24.352 -18.605 1.00 27.58 28 VAL B O 1
ATOM 2127 N N . SER B 1 29 ? 41.887 -22.472 -18.645 1.00 28.73 29 SER B N 1
ATOM 2128 C CA . SER B 1 29 ? 40.858 -22.988 -19.537 1.00 28.35 29 SER B CA 1
ATOM 2129 C C . SER B 1 29 ? 41.373 -22.999 -20.979 1.00 31.62 29 SER B C 1
ATOM 2130 O O . SER B 1 29 ? 42.253 -22.201 -21.365 1.00 31.38 29 SER B O 1
ATOM 2133 N N . VAL B 1 30 ? 40.836 -23.937 -21.769 1.00 28.18 30 VAL B N 1
ATOM 2134 C CA . VAL B 1 30 ? 41.138 -24.017 -23.192 1.00 29.80 30 VAL B CA 1
ATOM 2135 C C . VAL B 1 30 ? 39.833 -24.070 -23.975 1.00 30.27 30 VAL B C 1
ATOM 2136 O O . VAL B 1 30 ? 38.985 -24.920 -23.734 1.00 28.44 30 VAL B O 1
ATOM 2140 N N . PRO B 1 31 ? 39.611 -23.168 -24.957 1.00 32.14 31 PRO B N 1
ATOM 2141 C CA . PRO B 1 31 ? 38.385 -23.210 -25.738 1.00 33.95 31 PRO B CA 1
ATOM 2142 C C . PRO B 1 31 ? 38.390 -24.343 -26.760 1.00 30.67 31 PRO B C 1
ATOM 2143 O O . PRO B 1 31 ? 39.422 -24.948 -27.019 1.00 29.39 31 PRO B O 1
ATOM 2147 N N . ARG B 1 32 ? 37.216 -24.627 -27.332 1.00 30.83 32 ARG B N 1
ATOM 2148 C CA . ARG B 1 32 ? 37.071 -25.650 -28.369 1.00 32.18 32 ARG B CA 1
ATOM 2149 C C . ARG B 1 32 ? 37.961 -25.332 -29.562 1.00 31.31 32 ARG B C 1
ATOM 2150 O O . ARG B 1 32 ? 38.149 -24.160 -29.886 1.00 30.57 32 ARG B O 1
ATOM 2158 N N . GLY B 1 33 ? 38.510 -26.372 -30.206 1.00 29.79 33 GLY B N 1
ATOM 2159 C CA . GLY B 1 33 ? 39.435 -26.174 -31.314 1.00 32.81 33 GLY B CA 1
ATOM 2160 C C . GLY B 1 33 ? 40.575 -27.189 -31.317 1.00 30.30 33 GLY B C 1
ATOM 2161 O O . GLY B 1 33 ? 40.658 -28.066 -30.459 1.00 30.50 33 GLY B O 1
ATOM 2162 N N . ASN B 1 34 ? 41.339 -27.187 -32.409 1.00 31.43 34 ASN B N 1
ATOM 2163 C CA . ASN B 1 34 ? 42.540 -28.015 -32.499 1.00 31.29 34 ASN B CA 1
ATOM 2164 C C . ASN B 1 34 ? 42.173 -29.488 -32.479 1.00 29.41 34 ASN B C 1
ATOM 2165 O O . ASN B 1 34 ? 42.980 -30.309 -32.049 1.00 32.05 34 ASN B O 1
ATOM 2170 N N . GLY B 1 35 ? 40.961 -29.829 -32.933 1.00 29.04 35 GLY B N 1
ATOM 2171 C CA . GLY B 1 35 ? 40.601 -31.226 -33.065 1.00 29.10 35 GLY B CA 1
ATOM 2172 C C . GLY B 1 35 ? 39.789 -31.814 -31.911 1.00 27.96 35 GLY B C 1
ATOM 2173 O O . GLY B 1 35 ? 39.434 -32.993 -31.971 1.00 29.38 35 GLY B O 1
ATOM 2174 N N . PHE B 1 36 ? 39.470 -31.018 -30.881 1.00 28.95 36 PHE B N 1
ATOM 2175 C CA . PHE B 1 36 ? 38.754 -31.532 -29.712 1.00 27.91 36 PHE B CA 1
ATOM 2176 C C . PHE B 1 36 ? 37.995 -30.372 -29.067 1.00 26.11 36 PHE B C 1
ATOM 2177 O O . PHE B 1 36 ? 37.909 -29.268 -29.616 1.00 25.66 36 PHE B O 1
ATOM 2185 N N . GLY B 1 37 ? 37.382 -30.630 -27.910 1.00 26.09 37 GLY B N 1
ATOM 2186 C CA . GLY B 1 37 ? 36.440 -29.672 -27.339 1.00 27.51 37 GLY B CA 1
ATOM 2187 C C . GLY B 1 37 ? 37.045 -28.709 -26.322 1.00 27.23 37 GLY B C 1
ATOM 2188 O O . GLY B 1 37 ? 36.317 -27.979 -25.651 1.00 29.39 37 GLY B O 1
ATOM 2189 N N . GLY B 1 38 ? 38.369 -28.624 -26.284 1.00 27.01 38 GLY B N 1
ATOM 2190 C CA . GLY B 1 38 ? 39.073 -27.836 -25.287 1.00 29.03 38 GLY B CA 1
ATOM 2191 C C . GLY B 1 38 ? 39.105 -28.574 -23.945 1.00 28.66 38 GLY B C 1
ATOM 2192 O O . GLY B 1 38 ? 39.158 -29.806 -23.919 1.00 26.79 38 GLY B O 1
ATOM 2193 N N . GLY B 1 39 ? 39.096 -27.799 -22.846 1.00 27.55 39 GLY B N 1
ATOM 2194 C CA . GLY B 1 39 ? 39.139 -28.354 -21.504 1.00 28.96 39 GLY B CA 1
ATOM 2195 C C . GLY B 1 39 ? 39.921 -27.439 -20.555 1.00 27.22 39 GLY B C 1
ATOM 2196 O O . GLY B 1 39 ? 39.789 -26.210 -20.608 1.00 28.20 39 GLY B O 1
ATOM 2197 N N . VAL B 1 40 ? 40.715 -28.051 -19.689 1.00 26.07 40 VAL B N 1
ATOM 2198 C CA . VAL B 1 40 ? 41.435 -27.327 -18.623 1.00 25.94 40 VAL B CA 1
ATOM 2199 C C . VAL B 1 40 ? 42.776 -28.004 -18.452 1.00 25.34 40 VAL B C 1
ATOM 2200 O O . VAL B 1 40 ? 42.816 -29.223 -18.299 1.00 27.15 40 VAL B O 1
ATOM 2204 N N . ILE B 1 41 ? 43.832 -27.207 -18.443 1.00 26.66 41 ILE B N 1
ATOM 2205 C CA . ILE B 1 41 ? 45.196 -27.672 -18.227 1.00 28.17 41 ILE B CA 1
ATOM 2206 C C . ILE B 1 41 ? 45.585 -27.272 -16.800 1.00 29.68 41 ILE B C 1
ATOM 2207 O O . ILE B 1 41 ? 45.484 -26.098 -16.465 1.00 30.07 41 ILE B O 1
ATOM 2212 N N . TYR B 1 42 ? 46.003 -28.264 -16.024 1.00 27.95 42 TYR B N 1
ATOM 2213 C CA . TYR B 1 42 ? 46.475 -28.120 -14.649 1.00 27.98 42 TYR B CA 1
ATOM 2214 C C . TYR B 1 42 ? 47.980 -28.362 -14.649 1.00 29.75 42 TYR B C 1
ATOM 2215 O O . TYR B 1 42 ? 48.463 -29.284 -15.326 1.00 28.62 42 TYR B O 1
ATOM 2224 N N . TYR B 1 43 ? 48.731 -27.542 -13.883 1.00 29.48 43 TYR B N 1
ATOM 2225 C CA . TYR B 1 43 ? 50.169 -27.666 -13.914 1.00 29.62 43 TYR B CA 1
ATOM 2226 C C . TYR B 1 43 ? 50.785 -27.158 -12.606 1.00 33.04 43 TYR B C 1
ATOM 2227 O O . TYR B 1 43 ? 50.254 -26.284 -11.933 1.00 30.03 43 TYR B O 1
ATOM 2236 N N . PRO B 1 44 ? 51.933 -27.716 -12.209 1.00 31.87 44 PRO B N 1
ATOM 2237 C CA . PRO B 1 44 ? 52.689 -27.172 -11.095 1.00 31.79 44 PRO B CA 1
ATOM 2238 C C . PRO B 1 44 ? 53.275 -25.818 -11.481 1.00 34.35 44 PRO B C 1
ATOM 2239 O O . PRO B 1 44 ? 53.788 -25.700 -12.599 1.00 34.93 44 PRO B O 1
ATOM 2243 N N . THR B 1 45 ? 53.267 -24.843 -10.560 1.00 34.82 45 THR B N 1
ATOM 2244 C CA . THR B 1 45 ? 53.833 -23.533 -10.850 1.00 36.89 45 THR B CA 1
ATOM 2245 C C . THR B 1 45 ? 55.353 -23.496 -10.647 1.00 39.06 45 THR B C 1
ATOM 2246 O O . THR B 1 45 ? 56.034 -22.630 -11.199 1.00 40.56 45 THR B O 1
ATOM 2250 N N . ASP B 1 46 ? 55.887 -24.445 -9.888 1.00 37.43 46 ASP B N 1
ATOM 2251 C CA . ASP B 1 46 ? 57.315 -24.512 -9.639 1.00 39.66 46 ASP B CA 1
ATOM 2252 C C . ASP B 1 46 ? 58.067 -25.039 -10.854 1.00 39.57 46 ASP B C 1
ATOM 2253 O O . ASP B 1 46 ? 57.903 -26.197 -11.260 1.00 40.43 46 ASP B O 1
ATOM 2258 N N . THR B 1 47 ? 58.933 -24.190 -11.430 1.00 38.11 47 THR B N 1
ATOM 2259 C CA . THR B 1 47 ? 59.682 -24.580 -12.617 1.00 36.79 47 THR B CA 1
ATOM 2260 C C . THR B 1 47 ? 61.116 -24.911 -12.236 1.00 38.07 47 THR B C 1
ATOM 2261 O O . THR B 1 47 ? 61.889 -25.288 -13.114 1.00 40.60 47 THR B O 1
ATOM 2265 N N . SER B 1 48 ? 61.449 -24.760 -10.948 1.00 42.70 48 SER B N 1
ATOM 2266 C CA . SER B 1 48 ? 62.829 -24.835 -10.513 1.00 44.98 48 SER B CA 1
ATOM 2267 C C . SER B 1 48 ? 63.383 -26.258 -10.588 1.00 45.52 48 SER B C 1
ATOM 2268 O O . SER B 1 48 ? 64.601 -26.427 -10.523 1.00 42.35 48 SER B O 1
ATOM 2271 N N . GLN B 1 49 ? 62.540 -27.284 -10.738 1.00 39.56 49 GLN B N 1
ATOM 2272 C CA . GLN B 1 49 ? 63.078 -28.645 -10.837 1.00 42.07 49 GLN B CA 1
ATOM 2273 C C . GLN B 1 49 ? 63.081 -29.221 -12.255 1.00 41.42 49 GLN B C 1
ATOM 2274 O O . GLN B 1 49 ? 63.471 -30.370 -12.435 1.00 40.22 49 GLN B O 1
ATOM 2280 N N . GLY B 1 50 ? 62.693 -28.416 -13.248 1.00 36.46 50 GLY B N 1
ATOM 2281 C CA . GLY B 1 50 ? 62.664 -28.827 -14.634 1.00 40.07 50 GLY B CA 1
ATOM 2282 C C . GLY B 1 50 ? 61.229 -29.014 -15.145 1.00 34.77 50 GLY B C 1
ATOM 2283 O O . GLY B 1 50 ? 60.253 -28.667 -14.464 1.00 35.77 50 GLY B O 1
ATOM 2284 N N . THR B 1 51 ? 61.126 -29.537 -16.358 1.00 36.55 51 THR B N 1
ATOM 2285 C CA . THR B 1 51 ? 59.844 -29.734 -17.018 1.00 35.36 51 THR B CA 1
ATOM 2286 C C . THR B 1 51 ? 59.165 -30.981 -16.461 1.00 34.60 51 THR B C 1
ATOM 2287 O O . THR B 1 51 ? 59.789 -31.838 -15.841 1.00 32.59 51 THR B O 1
ATOM 2291 N N . PHE B 1 52 ? 57.864 -31.098 -16.758 1.00 32.69 52 PHE B N 1
ATOM 2292 C CA . PHE B 1 52 ? 57.063 -32.185 -16.244 1.00 30.86 52 PHE B CA 1
ATOM 2293 C C . PHE B 1 52 ? 56.534 -32.988 -17.431 1.00 30.39 52 PHE B C 1
ATOM 2294 O O . PHE B 1 52 ? 56.351 -32.447 -18.529 1.00 31.11 52 PHE B O 1
ATOM 2302 N N . GLY B 1 53 ? 56.254 -34.258 -17.175 1.00 29.30 53 GLY B N 1
ATOM 2303 C CA . GLY B 1 53 ? 55.459 -35.056 -18.085 1.00 30.16 53 GLY B CA 1
ATOM 2304 C C . GLY B 1 53 ? 54.000 -34.614 -18.079 1.00 30.68 53 GLY B C 1
ATOM 2305 O O . GLY B 1 53 ? 53.579 -33.811 -17.250 1.00 29.03 53 GLY B O 1
ATOM 2306 N N . GLY B 1 54 ? 53.223 -35.212 -18.999 1.00 30.56 54 GLY B N 1
ATOM 2307 C CA . GLY B 1 54 ? 51.877 -34.755 -19.253 1.00 30.97 54 GLY B CA 1
ATOM 2308 C C . GLY B 1 54 ? 50.907 -35.920 -19.402 1.00 27.84 54 GLY B C 1
ATOM 2309 O O . GLY B 1 54 ? 51.283 -37.009 -19.819 1.00 29.04 54 GLY B O 1
ATOM 2310 N N . LEU B 1 55 ? 49.662 -35.670 -19.023 1.00 26.93 55 LEU B N 1
ATOM 2311 C CA . LEU B 1 55 ? 48.612 -36.673 -19.037 1.00 27.49 55 LEU B CA 1
ATOM 2312 C C . LEU B 1 55 ? 47.350 -35.998 -19.549 1.00 27.40 55 LEU B C 1
ATOM 2313 O O . LEU B 1 55 ? 46.934 -34.983 -18.985 1.00 27.55 55 LEU B O 1
ATOM 2318 N N . ALA B 1 56 ? 46.721 -36.583 -20.583 1.00 27.04 56 ALA B N 1
ATOM 2319 C CA . ALA B 1 56 ? 45.436 -36.118 -21.091 1.00 25.96 56 ALA B CA 1
ATOM 2320 C C . ALA B 1 56 ? 44.358 -37.101 -20.672 1.00 25.21 56 ALA B C 1
ATOM 2321 O O . ALA B 1 56 ? 44.614 -38.301 -20.700 1.00 23.52 56 ALA B O 1
ATOM 2323 N N . ILE B 1 57 ? 43.188 -36.581 -20.252 1.00 24.16 57 ILE B N 1
ATOM 2324 C CA . ILE B 1 57 ? 42.171 -37.422 -19.635 1.00 25.40 57 ILE B CA 1
ATOM 2325 C C . ILE B 1 57 ? 40.843 -37.160 -20.343 1.00 25.35 57 ILE B C 1
ATOM 2326 O O . ILE B 1 57 ? 40.418 -36.012 -20.403 1.00 25.35 57 ILE B O 1
ATOM 2331 N N . SER B 1 58 ? 40.163 -38.224 -20.787 1.00 25.82 58 SER B N 1
ATOM 2332 C CA . SER B 1 58 ? 38.885 -38.107 -21.481 1.00 25.57 58 SER B CA 1
ATOM 2333 C C . SER B 1 58 ? 37.729 -38.563 -20.600 1.00 25.48 58 SER B C 1
ATOM 2334 O O . SER B 1 58 ? 37.721 -39.665 -20.060 1.00 24.09 58 SER B O 1
ATOM 2337 N N . PRO B 1 59 ? 36.638 -37.806 -20.550 1.00 24.19 59 PRO B N 1
ATOM 2338 C CA . PRO B 1 59 ? 35.396 -38.335 -20.005 1.00 25.90 59 PRO B CA 1
ATOM 2339 C C . PRO B 1 59 ? 34.758 -39.394 -20.904 1.00 25.75 59 PRO B C 1
ATOM 2340 O O . PRO B 1 59 ? 35.225 -39.623 -22.031 1.00 25.99 59 PRO B O 1
ATOM 2344 N N . GLY B 1 60 ? 33.678 -40.005 -20.390 1.00 26.07 60 GLY B N 1
ATOM 2345 C CA . GLY B 1 60 ? 32.900 -40.992 -21.136 1.00 25.72 60 GLY B CA 1
ATOM 2346 C C . GLY B 1 60 ? 31.708 -40.378 -21.855 1.00 26.00 60 GLY B C 1
ATOM 2347 O O . GLY B 1 60 ? 31.507 -39.154 -21.874 1.00 27.98 60 GLY B O 1
ATOM 2348 N N . LEU B 1 61 ? 30.880 -41.266 -22.424 1.00 26.08 61 LEU B N 1
ATOM 2349 C CA . LEU B 1 61 ? 29.770 -40.840 -23.245 1.00 27.00 61 LEU B CA 1
ATOM 2350 C C . LEU B 1 61 ? 28.872 -39.938 -22.415 1.00 27.49 61 LEU B C 1
ATOM 2351 O O . LEU B 1 61 ? 28.606 -40.252 -21.253 1.00 27.94 61 LEU B O 1
ATOM 2356 N N . ASN B 1 62 ? 28.468 -38.815 -23.004 1.00 29.93 62 ASN B N 1
ATOM 2357 C CA . ASN B 1 62 ? 27.574 -37.835 -22.386 1.00 29.22 62 ASN B CA 1
ATOM 2358 C C . ASN B 1 62 ? 28.244 -37.181 -21.190 1.00 30.65 62 ASN B C 1
ATOM 2359 O O . ASN B 1 62 ? 27.569 -36.571 -20.361 1.00 32.01 62 ASN B O 1
ATOM 2364 N N . GLY B 1 63 ? 29.556 -37.337 -21.073 1.00 30.37 63 GLY B N 1
ATOM 2365 C CA . GLY B 1 63 ? 30.278 -36.779 -19.942 1.00 30.03 63 GLY B CA 1
ATOM 2366 C C . GLY B 1 63 ? 31.017 -35.502 -20.303 1.00 30.06 63 GLY B C 1
ATOM 2367 O O . GLY B 1 63 ? 31.526 -35.375 -21.417 1.00 27.02 63 GLY B O 1
ATOM 2368 N N . THR B 1 64 ? 31.049 -34.567 -19.329 1.00 27.48 64 THR B N 1
ATOM 2369 C CA . THR B 1 64 ? 31.920 -33.410 -19.433 1.00 30.31 64 THR B CA 1
ATOM 2370 C C . THR B 1 64 ? 33.031 -33.527 -18.394 1.00 28.29 64 THR B C 1
ATOM 2371 O O . THR B 1 64 ? 32.935 -34.277 -17.412 1.00 28.39 64 THR B O 1
ATOM 2375 N N . TRP B 1 65 ? 34.052 -32.707 -18.585 1.00 26.18 65 TRP B N 1
ATOM 2376 C CA . TRP B 1 65 ? 35.229 -32.761 -17.739 1.00 27.04 65 TRP B CA 1
ATOM 2377 C C . TRP B 1 65 ? 34.865 -32.463 -16.278 1.00 26.14 65 TRP B C 1
ATOM 2378 O O . TRP B 1 65 ? 35.386 -33.132 -15.376 1.00 27.11 65 TRP B O 1
ATOM 2389 N N . PRO B 1 66 ? 33.990 -31.483 -15.959 1.00 27.55 66 PRO B N 1
ATOM 2390 C CA . PRO B 1 66 ? 33.668 -31.199 -14.553 1.00 29.18 66 PRO B CA 1
ATOM 2391 C C . PRO B 1 66 ? 33.214 -32.424 -13.764 1.00 32.17 66 PRO B C 1
ATOM 2392 O O . PRO B 1 66 ? 33.473 -32.489 -12.565 1.00 27.86 66 PRO B O 1
ATOM 2396 N N . GLY B 1 67 ? 32.581 -33.410 -14.441 1.00 29.75 67 GLY B N 1
ATOM 2397 C CA . GLY B 1 67 ? 32.155 -34.657 -13.796 1.00 30.19 67 GLY B CA 1
ATOM 2398 C C . GLY B 1 67 ? 33.302 -35.488 -13.187 1.00 28.70 67 GLY B C 1
ATOM 2399 O O . GLY B 1 67 ? 33.097 -36.231 -12.223 1.00 29.96 67 GLY B O 1
ATOM 2400 N N . ILE B 1 68 ? 34.527 -35.351 -13.694 1.00 25.48 68 ILE B N 1
ATOM 2401 C CA . ILE B 1 68 ? 35.660 -36.119 -13.204 1.00 25.18 68 ILE B CA 1
ATOM 2402 C C . ILE B 1 68 ? 36.845 -35.192 -12.890 1.00 26.88 68 ILE B C 1
ATOM 2403 O O . ILE B 1 68 ? 37.962 -35.665 -12.752 1.00 26.75 68 ILE B O 1
ATOM 2408 N N . ALA B 1 69 ? 36.623 -33.868 -12.842 1.00 27.59 69 ALA B N 1
ATOM 2409 C CA . ALA B 1 69 ? 37.702 -32.889 -12.827 1.00 27.74 69 ALA B CA 1
ATOM 2410 C C . ALA B 1 69 ? 38.514 -32.916 -11.526 1.00 27.81 69 ALA B C 1
ATOM 2411 O O . ALA B 1 69 ? 39.608 -32.351 -11.515 1.00 27.24 69 ALA B O 1
ATOM 2413 N N . TRP B 1 70 ? 38.027 -33.596 -10.480 1.00 28.63 70 TRP B N 1
ATOM 2414 C CA . TRP B 1 70 ? 38.805 -33.769 -9.264 1.00 29.09 70 TRP B CA 1
ATOM 2415 C C . TRP B 1 70 ? 40.182 -34.370 -9.556 1.00 27.96 70 TRP B C 1
ATOM 2416 O O . TRP B 1 70 ? 41.152 -34.140 -8.820 1.00 27.45 70 TRP B O 1
ATOM 2427 N N . LEU B 1 71 ? 40.296 -35.124 -10.643 1.00 27.46 71 LEU B N 1
ATOM 2428 C CA . LEU B 1 71 ? 41.577 -35.704 -11.023 1.00 26.74 71 LEU B CA 1
ATOM 2429 C C . LEU B 1 71 ? 42.637 -34.644 -11.305 1.00 29.16 71 LEU B C 1
ATOM 2430 O O . LEU B 1 71 ? 43.807 -34.967 -11.210 1.00 27.13 71 LEU B O 1
ATOM 2435 N N . GLY B 1 72 ? 42.228 -33.473 -11.823 1.00 29.00 72 GLY B N 1
ATOM 2436 C CA . GLY B 1 72 ? 43.161 -32.530 -12.415 1.00 29.67 72 GLY B CA 1
ATOM 2437 C C . GLY B 1 72 ? 44.166 -32.010 -11.376 1.00 30.41 72 GLY B C 1
ATOM 2438 O O . GLY B 1 72 ? 45.363 -32.234 -11.502 1.00 28.26 72 GLY B O 1
ATOM 2439 N N . SER B 1 73 ? 43.661 -31.346 -10.344 1.00 29.47 73 SER B N 1
ATOM 2440 C CA . SER B 1 73 ? 44.542 -30.772 -9.329 1.00 33.33 73 SER B CA 1
ATOM 2441 C C . SER B 1 73 ? 45.176 -31.868 -8.477 1.00 30.27 73 SER B C 1
ATOM 2442 O O . SER B 1 73 ? 46.328 -31.760 -8.055 1.00 33.28 73 SER B O 1
ATOM 2445 N N . ARG B 1 74 ? 44.451 -32.960 -8.255 1.00 30.44 74 ARG B N 1
ATOM 2446 C CA . ARG B 1 74 ? 44.961 -34.014 -7.393 1.00 30.06 74 ARG B CA 1
ATOM 2447 C C . ARG B 1 74 ? 46.165 -34.704 -8.017 1.00 30.69 74 ARG B C 1
ATOM 2448 O O . ARG B 1 74 ? 47.117 -35.060 -7.303 1.00 30.89 74 ARG B O 1
ATOM 2456 N N . LEU B 1 75 ? 46.134 -34.934 -9.338 1.00 27.89 75 LEU B N 1
ATOM 2457 C CA . LEU B 1 75 ? 47.286 -35.526 -9.995 1.00 26.94 75 LEU B CA 1
ATOM 2458 C C . LEU B 1 75 ? 48.350 -34.467 -10.280 1.00 27.36 75 LEU B C 1
ATOM 2459 O O . LEU B 1 75 ? 49.538 -34.746 -10.152 1.00 29.13 75 LEU B O 1
ATOM 2464 N N . ALA B 1 76 ? 47.953 -33.276 -10.743 1.00 29.51 76 ALA B N 1
ATOM 2465 C CA . ALA B 1 76 ? 48.925 -32.281 -11.168 1.00 28.38 76 ALA B CA 1
ATOM 2466 C C . ALA B 1 76 ? 49.815 -31.837 -9.999 1.00 30.06 76 ALA B C 1
ATOM 2467 O O . ALA B 1 76 ? 50.976 -31.547 -10.227 1.00 29.05 76 ALA B O 1
ATOM 2469 N N . SER B 1 77 ? 49.262 -31.821 -8.784 1.00 29.45 77 SER B N 1
ATOM 2470 C CA . SER B 1 77 ? 49.960 -31.414 -7.577 1.00 29.57 77 SER B CA 1
ATOM 2471 C C . SER B 1 77 ? 51.030 -32.432 -7.155 1.00 31.91 77 SER B C 1
ATOM 2472 O O . SER B 1 77 ? 51.811 -32.197 -6.217 1.00 33.07 77 SER B O 1
ATOM 2475 N N . GLN B 1 78 ? 51.089 -33.573 -7.839 1.00 30.17 78 GLN B N 1
ATOM 2476 C CA . GLN B 1 78 ? 52.133 -34.559 -7.625 1.00 30.72 78 GLN B CA 1
ATOM 2477 C C . GLN B 1 78 ? 53.288 -34.332 -8.586 1.00 31.38 78 GLN B C 1
ATOM 2478 O O . GLN B 1 78 ? 54.280 -35.045 -8.488 1.00 34.55 78 GLN B O 1
ATOM 2484 N N . GLY B 1 79 ? 53.171 -33.346 -9.513 1.00 32.27 79 GLY B N 1
ATOM 2485 C CA . GLY B 1 79 ? 54.220 -33.047 -10.475 1.00 32.44 79 GLY B CA 1
ATOM 2486 C C . GLY B 1 79 ? 53.886 -33.540 -11.890 1.00 29.98 79 GLY B C 1
ATOM 2487 O O . GLY B 1 79 ? 54.699 -34.200 -12.504 1.00 29.38 79 GLY B O 1
ATOM 2488 N N . PHE B 1 80 ? 52.694 -33.202 -12.399 1.00 30.49 80 PHE B N 1
ATOM 2489 C CA . PHE B 1 80 ? 52.318 -33.522 -13.770 1.00 29.54 80 PHE B CA 1
ATOM 2490 C C . PHE B 1 80 ? 51.568 -32.373 -14.406 1.00 29.24 80 PHE B C 1
ATOM 2491 O O . PHE B 1 80 ? 50.885 -31.622 -13.700 1.00 29.83 80 PHE B O 1
ATOM 2499 N N . ILE B 1 81 ? 51.653 -32.280 -15.747 1.00 27.40 81 ILE B N 1
ATOM 2500 C CA . ILE B 1 81 ? 50.780 -31.374 -16.453 1.00 29.15 81 ILE B CA 1
ATOM 2501 C C . ILE B 1 81 ? 49.579 -32.209 -16.873 1.00 27.24 81 ILE B C 1
ATOM 2502 O O . ILE B 1 81 ? 49.768 -33.269 -17.452 1.00 29.65 81 ILE B O 1
ATOM 2507 N N . VAL B 1 82 ? 48.395 -31.823 -16.408 1.00 26.33 82 VAL B N 1
ATOM 2508 C CA . VAL B 1 82 ? 47.231 -32.677 -16.641 1.00 27.38 82 VAL B CA 1
ATOM 2509 C C . VAL B 1 82 ? 46.209 -31.896 -17.456 1.00 27.81 82 VAL B C 1
ATOM 2510 O O . VAL B 1 82 ? 45.795 -30.807 -17.068 1.00 28.45 82 VAL B O 1
ATOM 2514 N N . PHE B 1 83 ? 45.777 -32.494 -18.582 1.00 27.48 83 PHE B N 1
ATOM 2515 C CA . PHE B 1 83 ? 44.886 -31.843 -19.512 1.00 26.96 83 PHE B CA 1
ATOM 2516 C C . PHE B 1 83 ? 43.586 -32.649 -19.482 1.00 26.15 83 PHE B C 1
ATOM 2517 O O . PHE B 1 83 ? 43.526 -33.702 -20.094 1.00 26.26 83 PHE B O 1
ATOM 2525 N N . GLY B 1 84 ? 42.601 -32.174 -18.741 1.00 26.55 84 GLY B N 1
ATOM 2526 C CA . GLY B 1 84 ? 41.265 -32.754 -18.816 1.00 26.38 84 GLY B CA 1
ATOM 2527 C C . GLY B 1 84 ? 40.538 -32.167 -20.033 1.00 26.05 84 GLY B C 1
ATOM 2528 O O . GLY B 1 84 ? 40.426 -30.947 -20.161 1.00 27.54 84 GLY B O 1
ATOM 2529 N N . ILE B 1 85 ? 40.012 -33.025 -20.901 1.00 25.30 85 ILE B N 1
ATOM 2530 C CA . ILE B 1 85 ? 39.400 -32.554 -22.131 1.00 26.15 85 ILE B CA 1
ATOM 2531 C C . ILE B 1 85 ? 37.883 -32.677 -22.114 1.00 25.96 85 ILE B C 1
ATOM 2532 O O . ILE B 1 85 ? 37.304 -33.495 -21.394 1.00 25.40 85 ILE B O 1
ATOM 2537 N N . GLU B 1 86 ? 37.281 -31.803 -22.918 1.00 25.47 86 GLU B N 1
ATOM 2538 C CA . GLU B 1 86 ? 35.930 -31.959 -23.446 1.00 26.52 86 GLU B CA 1
ATOM 2539 C C . GLU B 1 86 ? 36.036 -32.560 -24.845 1.00 26.40 86 GLU B C 1
ATOM 2540 O O . GLU B 1 86 ? 36.972 -32.231 -25.600 1.00 27.25 86 GLU B O 1
ATOM 2546 N N . THR B 1 87 ? 35.125 -33.476 -25.198 1.00 26.24 87 THR B N 1
ATOM 2547 C CA . THR B 1 87 ? 35.077 -33.967 -26.570 1.00 27.06 87 THR B CA 1
ATOM 2548 C C . THR B 1 87 ? 34.283 -33.040 -27.490 1.00 28.92 87 THR B C 1
ATOM 2549 O O . THR B 1 87 ? 33.464 -32.211 -27.075 1.00 28.62 87 THR B O 1
ATOM 2553 N N . ASN B 1 88 ? 34.528 -33.203 -28.786 1.00 27.95 88 ASN B N 1
ATOM 2554 C CA . ASN B 1 88 ? 33.822 -32.429 -29.799 1.00 30.83 88 ASN B CA 1
ATOM 2555 C C . ASN B 1 88 ? 32.307 -32.566 -29.627 1.00 31.72 88 ASN B C 1
ATOM 2556 O O . ASN B 1 88 ? 31.582 -31.583 -29.756 1.00 31.46 88 ASN B O 1
ATOM 2561 N N . ASN B 1 89 ? 31.855 -33.804 -29.417 1.00 29.99 89 ASN B N 1
ATOM 2562 C CA . ASN B 1 89 ? 30.456 -34.096 -29.165 1.00 32.09 89 ASN B CA 1
ATOM 2563 C C . ASN B 1 89 ? 30.321 -35.023 -27.962 1.00 29.34 89 ASN B C 1
ATOM 2564 O O . ASN B 1 89 ? 31.107 -35.954 -27.774 1.00 28.58 89 ASN B O 1
ATOM 2569 N N . LEU B 1 90 ? 29.219 -34.864 -27.232 1.00 31.78 90 LEU B N 1
ATOM 2570 C CA . LEU B 1 90 ? 28.910 -35.720 -26.098 1.00 30.93 90 LEU B CA 1
ATOM 2571 C C . LEU B 1 90 ? 28.726 -37.178 -26.520 1.00 30.79 90 LEU B C 1
ATOM 2572 O O . LEU B 1 90 ? 29.032 -38.097 -25.756 1.00 29.25 90 LEU B O 1
ATOM 2577 N N . ASN B 1 91 ? 28.292 -37.380 -27.761 1.00 28.55 91 ASN B N 1
ATOM 2578 C CA . ASN B 1 91 ? 28.021 -38.697 -28.267 1.00 32.58 91 ASN B CA 1
ATOM 2579 C C . ASN B 1 91 ? 29.244 -39.350 -28.945 1.00 30.49 91 ASN B C 1
ATOM 2580 O O . ASN B 1 91 ? 29.112 -40.409 -29.548 1.00 29.29 91 ASN B O 1
ATOM 2585 N N . ASP B 1 92 ? 30.452 -38.772 -28.845 1.00 28.05 92 ASP B N 1
ATOM 2586 C CA . ASP B 1 92 ? 31.633 -39.315 -29.531 1.00 28.48 92 ASP B CA 1
ATOM 2587 C C . ASP B 1 92 ? 31.968 -40.754 -29.106 1.00 27.79 92 ASP B C 1
ATOM 2588 O O . ASP B 1 92 ? 31.833 -41.157 -27.942 1.00 27.57 92 ASP B O 1
ATOM 2593 N N . SER B 1 93 ? 32.476 -41.532 -30.075 1.00 26.61 93 SER B N 1
ATOM 2594 C CA . SER B 1 93 ? 32.801 -42.940 -29.872 1.00 26.88 93 SER B CA 1
ATOM 2595 C C . SER B 1 93 ? 34.113 -43.115 -29.113 1.00 25.67 93 SER B C 1
ATOM 2596 O O . SER B 1 93 ? 34.877 -42.170 -28.932 1.00 25.32 93 SER B O 1
ATOM 2599 N N . PRO B 1 94 ? 34.436 -44.353 -28.687 1.00 25.29 94 PRO B N 1
ATOM 2600 C CA . PRO B 1 94 ? 35.721 -44.615 -28.056 1.00 26.87 94 PRO B CA 1
ATOM 2601 C C . PRO B 1 94 ? 36.905 -44.261 -28.952 1.00 27.19 94 PRO B C 1
ATOM 2602 O O . PRO B 1 94 ? 37.838 -43.591 -28.505 1.00 26.02 94 PRO B O 1
ATOM 2606 N N . THR B 1 95 ? 36.859 -44.688 -30.217 1.00 25.94 95 THR B N 1
ATOM 2607 C CA . THR B 1 95 ? 37.962 -44.400 -31.117 1.00 26.11 95 THR B CA 1
ATOM 2608 C C . THR B 1 95 ? 38.072 -42.895 -31.332 1.00 23.37 95 THR B C 1
ATOM 2609 O O . THR B 1 95 ? 39.178 -42.377 -31.396 1.00 25.13 95 THR B O 1
ATOM 2613 N N . SER B 1 96 ? 36.947 -42.176 -31.428 1.00 25.10 96 SER B N 1
ATOM 2614 C CA . SER B 1 96 ? 36.974 -40.729 -31.553 1.00 24.52 96 SER B CA 1
ATOM 2615 C C . SER B 1 96 ? 37.625 -40.073 -30.332 1.00 25.48 96 SER B C 1
ATOM 2616 O O . SER B 1 96 ? 38.325 -39.068 -30.429 1.00 25.12 96 SER B O 1
ATOM 2619 N N . ARG B 1 97 ? 37.315 -40.590 -29.131 1.00 24.46 97 ARG B N 1
ATOM 2620 C CA . ARG B 1 97 ? 37.931 -40.071 -27.922 1.00 24.20 97 ARG B CA 1
ATOM 2621 C C . ARG B 1 97 ? 39.433 -40.316 -27.936 1.00 23.63 97 ARG B C 1
ATOM 2622 O O . ARG B 1 97 ? 40.157 -39.439 -27.492 1.00 24.35 97 ARG B O 1
ATOM 2630 N N . GLY B 1 98 ? 39.869 -41.459 -28.472 1.00 24.23 98 GLY B N 1
ATOM 2631 C CA . GLY B 1 98 ? 41.289 -41.754 -28.641 1.00 25.62 98 GLY B CA 1
ATOM 2632 C C . GLY B 1 98 ? 41.995 -40.762 -29.597 1.00 24.93 98 GLY B C 1
ATOM 2633 O O . GLY B 1 98 ? 43.029 -40.173 -29.253 1.00 25.80 98 GLY B O 1
ATOM 2634 N N . THR B 1 99 ? 41.329 -40.469 -30.703 1.00 24.86 99 THR B N 1
ATOM 2635 C CA . THR B 1 99 ? 41.795 -39.465 -31.664 1.00 25.44 99 THR B CA 1
ATOM 2636 C C . THR B 1 99 ? 41.972 -38.108 -30.990 1.00 24.69 99 THR B C 1
ATOM 2637 O O . THR B 1 99 ? 43.004 -37.442 -31.159 1.00 24.70 99 THR B O 1
ATOM 2641 N N . GLN B 1 100 ? 40.956 -37.705 -30.209 1.00 25.25 100 GLN B N 1
ATOM 2642 C CA . GLN B 1 100 ? 40.944 -36.423 -29.527 1.00 24.44 100 GLN B CA 1
ATOM 2643 C C . GLN B 1 100 ? 41.990 -36.344 -28.418 1.00 23.79 100 GLN B C 1
ATOM 2644 O O . GLN B 1 100 ? 42.576 -35.297 -28.227 1.00 25.51 100 GLN B O 1
ATOM 2650 N N . LEU B 1 101 ? 42.278 -37.445 -27.720 1.00 24.39 101 LEU B N 1
ATOM 2651 C CA . LEU B 1 101 ? 43.306 -37.425 -26.688 1.00 24.68 101 LEU B CA 1
ATOM 2652 C C . LEU B 1 101 ? 44.657 -37.140 -27.348 1.00 25.77 101 LEU B C 1
ATOM 2653 O O . LEU B 1 101 ? 45.472 -36.387 -26.808 1.00 25.78 101 LEU B O 1
ATOM 2658 N N . LEU B 1 102 ? 44.905 -37.744 -28.513 1.00 26.48 102 LEU B N 1
ATOM 2659 C CA . LEU B 1 102 ? 46.149 -37.497 -29.248 1.00 24.52 102 LEU B CA 1
ATOM 2660 C C . LEU B 1 102 ? 46.206 -36.060 -29.775 1.00 26.94 102 LEU B C 1
ATOM 2661 O O . LEU B 1 102 ? 47.256 -35.422 -29.710 1.00 28.63 102 LEU B O 1
ATOM 2666 N N . ALA B 1 103 ? 45.063 -35.517 -30.234 1.00 26.85 103 ALA B N 1
ATOM 2667 C CA . ALA B 1 103 ? 45.008 -34.129 -30.644 1.00 26.58 103 ALA B CA 1
ATOM 2668 C C . ALA B 1 103 ? 45.315 -33.210 -29.466 1.00 26.07 103 ALA B C 1
ATOM 2669 O O . ALA B 1 103 ? 46.001 -32.200 -29.621 1.00 26.18 103 ALA B O 1
ATOM 2671 N N . ALA B 1 104 ? 44.766 -33.544 -28.295 1.00 25.96 104 ALA B N 1
ATOM 2672 C CA . ALA B 1 104 ? 44.916 -32.717 -27.124 1.00 25.36 104 ALA B CA 1
ATOM 2673 C C . ALA B 1 104 ? 46.377 -32.704 -26.674 1.00 25.04 104 ALA B C 1
ATOM 2674 O O . ALA B 1 104 ? 46.919 -31.658 -26.330 1.00 24.59 104 ALA B O 1
ATOM 2676 N N . LEU B 1 105 ? 47.023 -33.856 -26.717 1.00 24.84 105 LEU B N 1
ATOM 2677 C CA . LEU B 1 105 ? 48.434 -33.939 -26.353 1.00 27.53 105 LEU B CA 1
ATOM 2678 C C . LEU B 1 105 ? 49.315 -33.131 -27.323 1.00 29.57 105 LEU B C 1
ATOM 2679 O O . LEU B 1 105 ? 50.268 -32.475 -26.915 1.00 28.40 105 LEU B O 1
ATOM 2684 N N . ASP B 1 106 ? 49.035 -33.199 -28.625 1.00 28.19 106 ASP B N 1
ATOM 2685 C CA . ASP B 1 106 ? 49.796 -32.434 -29.610 1.00 29.63 106 ASP B CA 1
ATOM 2686 C C . ASP B 1 106 ? 49.598 -30.941 -29.401 1.00 28.32 106 ASP B C 1
ATOM 2687 O O . ASP B 1 106 ? 50.563 -30.178 -29.492 1.00 27.76 106 ASP B O 1
ATOM 2692 N N . TYR B 1 107 ? 48.354 -30.521 -29.135 1.00 26.36 107 TYR B N 1
ATOM 2693 C CA . TYR B 1 107 ? 48.097 -29.127 -28.817 1.00 27.56 107 TYR B CA 1
ATOM 2694 C C . TYR B 1 107 ? 48.916 -28.733 -27.577 1.00 27.94 107 TYR B C 1
ATOM 2695 O O . TYR B 1 107 ? 49.533 -27.668 -27.541 1.00 30.92 107 TYR B O 1
ATOM 2704 N N . LEU B 1 108 ? 48.861 -29.547 -26.525 1.00 29.66 108 LEU B N 1
ATOM 2705 C CA . LEU B 1 108 ? 49.575 -29.272 -25.282 1.00 29.90 108 LEU B CA 1
ATOM 2706 C C . LEU B 1 108 ? 51.056 -29.050 -25.563 1.00 30.74 108 LEU B C 1
ATOM 2707 O O . LEU B 1 108 ? 51.622 -28.105 -25.020 1.00 33.10 108 LEU B O 1
ATOM 2712 N N . ALA B 1 109 ? 51.661 -29.949 -26.350 1.00 29.49 109 ALA B N 1
ATOM 2713 C CA . ALA B 1 109 ? 53.100 -29.911 -26.601 1.00 33.10 109 ALA B CA 1
ATOM 2714 C C . ALA B 1 109 ? 53.487 -28.775 -27.552 1.00 33.33 109 ALA B C 1
ATOM 2715 O O . ALA B 1 109 ? 54.545 -28.188 -27.391 1.00 32.46 109 ALA B O 1
ATOM 2717 N N . GLN B 1 110 ? 52.643 -28.482 -28.547 1.00 32.34 110 GLN B N 1
ATOM 2718 C CA . GLN B 1 110 ? 53.061 -27.700 -29.709 1.00 32.36 110 GLN B CA 1
ATOM 2719 C C . GLN B 1 110 ? 52.620 -26.239 -29.612 1.00 34.40 110 GLN B C 1
ATOM 2720 O O . GLN B 1 110 ? 53.353 -25.342 -30.059 1.00 35.05 110 GLN B O 1
ATOM 2726 N N A ARG B 1 111 ? 51.421 -26.028 -29.048 0.50 32.88 111 ARG B N 1
ATOM 2727 N N B ARG B 1 111 ? 51.434 -25.976 -29.045 0.50 32.84 111 ARG B N 1
ATOM 2728 C CA A ARG B 1 111 ? 50.698 -24.778 -29.198 0.50 32.67 111 ARG B CA 1
ATOM 2729 C CA B ARG B 1 111 ? 50.878 -24.634 -29.122 0.50 32.53 111 ARG B CA 1
ATOM 2730 C C A ARG B 1 111 ? 50.305 -24.154 -27.849 0.50 32.77 111 ARG B C 1
ATOM 2731 C C B ARG B 1 111 ? 50.159 -24.165 -27.855 0.50 32.87 111 ARG B C 1
ATOM 2732 O O A ARG B 1 111 ? 50.118 -22.941 -27.789 0.50 33.00 111 ARG B O 1
ATOM 2733 O O B ARG B 1 111 ? 49.554 -23.091 -27.869 0.50 32.52 111 ARG B O 1
ATOM 2748 N N . SER B 1 112 ? 50.162 -24.942 -26.766 1.00 31.59 112 SER B N 1
ATOM 2749 C CA . SER B 1 112 ? 49.485 -24.455 -25.562 1.00 30.64 112 SER B CA 1
ATOM 2750 C C . SER B 1 112 ? 50.341 -23.438 -24.811 1.00 31.32 112 SER B C 1
ATOM 2751 O O . SER B 1 112 ? 51.551 -23.335 -25.048 1.00 33.73 112 SER B O 1
ATOM 2754 N N . SER B 1 113 ? 49.703 -22.716 -23.899 1.00 34.14 113 SER B N 1
ATOM 2755 C CA . SER B 1 113 ? 50.381 -21.688 -23.119 1.00 36.27 113 SER B CA 1
ATOM 2756 C C . SER B 1 113 ? 51.351 -22.303 -22.112 1.00 37.90 113 SER B C 1
ATOM 2757 O O . SER B 1 113 ? 52.153 -21.573 -21.532 1.00 41.02 113 SER B O 1
ATOM 2760 N N . VAL B 1 114 ? 51.284 -23.624 -21.885 1.00 35.22 114 VAL B N 1
ATOM 2761 C CA . VAL B 1 114 ? 52.129 -24.275 -20.891 1.00 35.70 114 VAL B CA 1
ATOM 2762 C C . VAL B 1 114 ? 53.156 -25.176 -21.561 1.00 35.78 114 VAL B C 1
ATOM 2763 O O . VAL B 1 114 ? 53.876 -25.888 -20.856 1.00 36.54 114 VAL B O 1
ATOM 2767 N N . ARG B 1 115 ? 53.325 -25.052 -22.886 1.00 34.57 115 ARG B N 1
ATOM 2768 C CA . ARG B 1 115 ? 54.164 -25.996 -23.599 1.00 35.70 115 ARG B CA 1
ATOM 2769 C C . ARG B 1 115 ? 55.606 -25.940 -23.094 1.00 35.78 115 ARG B C 1
ATOM 2770 O O . ARG B 1 115 ? 56.343 -26.918 -23.200 1.00 38.79 115 ARG B O 1
ATOM 2778 N N . SER B 1 116 ? 56.039 -24.797 -22.548 1.00 37.87 116 SER B N 1
ATOM 2779 C CA . SER B 1 116 ? 57.419 -24.704 -22.112 1.00 37.82 116 SER B CA 1
ATOM 2780 C C . SER B 1 116 ? 57.649 -25.392 -20.772 1.00 39.14 116 SER B C 1
ATOM 2781 O O . SER B 1 116 ? 58.805 -25.576 -20.385 1.00 41.00 116 SER B O 1
ATOM 2784 N N . ARG B 1 117 ? 56.580 -25.770 -20.048 1.00 36.99 117 ARG B N 1
ATOM 2785 C CA . ARG B 1 117 ? 56.731 -26.465 -18.768 1.00 34.98 117 ARG B CA 1
ATOM 2786 C C . ARG B 1 117 ? 56.682 -27.985 -18.961 1.00 35.26 117 ARG B C 1
ATOM 2787 O O . ARG B 1 117 ? 56.832 -28.747 -17.995 1.00 36.15 117 ARG B O 1
ATOM 2795 N N . LEU B 1 118 ? 56.396 -28.404 -20.203 1.00 34.31 118 LEU B N 1
ATOM 2796 C CA . LEU B 1 118 ? 56.143 -29.788 -20.543 1.00 32.41 118 LEU B CA 1
ATOM 2797 C C . LEU B 1 118 ? 57.394 -30.404 -21.149 1.00 34.23 118 LEU B C 1
ATOM 2798 O O . LEU B 1 118 ? 58.096 -29.760 -21.922 1.00 35.74 118 LEU B O 1
ATOM 2803 N N . ASP B 1 119 ? 57.656 -31.667 -20.821 1.00 31.35 119 ASP B N 1
ATOM 2804 C CA . ASP B 1 119 ? 58.541 -32.495 -21.615 1.00 32.14 119 ASP B CA 1
ATOM 2805 C C . ASP B 1 119 ? 57.713 -33.241 -22.661 1.00 31.53 119 ASP B C 1
ATOM 2806 O O . ASP B 1 119 ? 57.040 -34.200 -22.325 1.00 32.55 119 ASP B O 1
ATOM 2811 N N . PRO B 1 120 ? 57.770 -32.873 -23.953 1.00 33.31 120 PRO B N 1
ATOM 2812 C CA . PRO B 1 120 ? 56.897 -33.480 -24.950 1.00 33.70 120 PRO B CA 1
ATOM 2813 C C . PRO B 1 120 ? 57.240 -34.932 -25.286 1.00 33.01 120 PRO B C 1
ATOM 2814 O O . PRO B 1 120 ? 56.459 -35.621 -25.933 1.00 31.89 120 PRO B O 1
ATOM 2818 N N . GLY B 1 121 ? 58.370 -35.432 -24.768 1.00 31.52 121 GLY B N 1
ATOM 2819 C CA . GLY B 1 121 ? 58.716 -36.840 -24.885 1.00 32.79 121 GLY B CA 1
ATOM 2820 C C . GLY B 1 121 ? 58.082 -37.756 -23.835 1.00 30.69 121 GLY B C 1
ATOM 2821 O O . GLY B 1 121 ? 58.251 -38.968 -23.928 1.00 32.83 121 GLY B O 1
ATOM 2822 N N . ARG B 1 122 ? 57.370 -37.217 -22.837 1.00 29.71 122 ARG B N 1
ATOM 2823 C CA . ARG B 1 122 ? 56.910 -37.992 -21.687 1.00 31.00 122 ARG B CA 1
ATOM 2824 C C . ARG B 1 122 ? 55.427 -37.690 -21.456 1.00 30.88 122 ARG B C 1
ATOM 2825 O O . ARG B 1 122 ? 55.089 -36.843 -20.626 1.00 30.56 122 ARG B O 1
ATOM 2833 N N . LEU B 1 123 ? 54.567 -38.391 -22.220 1.00 30.54 123 LEU B N 1
ATOM 2834 C CA . LEU B 1 123 ? 53.132 -38.113 -22.263 1.00 30.87 123 LEU B CA 1
ATOM 2835 C C . LEU B 1 123 ? 52.355 -39.410 -22.069 1.00 28.76 123 LEU B C 1
ATOM 2836 O O . LEU B 1 123 ? 52.847 -40.496 -22.368 1.00 29.00 123 LEU B O 1
ATOM 2841 N N . ALA B 1 124 ? 51.124 -39.265 -21.563 1.00 27.93 124 ALA B N 1
ATOM 2842 C CA . ALA B 1 124 ? 50.277 -40.388 -21.220 1.00 26.98 124 ALA B CA 1
ATOM 2843 C C . ALA B 1 124 ? 48.816 -40.020 -21.427 1.00 25.14 124 ALA B C 1
ATOM 2844 O O . ALA B 1 124 ? 48.472 -38.841 -21.624 1.00 26.89 124 ALA B O 1
ATOM 2846 N N . VAL B 1 125 ? 47.971 -41.044 -21.360 1.00 24.77 125 VAL B N 1
ATOM 2847 C CA . VAL B 1 125 ? 46.533 -40.899 -21.559 1.00 24.26 125 VAL B CA 1
ATOM 2848 C C . VAL B 1 125 ? 45.750 -41.660 -20.492 1.00 25.03 125 VAL B C 1
ATOM 2849 O O . VAL B 1 125 ? 46.203 -42.681 -19.965 1.00 23.76 125 VAL B O 1
ATOM 2853 N N . ALA B 1 126 ? 44.547 -41.163 -20.196 1.00 24.25 126 ALA B N 1
ATOM 2854 C CA . ALA B 1 126 ? 43.655 -41.865 -19.283 1.00 25.43 126 ALA B CA 1
ATOM 2855 C C . ALA B 1 126 ? 42.232 -41.508 -19.675 1.00 25.31 126 ALA B C 1
ATOM 2856 O O . ALA B 1 126 ? 42.009 -40.510 -20.399 1.00 24.89 126 ALA B O 1
ATOM 2858 N N . GLY B 1 127 ? 41.282 -42.294 -19.151 1.00 25.03 127 GLY B N 1
ATOM 2859 C CA . GLY B 1 127 ? 39.887 -41.935 -19.347 1.00 24.87 127 GLY B CA 1
ATOM 2860 C C . GLY B 1 127 ? 38.932 -42.887 -18.651 1.00 24.01 127 GLY B C 1
ATOM 2861 O O . GLY B 1 127 ? 39.344 -43.925 -18.134 1.00 23.93 127 GLY B O 1
ATOM 2862 N N . HIS B 1 128 ? 37.673 -42.440 -18.632 1.00 24.71 128 HIS B N 1
ATOM 2863 C CA . HIS B 1 128 ? 36.568 -43.143 -18.031 1.00 24.45 128 HIS B CA 1
ATOM 2864 C C . HIS B 1 128 ? 35.678 -43.721 -19.143 1.00 25.91 128 HIS B C 1
ATOM 2865 O O . HIS B 1 128 ? 35.196 -42.951 -19.961 1.00 25.92 128 HIS B O 1
ATOM 2872 N N . SER B 1 129 ? 35.360 -45.020 -19.009 1.00 24.65 129 SER B N 1
ATOM 2873 C CA . SER B 1 129 ? 34.314 -45.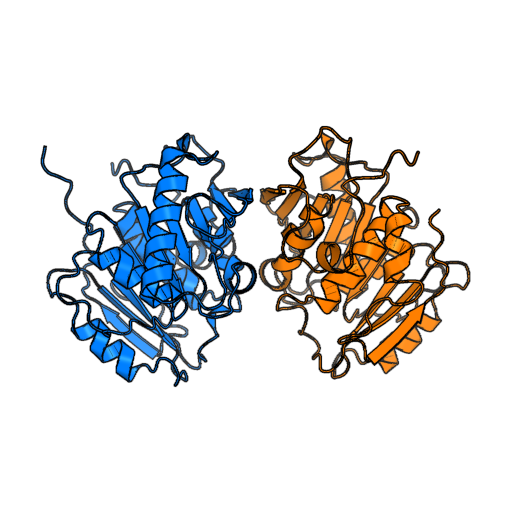697 -19.742 1.00 24.28 129 SER B CA 1
ATOM 2874 C C . SER B 1 129 ? 34.671 -45.623 -21.233 1.00 25.12 129 SER B C 1
ATOM 2875 O O . SER B 1 129 ? 35.749 -46.085 -21.593 1.00 26.08 129 SER B O 1
ATOM 2878 N N . MET B 1 130 ? 33.862 -44.996 -22.100 1.00 24.90 130 MET B N 1
ATOM 2879 C CA . MET B 1 130 ? 34.270 -44.896 -23.504 1.00 25.17 130 MET B CA 1
ATOM 2880 C C . MET B 1 130 ? 35.538 -44.044 -23.660 1.00 26.65 130 MET B C 1
ATOM 2881 O O . MET B 1 130 ? 36.329 -44.233 -24.600 1.00 25.63 130 MET B O 1
ATOM 2886 N N . GLY B 1 131 ? 35.750 -43.126 -22.718 1.00 26.59 131 GLY B N 1
ATOM 2887 C CA . GLY B 1 131 ? 36.976 -42.344 -22.667 1.00 27.01 131 GLY B CA 1
ATOM 2888 C C . GLY B 1 131 ? 38.187 -43.188 -22.273 1.00 26.17 131 GLY B C 1
ATOM 2889 O O . GLY B 1 131 ? 39.299 -42.883 -22.696 1.00 26.76 131 GLY B O 1
ATOM 2890 N N . GLY B 1 132 ? 37.951 -44.220 -21.449 1.00 26.31 132 GLY B N 1
ATOM 2891 C CA . GLY B 1 132 ? 38.982 -45.182 -21.105 1.00 26.37 132 GLY B CA 1
ATOM 2892 C C . GLY B 1 132 ? 39.302 -46.096 -22.302 1.00 25.93 132 GLY B C 1
ATOM 2893 O O . GLY B 1 132 ? 40.452 -46.419 -22.542 1.00 25.17 132 GLY B O 1
ATOM 2894 N N . GLY B 1 133 ? 38.277 -46.491 -23.079 1.00 24.18 133 GLY B N 1
ATOM 2895 C CA . GLY B 1 133 ? 38.568 -47.167 -24.329 1.00 23.11 133 GLY B CA 1
ATOM 2896 C C . GLY B 1 133 ? 39.346 -46.232 -25.248 1.00 23.41 133 GLY B C 1
ATOM 2897 O O . GLY B 1 133 ? 40.229 -46.660 -25.942 1.00 25.04 133 GLY B O 1
ATOM 2898 N N . GLY B 1 134 ? 38.996 -44.942 -25.274 1.00 24.04 134 GLY B N 1
ATOM 2899 C CA . GLY B 1 134 ? 39.730 -43.977 -26.051 1.00 24.86 134 GLY B CA 1
ATOM 2900 C C . GLY B 1 134 ? 41.208 -43.951 -25.646 1.00 24.86 134 GLY B C 1
ATOM 2901 O O . GLY B 1 134 ? 42.082 -43.927 -26.512 1.00 24.45 134 GLY B O 1
ATOM 2902 N N . ALA B 1 135 ? 41.488 -43.960 -24.325 1.00 24.58 135 ALA B N 1
ATOM 2903 C CA . ALA B 1 135 ? 42.875 -43.923 -23.861 1.00 24.97 135 ALA B CA 1
ATOM 2904 C C . ALA B 1 135 ? 43.617 -45.177 -24.323 1.00 25.96 135 ALA B C 1
ATOM 2905 O O . ALA B 1 135 ? 44.750 -45.111 -24.806 1.00 25.94 135 ALA B O 1
ATOM 2907 N N . LEU B 1 136 ? 42.949 -46.327 -24.268 1.00 26.04 136 LEU B N 1
ATOM 2908 C CA . LEU B 1 136 ? 43.594 -47.551 -24.732 1.00 26.55 136 LEU B CA 1
ATOM 2909 C C . LEU B 1 136 ? 43.819 -47.548 -26.250 1.00 27.68 136 LEU B C 1
ATOM 2910 O O . LEU B 1 136 ? 44.854 -48.017 -26.720 1.00 25.77 136 LEU B O 1
ATOM 2915 N N . ASP B 1 137 ? 42.829 -47.073 -27.009 1.00 27.06 137 ASP B N 1
ATOM 2916 C CA . ASP B 1 137 ? 42.994 -46.898 -28.451 1.00 28.68 137 ASP B CA 1
ATOM 2917 C C . ASP B 1 137 ? 44.141 -45.932 -28.771 1.00 27.13 137 ASP B C 1
ATOM 2918 O O . ASP B 1 137 ? 44.940 -46.202 -29.684 1.00 27.04 137 ASP B O 1
ATOM 2923 N N . ALA B 1 138 ? 44.255 -44.836 -28.020 1.00 26.88 138 ALA B N 1
ATOM 2924 C CA . ALA B 1 138 ? 45.361 -43.902 -28.195 1.00 26.50 138 ALA B CA 1
ATOM 2925 C C . ALA B 1 138 ? 46.702 -44.604 -27.979 1.00 28.31 138 ALA B C 1
ATOM 2926 O O . ALA B 1 138 ? 47.660 -44.377 -28.737 1.00 27.76 138 ALA B O 1
ATOM 2928 N N . ALA B 1 139 ? 46.770 -45.438 -26.933 1.00 27.79 139 ALA B N 1
ATOM 2929 C CA . ALA B 1 139 ? 47.953 -46.243 -26.668 1.00 28.87 139 ALA B CA 1
ATOM 2930 C C . ALA B 1 139 ? 48.303 -47.161 -27.840 1.00 27.89 139 ALA B C 1
ATOM 2931 O O . ALA B 1 139 ? 49.470 -47.274 -28.196 1.00 25.97 139 ALA B O 1
ATOM 2933 N N . LEU B 1 140 ? 47.299 -47.798 -28.442 1.00 26.95 140 LEU B N 1
ATOM 2934 C CA . LEU B 1 140 ? 47.539 -48.682 -29.574 1.00 28.20 140 LEU B CA 1
ATOM 2935 C C . LEU B 1 140 ? 48.066 -47.894 -30.766 1.00 29.75 140 LEU B C 1
ATOM 2936 O O . LEU B 1 140 ? 48.799 -48.464 -31.575 1.00 31.53 140 LEU B O 1
ATOM 2941 N N . ARG B 1 141 ? 47.623 -46.622 -30.909 1.00 27.61 141 ARG B N 1
ATOM 2942 C CA . ARG B 1 141 ? 47.927 -45.797 -32.064 1.00 27.59 141 ARG B CA 1
ATOM 2943 C C . ARG B 1 141 ? 49.192 -44.953 -31.859 1.00 29.52 141 ARG B C 1
ATOM 2944 O O . ARG B 1 141 ? 49.685 -44.327 -32.813 1.00 29.77 141 ARG B O 1
ATOM 2952 N N . ARG B 1 142 ? 49.697 -44.876 -30.623 1.00 27.82 142 ARG B N 1
ATOM 2953 C CA . ARG B 1 142 ? 50.872 -44.058 -30.340 1.00 27.87 142 ARG B CA 1
ATOM 2954 C C . ARG B 1 142 ? 51.735 -44.779 -29.319 1.00 29.42 142 ARG B C 1
ATOM 2955 O O . ARG B 1 142 ? 51.700 -44.496 -28.101 1.00 30.07 142 ARG B O 1
ATOM 2963 N N . PRO B 1 143 ? 52.515 -45.779 -29.769 1.00 28.48 143 PRO B N 1
ATOM 2964 C CA . PRO B 1 143 ? 53.269 -46.591 -28.831 1.00 29.25 143 PRO B CA 1
ATOM 2965 C C . PRO B 1 143 ? 54.356 -45.849 -28.077 1.00 31.15 143 PRO B C 1
ATOM 2966 O O . PRO B 1 143 ? 54.869 -46.421 -27.120 1.00 33.04 143 PRO B O 1
ATOM 2970 N N . SER B 1 144 ? 54.694 -44.605 -28.461 1.00 28.17 144 SER B N 1
ATOM 2971 C CA . SER B 1 144 ? 55.686 -43.853 -27.696 1.00 30.55 144 SER B CA 1
ATOM 2972 C C . SER B 1 144 ? 55.115 -43.263 -26.389 1.00 29.73 144 SER B C 1
ATOM 2973 O O . SER B 1 144 ? 55.823 -42.657 -25.588 1.00 30.80 144 SER B O 1
ATOM 2976 N N . LEU B 1 145 ? 53.805 -43.367 -26.167 1.00 29.46 145 LEU B N 1
ATOM 2977 C CA . LEU B 1 145 ? 53.224 -42.940 -24.908 1.00 28.33 145 LEU B CA 1
ATOM 2978 C C . LEU B 1 145 ? 53.831 -43.731 -23.747 1.00 30.33 145 LEU B C 1
ATOM 2979 O O . LEU B 1 145 ? 54.073 -44.923 -23.847 1.00 29.63 145 LEU B O 1
ATOM 2984 N N . LYS B 1 146 ? 53.965 -43.056 -22.608 1.00 29.98 146 LYS B N 1
ATOM 2985 C CA . LYS B 1 146 ? 54.625 -43.651 -21.453 1.00 30.15 146 LYS B CA 1
ATOM 2986 C C . LYS B 1 146 ? 53.670 -44.486 -20.602 1.00 30.86 146 LYS B C 1
ATOM 2987 O O . LYS B 1 146 ? 54.127 -45.381 -19.882 1.00 28.99 146 LYS B O 1
ATOM 2993 N N . ALA B 1 147 ? 52.367 -44.145 -20.590 1.00 28.07 147 ALA B N 1
ATOM 2994 C CA . ALA B 1 147 ? 51.416 -44.916 -19.814 1.00 29.45 147 ALA B CA 1
ATOM 2995 C C . ALA B 1 147 ? 50.005 -44.653 -20.334 1.00 28.73 147 ALA B C 1
ATOM 2996 O O . ALA B 1 147 ? 49.754 -43.613 -20.947 1.00 26.91 147 ALA B O 1
ATOM 2998 N N . ALA B 1 148 ? 49.103 -45.574 -19.987 1.00 29.02 148 ALA B N 1
ATOM 2999 C CA . ALA B 1 148 ? 47.682 -45.459 -20.264 1.00 28.21 148 ALA B CA 1
ATOM 3000 C C . ALA B 1 148 ? 46.915 -46.010 -19.078 1.00 28.24 148 ALA B C 1
ATOM 3001 O O . ALA B 1 148 ? 47.280 -47.070 -18.533 1.00 29.26 148 ALA B O 1
ATOM 3003 N N . ILE B 1 149 ? 45.885 -45.257 -18.662 1.00 25.91 149 ILE B N 1
ATOM 3004 C CA . ILE B 1 149 ? 45.027 -45.687 -17.568 1.00 27.49 149 ILE B CA 1
ATOM 3005 C C . ILE B 1 149 ? 43.593 -45.711 -18.068 1.00 26.72 149 ILE B C 1
ATOM 3006 O O . ILE B 1 149 ? 43.053 -44.691 -18.454 1.00 26.63 149 ILE B O 1
ATOM 3011 N N . GLY B 1 150 ? 42.983 -46.883 -18.062 1.00 25.18 150 GLY B N 1
ATOM 3012 C CA . GLY B 1 150 ? 41.580 -47.000 -18.406 1.00 26.01 150 GLY B CA 1
ATOM 3013 C C . GLY B 1 150 ? 40.721 -47.306 -17.181 1.00 26.28 150 GLY B C 1
ATOM 3014 O O . GLY B 1 150 ? 40.882 -48.343 -16.585 1.00 28.33 150 GLY B O 1
ATOM 3015 N N . ASN B 1 151 ? 39.789 -46.418 -16.860 1.00 26.65 151 ASN B N 1
ATOM 3016 C CA . ASN B 1 151 ? 38.855 -46.627 -15.782 1.00 26.47 151 ASN B CA 1
ATOM 3017 C C . ASN B 1 151 ? 37.555 -47.175 -16.374 1.00 27.17 151 ASN B C 1
ATOM 3018 O O . ASN B 1 151 ? 36.916 -46.522 -17.193 1.00 26.78 151 ASN B O 1
ATOM 3023 N N . ALA B 1 152 ? 37.207 -48.396 -15.965 1.00 26.29 152 ALA B N 1
ATOM 3024 C CA . ALA B 1 152 ? 36.043 -49.107 -16.463 1.00 25.34 152 ALA B CA 1
ATOM 3025 C C . ALA B 1 152 ? 35.976 -49.008 -17.997 1.00 25.30 152 ALA B C 1
ATOM 3026 O O . ALA B 1 152 ? 34.953 -48.643 -18.573 1.00 26.03 152 ALA B O 1
ATOM 3028 N N . PRO B 1 153 ? 37.071 -49.281 -18.737 1.00 24.50 153 PRO B N 1
ATOM 3029 C CA . PRO B 1 153 ? 37.137 -48.876 -20.133 1.00 24.78 153 PRO B CA 1
ATOM 3030 C C . PRO B 1 153 ? 36.321 -49.762 -21.066 1.00 25.57 153 PRO B C 1
ATOM 3031 O O . PRO B 1 153 ? 36.361 -50.995 -20.997 1.00 26.18 153 PRO B O 1
ATOM 3035 N N . TYR B 1 154 ? 35.633 -49.087 -21.988 1.00 25.15 154 TYR B N 1
ATOM 3036 C CA . TYR B 1 154 ? 34.950 -49.751 -23.081 1.00 23.68 154 TYR B CA 1
ATOM 3037 C C . TYR B 1 154 ? 35.745 -49.552 -24.367 1.00 26.86 154 TYR B C 1
ATOM 3038 O O . TYR B 1 154 ? 35.704 -48.507 -25.011 1.00 26.51 154 TYR B O 1
ATOM 3047 N N . LEU B 1 155 ? 36.503 -50.595 -24.696 1.00 25.76 155 LEU B N 1
ATOM 3048 C CA . LEU B 1 155 ? 37.254 -50.684 -25.921 1.00 26.57 155 LEU B CA 1
ATOM 3049 C C . LEU B 1 155 ? 36.500 -51.680 -26.805 1.00 25.88 155 LEU B C 1
ATOM 3050 O O . LEU B 1 155 ? 36.370 -52.857 -26.437 1.00 28.13 155 LEU B O 1
ATOM 3055 N N . PRO B 1 156 ? 35.937 -51.244 -27.950 1.00 28.71 156 PRO B N 1
ATOM 3056 C CA . PRO B 1 156 ? 35.082 -52.104 -28.788 1.00 28.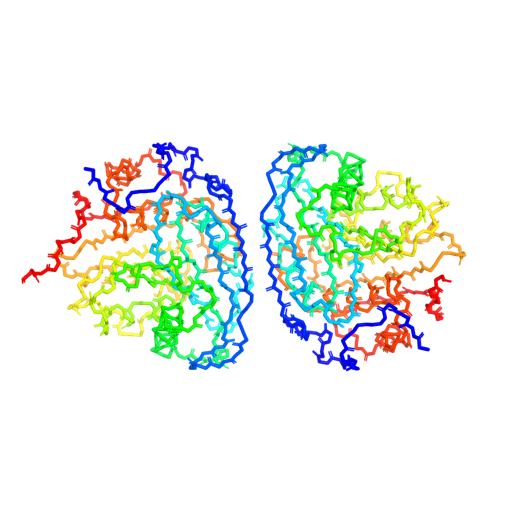37 156 PRO B CA 1
ATOM 3057 C C . PRO B 1 156 ? 35.635 -53.509 -29.066 1.00 28.20 156 PRO B C 1
ATOM 3058 O O . PRO B 1 156 ? 34.955 -54.513 -28.866 1.00 31.43 156 PRO B O 1
ATOM 3062 N N . SER B 1 157 ? 36.888 -53.588 -29.522 1.00 30.30 157 SER B N 1
ATOM 3063 C CA . SER B 1 157 ? 37.561 -54.862 -29.811 1.00 32.43 157 SER B CA 1
ATOM 3064 C C . SER B 1 157 ? 37.791 -55.715 -28.543 1.00 33.36 157 SER B C 1
ATOM 3065 O O . SER B 1 157 ? 37.932 -56.927 -28.598 1.00 32.53 157 SER B O 1
ATOM 3068 N N . ASN B 1 158 ? 37.901 -55.057 -27.394 1.00 30.45 158 ASN B N 1
ATOM 3069 C CA . ASN B 1 158 ? 38.295 -55.659 -26.118 1.00 32.08 158 ASN B CA 1
ATOM 3070 C C . ASN B 1 158 ? 39.626 -56.387 -26.224 1.00 30.41 158 ASN B C 1
ATOM 3071 O O . ASN B 1 158 ? 39.824 -57.321 -25.451 1.00 33.23 158 ASN B O 1
ATOM 3076 N N . THR B 1 159 ? 40.542 -55.957 -27.117 1.00 30.69 159 THR B N 1
ATOM 3077 C CA . THR B 1 159 ? 41.863 -56.573 -27.163 1.00 32.24 159 THR B CA 1
ATOM 3078 C C . THR B 1 159 ? 42.945 -55.500 -27.256 1.00 30.56 159 THR B C 1
ATOM 3079 O O . THR B 1 159 ? 42.835 -54.556 -28.026 1.00 29.47 159 THR B O 1
ATOM 3083 N N . LEU B 1 160 ? 43.979 -55.686 -26.428 1.00 29.06 160 LEU B N 1
ATOM 3084 C CA . LEU B 1 160 ? 45.183 -54.875 -26.431 1.00 31.03 160 LEU B CA 1
ATOM 3085 C C . LEU B 1 160 ? 46.378 -55.636 -27.014 1.00 29.96 160 LEU B C 1
ATOM 3086 O O . LEU B 1 160 ? 47.535 -55.309 -26.724 1.00 30.53 160 LEU B O 1
ATOM 3091 N N . ALA B 1 161 ? 46.108 -56.619 -27.875 1.00 31.09 161 ALA B N 1
ATOM 3092 C CA . ALA B 1 161 ? 47.185 -57.281 -28.614 1.00 34.43 161 ALA B CA 1
ATOM 3093 C C . ALA B 1 161 ? 48.062 -56.231 -29.295 1.00 31.52 161 ALA B C 1
ATOM 3094 O O . ALA B 1 161 ? 47.569 -55.271 -29.860 1.00 31.06 161 ALA B O 1
ATOM 3096 N N . GLY B 1 162 ? 49.375 -56.347 -29.156 1.00 34.44 162 GLY B N 1
ATOM 3097 C CA . GLY B 1 162 ? 50.280 -55.402 -29.800 1.00 36.24 162 GLY B CA 1
ATOM 3098 C C . GLY B 1 162 ? 50.538 -54.120 -29.002 1.00 36.80 162 GLY B C 1
ATOM 3099 O O . GLY B 1 162 ? 51.412 -53.325 -29.360 1.00 34.94 162 GLY B O 1
ATOM 3100 N N . ASN B 1 163 ? 49.802 -53.918 -27.902 1.00 32.58 163 ASN B N 1
ATOM 3101 C CA . ASN B 1 163 ? 49.991 -52.717 -27.100 1.00 32.74 163 ASN B CA 1
ATOM 3102 C C . ASN B 1 163 ? 51.365 -52.707 -26.435 1.00 31.87 163 ASN B C 1
ATOM 3103 O O . ASN B 1 163 ? 51.715 -53.664 -25.760 1.00 31.41 163 ASN B O 1
ATOM 3108 N N . ARG B 1 164 ? 52.094 -51.598 -26.602 1.00 29.93 164 ARG B N 1
ATOM 3109 C CA . ARG B 1 164 ? 53.453 -51.443 -26.115 1.00 33.90 164 ARG B CA 1
ATOM 3110 C C . ARG B 1 164 ? 53.496 -50.463 -24.945 1.00 31.71 164 ARG B C 1
ATOM 3111 O O . ARG B 1 164 ? 54.542 -50.274 -24.329 1.00 31.96 164 ARG B O 1
ATOM 3119 N N . VAL B 1 165 ? 52.350 -49.839 -24.633 1.00 28.15 165 VAL B N 1
ATOM 3120 C CA . VAL B 1 165 ? 52.290 -48.822 -23.596 1.00 30.21 165 VAL B CA 1
ATOM 3121 C C . VAL B 1 165 ? 51.910 -49.445 -22.253 1.00 28.06 165 VAL B C 1
ATOM 3122 O O . VAL B 1 165 ? 50.890 -50.137 -22.129 1.00 29.05 165 VAL B O 1
ATOM 3126 N N . PRO B 1 166 ? 52.708 -49.205 -21.193 1.00 30.19 166 PRO B N 1
ATOM 3127 C CA . PRO B 1 166 ? 52.346 -49.660 -19.859 1.00 31.66 166 PRO B CA 1
ATOM 3128 C C . PRO B 1 166 ? 50.950 -49.220 -19.450 1.00 29.49 166 PRO B C 1
ATOM 3129 O O . PRO B 1 166 ? 50.673 -48.034 -19.390 1.00 28.85 166 PRO B O 1
ATOM 3133 N N . THR B 1 167 ? 50.108 -50.202 -19.143 1.00 28.38 167 THR B N 1
ATOM 3134 C CA . THR B 1 167 ? 48.680 -49.975 -19.074 1.00 28.80 167 THR B CA 1
ATOM 3135 C C . THR B 1 167 ? 48.153 -50.455 -17.723 1.00 29.45 167 THR B C 1
ATOM 3136 O O . THR B 1 167 ? 48.407 -51.597 -17.376 1.00 28.60 167 THR B O 1
ATOM 3140 N N . LEU B 1 168 ? 47.303 -49.612 -17.098 1.00 27.89 168 LEU B N 1
ATOM 3141 C CA . LEU B 1 168 ? 46.586 -49.875 -15.856 1.00 27.74 168 LEU B CA 1
ATOM 3142 C C . LEU B 1 168 ? 45.088 -49.831 -16.123 1.00 27.31 168 LEU B C 1
ATOM 3143 O O . LEU B 1 168 ? 44.596 -48.837 -16.673 1.00 26.53 168 LEU B O 1
ATOM 3148 N N . ILE B 1 169 ? 44.414 -50.939 -15.788 1.00 25.76 169 ILE B N 1
ATOM 3149 C CA . ILE B 1 169 ? 42.977 -51.056 -15.945 1.00 27.79 169 ILE B CA 1
ATOM 3150 C C . ILE B 1 169 ? 42.310 -51.117 -14.578 1.00 28.53 169 ILE B C 1
ATOM 3151 O O . ILE B 1 169 ? 42.708 -51.901 -13.722 1.00 29.02 169 ILE B O 1
ATOM 3156 N N . TYR B 1 170 ? 41.301 -50.267 -14.378 1.00 27.47 170 TYR B N 1
ATOM 3157 C CA . TYR B 1 170 ? 40.465 -50.362 -13.208 1.00 25.49 170 TYR B CA 1
ATOM 3158 C C . TYR B 1 170 ? 39.119 -50.966 -13.582 1.00 28.14 170 TYR B C 1
ATOM 3159 O O . TYR B 1 170 ? 38.481 -50.521 -14.538 1.00 27.81 170 TYR B O 1
ATOM 3168 N N . ALA B 1 171 ? 38.711 -51.978 -12.818 1.00 27.63 171 ALA B N 1
ATOM 3169 C CA . ALA B 1 171 ? 37.370 -52.527 -12.859 1.00 27.90 171 ALA B CA 1
ATOM 3170 C C . ALA B 1 171 ? 36.583 -52.094 -11.624 1.00 28.30 171 ALA B C 1
ATOM 3171 O O . ALA B 1 171 ? 37.152 -51.992 -10.516 1.00 29.98 171 ALA B O 1
ATOM 3173 N N . MET B 1 172 ? 35.269 -51.862 -11.797 1.00 26.76 172 MET B N 1
ATOM 3174 C CA . MET B 1 172 ? 34.413 -51.494 -10.669 1.00 28.50 172 MET B CA 1
ATOM 3175 C C . MET B 1 172 ? 33.632 -52.741 -10.250 1.00 30.42 172 MET B C 1
ATOM 3176 O O . MET B 1 172 ? 32.993 -53.361 -11.086 1.00 30.19 172 MET B O 1
ATOM 3181 N N . GLN B 1 173 ? 33.791 -53.182 -8.993 1.00 30.53 173 GLN B N 1
ATOM 3182 C CA . GLN B 1 173 ? 33.245 -54.460 -8.548 1.00 30.91 173 GLN B CA 1
ATOM 3183 C C . GLN B 1 173 ? 31.793 -54.657 -8.999 1.00 30.53 173 GLN B C 1
ATOM 3184 O O . GLN B 1 173 ? 31.423 -55.725 -9.493 1.00 30.49 173 GLN B O 1
ATOM 3190 N N . ASN B 1 174 ? 30.952 -53.652 -8.785 1.00 31.37 174 ASN B N 1
ATOM 3191 C CA . ASN B 1 174 ? 29.524 -53.809 -9.012 1.00 33.46 174 ASN B CA 1
ATOM 3192 C C . ASN B 1 174 ? 29.060 -53.230 -10.363 1.00 32.11 174 ASN B C 1
ATOM 3193 O O . ASN B 1 174 ? 27.873 -52.961 -10.548 1.00 30.80 174 ASN B O 1
ATOM 3198 N N . ASP B 1 175 ? 29.976 -53.078 -11.321 1.00 33.19 175 ASP B N 1
ATOM 3199 C CA . ASP B 1 175 ? 29.644 -52.494 -12.614 1.00 30.52 175 ASP B CA 1
ATOM 3200 C C . ASP B 1 175 ? 28.803 -53.494 -13.418 1.00 31.72 175 ASP B C 1
ATOM 3201 O O . ASP B 1 175 ? 29.281 -54.589 -13.679 1.00 31.40 175 ASP B O 1
ATOM 3206 N N . THR B 1 176 ? 27.569 -53.133 -13.806 1.00 29.49 176 THR B N 1
ATOM 3207 C CA . THR B 1 176 ? 26.719 -54.022 -14.599 1.00 32.49 176 THR B CA 1
ATOM 3208 C C . THR B 1 176 ? 26.746 -53.598 -16.068 1.00 30.45 176 THR B C 1
ATOM 3209 O O . THR B 1 176 ? 26.099 -54.232 -16.885 1.00 30.99 176 THR B O 1
ATOM 3213 N N . LEU B 1 177 ? 27.525 -52.584 -16.422 1.00 28.53 177 LEU B N 1
ATOM 3214 C CA . LEU B 1 177 ? 27.570 -52.119 -17.803 1.00 29.17 177 LEU B CA 1
ATOM 3215 C C . LEU B 1 177 ? 28.853 -52.555 -18.530 1.00 28.81 177 LEU B C 1
ATOM 3216 O O . LEU B 1 177 ? 28.811 -52.948 -19.697 1.00 29.11 177 LEU B O 1
ATOM 3221 N N . VAL B 1 178 ? 30.011 -52.406 -17.846 1.00 28.95 178 VAL B N 1
ATOM 3222 C CA . VAL B 1 178 ? 31.329 -52.834 -18.304 1.00 28.95 178 VAL B CA 1
ATOM 3223 C C . VAL B 1 178 ? 31.919 -53.705 -17.190 1.00 30.91 178 VAL B C 1
ATOM 3224 O O . VAL B 1 178 ? 32.647 -53.259 -16.282 1.00 28.99 178 VAL B O 1
ATOM 3228 N N . PRO B 1 179 ? 31.499 -54.971 -17.108 1.00 29.12 179 PRO B N 1
ATOM 3229 C CA . PRO B 1 179 ? 31.811 -55.774 -15.940 1.00 29.08 179 PRO B CA 1
ATOM 3230 C C . PRO B 1 179 ? 33.270 -56.194 -15.789 1.00 28.92 179 PRO B C 1
ATOM 3231 O O . PRO B 1 179 ? 34.007 -56.347 -16.768 1.00 28.06 179 PRO B O 1
ATOM 3235 N N . PRO B 1 180 ? 33.688 -56.492 -14.537 1.00 31.74 180 PRO B N 1
ATOM 3236 C CA . PRO B 1 180 ? 35.003 -57.051 -14.266 1.00 31.60 180 PRO B CA 1
ATOM 3237 C C . PRO B 1 180 ? 35.397 -58.205 -15.172 1.00 29.90 180 PRO B C 1
ATOM 3238 O O . PRO B 1 180 ? 36.539 -58.285 -15.601 1.00 30.20 180 PRO B O 1
ATOM 3242 N N . SER B 1 181 ? 34.452 -59.099 -15.494 1.00 31.45 181 SER B N 1
ATOM 3243 C CA . SER B 1 181 ? 34.777 -60.253 -16.331 1.00 33.87 181 SER B CA 1
ATOM 3244 C C . SER B 1 181 ? 35.263 -59.817 -17.719 1.00 32.08 181 SER B C 1
ATOM 3245 O O . SER B 1 181 ? 36.186 -60.410 -18.268 1.00 34.39 181 SER B O 1
ATOM 3248 N N . ARG B 1 182 ? 34.667 -58.758 -18.283 1.00 31.63 182 ARG B N 1
ATOM 3249 C CA . ARG B 1 182 ? 35.094 -58.233 -19.578 1.00 32.60 182 ARG B CA 1
ATOM 3250 C C . ARG B 1 182 ? 36.492 -57.610 -19.456 1.00 30.97 182 ARG B C 1
ATOM 3251 O O . ARG B 1 182 ? 37.325 -57.694 -20.390 1.00 30.79 182 ARG B O 1
ATOM 3259 N N . LEU B 1 183 ? 36.760 -56.967 -18.303 1.00 30.55 183 LEU B N 1
ATOM 3260 C CA . LEU B 1 183 ? 37.999 -56.224 -18.131 1.00 30.19 183 LEU B CA 1
ATOM 3261 C C . LEU B 1 183 ? 39.184 -57.134 -17.791 1.00 31.09 183 LEU B C 1
ATOM 3262 O O . LEU B 1 183 ? 40.346 -56.803 -18.109 1.00 28.76 183 LEU B O 1
ATOM 3267 N N . THR B 1 184 ? 38.879 -58.246 -17.107 1.00 31.91 184 THR B N 1
ATOM 3268 C CA . THR B 1 184 ? 39.805 -59.362 -16.947 1.00 34.82 184 THR B CA 1
ATOM 3269 C C . THR B 1 184 ? 40.239 -59.924 -18.312 1.00 32.77 184 THR B C 1
ATOM 3270 O O . THR B 1 184 ? 41.428 -60.171 -18.525 1.00 33.77 184 THR B O 1
ATOM 3274 N N . SER B 1 185 ? 39.298 -60.167 -19.235 1.00 34.57 185 SER B N 1
ATOM 3275 C CA . SER B 1 185 ? 39.669 -60.641 -20.572 1.00 35.82 185 SER B CA 1
ATOM 3276 C C . SER B 1 185 ? 40.547 -59.609 -21.280 1.00 35.27 185 SER B C 1
ATOM 3277 O O . SER B 1 185 ? 41.538 -59.969 -21.891 1.00 34.39 185 SER B O 1
ATOM 3280 N N . LEU B 1 186 ? 40.174 -58.325 -21.156 1.00 31.30 186 LEU B N 1
ATOM 3281 C CA . LEU B 1 186 ? 40.920 -57.234 -21.733 1.00 28.59 186 LEU B CA 1
ATOM 3282 C C . LEU B 1 186 ? 42.358 -57.243 -21.212 1.00 29.34 186 LEU B C 1
ATOM 3283 O O . LEU B 1 186 ? 43.288 -57.233 -22.019 1.00 29.50 186 LEU B O 1
ATOM 3288 N N . TYR B 1 187 ? 42.526 -57.305 -19.878 1.00 30.34 187 TYR B N 1
ATOM 3289 C CA . TYR B 1 187 ? 43.859 -57.310 -19.287 1.00 29.83 187 TYR B CA 1
ATOM 3290 C C . TYR B 1 187 ? 44.709 -58.476 -19.800 1.00 31.13 187 TYR B C 1
ATOM 3291 O O . TYR B 1 187 ? 45.926 -58.345 -20.023 1.00 33.21 187 TYR B O 1
ATOM 3300 N N . ASN B 1 188 ? 44.068 -59.632 -19.966 1.00 32.04 188 ASN B N 1
ATOM 3301 C CA . ASN B 1 188 ? 44.764 -60.831 -20.367 1.00 34.73 188 ASN B CA 1
ATOM 3302 C C . ASN B 1 188 ? 45.207 -60.787 -21.833 1.00 36.27 188 ASN B C 1
ATOM 3303 O O . ASN B 1 188 ? 45.984 -61.646 -22.209 1.00 38.34 188 ASN B O 1
ATOM 3308 N N . THR B 1 189 ? 44.756 -59.824 -22.668 1.00 35.88 189 THR B N 1
ATOM 3309 C CA . THR B 1 189 ? 45.293 -59.711 -24.026 1.00 33.32 189 THR B CA 1
ATOM 3310 C C . THR B 1 189 ? 46.549 -58.838 -24.070 1.00 34.69 189 THR B C 1
ATOM 3311 O O . THR B 1 189 ? 47.153 -58.722 -25.135 1.00 34.67 189 THR B O 1
ATOM 3315 N N . ILE B 1 190 ? 46.898 -58.145 -22.977 1.00 31.85 190 ILE B N 1
ATOM 3316 C CA . ILE B 1 190 ? 48.059 -57.273 -23.020 1.00 31.63 190 ILE B CA 1
ATOM 3317 C C . ILE B 1 190 ? 49.309 -58.129 -23.193 1.00 33.25 190 ILE B C 1
ATOM 3318 O O . ILE B 1 190 ? 49.462 -59.124 -22.496 1.00 32.77 190 ILE B O 1
ATOM 3323 N N . PRO B 1 191 ? 50.244 -57.802 -24.102 1.00 33.93 191 PRO B N 1
ATOM 3324 C CA . PRO B 1 191 ? 51.411 -58.655 -24.282 1.00 36.78 191 PRO B CA 1
ATOM 3325 C C . PRO B 1 191 ? 52.247 -58.826 -23.015 1.00 35.63 191 PRO B C 1
ATOM 3326 O O . PRO B 1 191 ? 52.378 -57.903 -22.198 1.00 34.84 191 PRO B O 1
ATOM 3330 N N . ALA B 1 192 ? 52.878 -59.993 -22.896 1.00 36.17 192 ALA B N 1
ATOM 3331 C CA . ALA B 1 192 ? 53.672 -60.291 -21.709 1.00 41.02 192 ALA B CA 1
ATOM 3332 C C . ALA B 1 192 ? 54.833 -59.309 -21.540 1.00 39.10 192 ALA B C 1
ATOM 3333 O O . ALA B 1 192 ? 55.274 -59.059 -20.418 1.00 37.35 192 ALA B O 1
ATOM 3335 N N . THR B 1 193 ? 55.290 -58.731 -22.660 1.00 40.28 193 THR B N 1
ATOM 3336 C CA . THR B 1 193 ? 56.406 -57.802 -22.718 1.00 41.34 193 THR B CA 1
ATOM 3337 C C . THR B 1 193 ? 56.002 -56.347 -22.446 1.00 40.20 193 THR B C 1
ATOM 3338 O O . THR B 1 193 ? 56.838 -55.445 -22.542 1.00 38.52 193 THR B O 1
ATOM 3342 N N . THR B 1 194 ? 54.737 -56.099 -22.096 1.00 34.92 194 THR B N 1
ATOM 3343 C CA . THR B 1 194 ? 54.283 -54.754 -21.778 1.00 32.82 194 THR B CA 1
ATOM 3344 C C . THR B 1 194 ? 53.910 -54.724 -20.298 1.00 32.41 194 THR B C 1
ATOM 3345 O O . THR B 1 194 ? 53.085 -55.507 -19.875 1.00 31.41 194 THR B O 1
ATOM 3349 N N . GLU B 1 195 ? 54.486 -53.812 -19.510 1.00 31.59 195 GLU B N 1
ATOM 3350 C CA . GLU B 1 195 ? 54.119 -53.709 -18.109 1.00 32.54 195 GLU B CA 1
ATOM 3351 C C . GLU B 1 195 ? 52.630 -53.392 -17.962 1.00 33.92 195 GLU B C 1
ATOM 3352 O O . GLU B 1 195 ? 52.026 -52.675 -18.786 1.00 32.24 195 GLU B O 1
ATOM 3358 N N . ARG B 1 196 ? 52.022 -53.949 -16.918 1.00 30.79 196 ARG B N 1
ATOM 3359 C CA . ARG B 1 196 ? 50.578 -53.856 -16.817 1.00 31.72 196 ARG B CA 1
ATOM 3360 C C . ARG B 1 196 ? 50.042 -54.083 -15.408 1.00 32.47 196 ARG B C 1
ATOM 3361 O O . ARG B 1 196 ? 50.667 -54.735 -14.586 1.00 31.52 196 ARG B O 1
ATOM 3369 N N . ALA B 1 197 ? 48.813 -53.613 -15.175 1.00 29.99 197 ALA B N 1
ATOM 3370 C CA . ALA B 1 197 ? 48.172 -53.852 -13.904 1.00 31.96 197 ALA B CA 1
ATOM 3371 C C . ALA B 1 197 ? 46.663 -53.779 -14.048 1.00 32.43 197 ALA B C 1
ATOM 3372 O O . ALA B 1 197 ? 46.149 -53.048 -14.895 1.00 31.06 197 ALA B O 1
ATOM 3374 N N . TYR B 1 198 ? 46.003 -54.552 -13.189 1.00 32.01 198 TYR B N 1
ATOM 3375 C CA . TYR B 1 198 ? 44.565 -54.572 -13.020 1.00 31.06 198 TYR B CA 1
ATOM 3376 C C . TYR B 1 198 ? 44.199 -54.395 -11.555 1.00 29.86 198 TYR B C 1
ATOM 3377 O O . TYR B 1 198 ? 44.706 -55.117 -10.699 1.00 32.63 198 TYR B O 1
ATOM 3386 N N . LEU B 1 199 ? 43.252 -53.494 -11.293 1.00 30.31 199 LEU B N 1
ATOM 3387 C CA . LEU B 1 199 ? 42.727 -53.281 -9.956 1.00 31.03 199 LEU B CA 1
ATOM 3388 C C . LEU B 1 199 ? 41.207 -53.264 -10.026 1.00 30.19 199 LEU B C 1
ATOM 3389 O O . LEU B 1 199 ? 40.611 -52.475 -10.765 1.00 30.21 199 LEU B O 1
ATOM 3394 N N . GLU B 1 200 ? 40.598 -54.117 -9.215 1.00 28.89 200 GLU B N 1
ATOM 3395 C CA . GLU B 1 200 ? 39.158 -54.110 -9.023 1.00 29.01 200 GLU B CA 1
ATOM 3396 C C . GLU B 1 200 ? 38.841 -53.373 -7.726 1.00 31.78 200 GLU B C 1
ATOM 3397 O O . GLU B 1 200 ? 39.400 -53.701 -6.672 1.00 32.10 200 GLU B O 1
ATOM 3403 N N . ILE B 1 201 ? 37.943 -52.382 -7.822 1.00 28.93 201 ILE B N 1
ATOM 3404 C CA . ILE B 1 201 ? 37.609 -51.494 -6.727 1.00 32.41 201 ILE B CA 1
ATOM 3405 C C . ILE B 1 201 ? 36.354 -51.999 -6.009 1.00 32.73 201 ILE B C 1
ATOM 3406 O O . ILE B 1 201 ? 35.282 -52.094 -6.602 1.00 31.78 201 ILE B O 1
ATOM 3411 N N . THR B 1 202 ? 36.476 -52.215 -4.688 1.00 31.85 202 THR B N 1
ATOM 3412 C CA . THR B 1 202 ? 35.403 -52.784 -3.886 1.00 33.40 202 THR B CA 1
ATOM 3413 C C . THR B 1 202 ? 34.189 -51.862 -3.836 1.00 29.46 202 THR B C 1
ATOM 3414 O O . THR B 1 202 ? 34.323 -50.690 -3.534 1.00 30.50 202 THR B O 1
ATOM 3418 N N . GLY B 1 203 ? 33.004 -52.419 -4.068 1.00 32.09 203 GLY B N 1
ATOM 3419 C CA . GLY B 1 203 ? 31.731 -51.747 -3.815 1.00 34.16 203 GLY B CA 1
ATOM 3420 C C . GLY B 1 203 ? 31.376 -50.650 -4.826 1.00 33.70 203 GLY B C 1
ATOM 3421 O O . GLY B 1 203 ? 30.489 -49.839 -4.576 1.00 34.15 203 GLY B O 1
ATOM 3422 N N . ALA B 1 204 ? 32.143 -50.552 -5.913 1.00 33.04 204 ALA B N 1
ATOM 3423 C CA . ALA B 1 204 ? 32.033 -49.438 -6.833 1.00 31.41 204 ALA B CA 1
ATOM 3424 C C . ALA B 1 204 ? 31.081 -49.766 -7.984 1.00 29.35 204 ALA B C 1
ATOM 3425 O O . ALA B 1 204 ? 31.202 -50.832 -8.569 1.00 29.80 204 ALA B O 1
ATOM 3427 N N . GLY B 1 205 ? 30.186 -48.819 -8.322 1.00 29.24 205 GLY B N 1
ATOM 3428 C CA . GLY B 1 205 ? 29.372 -48.872 -9.533 1.00 30.34 205 GLY B CA 1
ATOM 3429 C C . GLY B 1 205 ? 30.157 -48.300 -10.720 1.00 29.71 205 GLY B C 1
ATOM 3430 O O . GLY B 1 205 ? 31.286 -47.831 -10.537 1.00 28.30 205 GLY B O 1
ATOM 3431 N N . HIS B 1 206 ? 29.550 -48.361 -11.917 1.00 29.36 206 HIS B N 1
ATOM 3432 C CA . HIS B 1 206 ? 30.160 -47.888 -13.149 1.00 29.29 206 HIS B CA 1
ATOM 3433 C C . HIS B 1 206 ? 30.680 -46.443 -13.012 1.00 28.64 206 HIS B C 1
ATOM 3434 O O . HIS B 1 206 ? 31.796 -46.161 -13.459 1.00 28.41 206 HIS B O 1
ATOM 3441 N N . ASN B 1 207 ? 29.881 -45.550 -12.401 1.00 29.27 207 ASN B N 1
ATOM 3442 C CA . ASN B 1 207 ? 30.209 -44.127 -12.343 1.00 32.09 207 ASN B CA 1
ATOM 3443 C C . ASN B 1 207 ? 30.822 -43.704 -10.989 1.00 29.06 207 ASN B C 1
ATOM 3444 O O . ASN B 1 207 ? 30.845 -42.509 -10.644 1.00 28.76 207 ASN B O 1
ATOM 3449 N N . TYR B 1 208 ? 31.391 -44.665 -10.267 1.00 26.96 208 TYR B N 1
ATOM 3450 C CA . TYR B 1 208 ? 32.135 -44.410 -9.032 1.00 27.74 208 TYR B CA 1
ATOM 3451 C C . TYR B 1 208 ? 33.122 -43.237 -9.143 1.00 26.82 208 TYR B C 1
ATOM 3452 O O . TYR B 1 208 ? 33.219 -42.408 -8.224 1.00 27.13 208 TYR B O 1
ATOM 3461 N N . ILE B 1 209 ? 33.858 -43.149 -10.270 1.00 26.81 209 ILE B N 1
ATOM 3462 C CA . ILE B 1 209 ? 34.866 -42.116 -10.510 1.00 25.80 209 ILE B CA 1
ATOM 3463 C C . ILE B 1 209 ? 34.277 -40.698 -10.541 1.00 26.80 209 ILE B C 1
ATOM 3464 O O . ILE B 1 209 ? 35.014 -39.712 -10.564 1.00 26.82 209 ILE B O 1
ATOM 3469 N N . GLY B 1 210 ? 32.953 -40.563 -10.587 1.00 27.68 210 GLY B N 1
ATOM 3470 C CA . GLY B 1 210 ? 32.326 -39.247 -10.585 1.00 29.28 210 GLY B CA 1
ATOM 3471 C C . GLY B 1 210 ? 32.412 -38.524 -9.226 1.00 31.09 210 GLY B C 1
ATOM 3472 O O . GLY B 1 210 ? 32.012 -37.373 -9.121 1.00 31.93 210 GLY B O 1
ATOM 3473 N N A GLN B 1 211 ? 32.893 -39.216 -8.189 0.50 29.86 211 GLN B N 1
ATOM 3474 N N B GLN B 1 211 ? 32.906 -39.212 -8.194 0.50 30.27 211 GLN B N 1
ATOM 3475 C CA A GLN B 1 211 ? 33.224 -38.576 -6.923 0.50 29.66 211 GLN B CA 1
ATOM 3476 C CA B GLN B 1 211 ? 33.230 -38.559 -6.936 0.50 30.35 211 GLN B CA 1
ATOM 3477 C C A GLN B 1 211 ? 34.707 -38.816 -6.647 0.50 29.43 211 GLN B C 1
ATOM 3478 C C B GLN B 1 211 ? 34.706 -38.817 -6.643 0.50 29.84 211 GLN B C 1
ATOM 3479 O O A GLN B 1 211 ? 35.259 -39.861 -7.018 0.50 28.50 211 GLN B O 1
ATOM 3480 O O B GLN B 1 211 ? 35.251 -39.870 -7.003 0.50 28.86 211 GLN B O 1
ATOM 3491 N N . PRO B 1 212 ? 35.383 -37.898 -5.916 1.00 28.95 212 PRO B N 1
ATOM 3492 C CA . PRO B 1 212 ? 36.778 -38.098 -5.581 1.00 29.43 212 PRO B CA 1
ATOM 3493 C C . PRO B 1 212 ? 36.996 -39.434 -4.909 1.00 29.62 212 PRO B C 1
ATOM 3494 O O . PRO B 1 212 ? 36.225 -39.806 -4.016 1.00 30.33 212 PRO B O 1
ATOM 3498 N N . SER B 1 213 ? 38.057 -40.129 -5.313 1.00 28.47 213 SER B N 1
ATOM 3499 C CA . SER B 1 213 ? 38.372 -41.436 -4.762 1.00 30.43 213 SER B CA 1
ATOM 3500 C C . SER B 1 213 ? 39.838 -41.498 -4.360 1.00 30.52 213 SER B C 1
ATOM 3501 O O . SER B 1 213 ? 40.733 -41.376 -5.207 1.00 27.34 213 SER B O 1
ATOM 3504 N N . THR B 1 214 ? 40.072 -41.690 -3.056 1.00 29.37 214 THR B N 1
ATOM 3505 C CA . THR B 1 214 ? 41.418 -41.863 -2.543 1.00 29.08 214 THR B CA 1
ATOM 3506 C C . THR B 1 214 ? 42.030 -43.156 -3.086 1.00 27.50 214 THR B C 1
ATOM 3507 O O . THR B 1 214 ? 43.218 -43.200 -3.403 1.00 30.09 214 THR B O 1
ATOM 3511 N N . THR B 1 215 ? 41.220 -44.184 -3.250 1.00 27.36 215 THR B N 1
ATOM 3512 C CA . THR B 1 215 ? 41.679 -45.478 -3.700 1.00 29.47 215 THR B CA 1
ATOM 3513 C C . THR B 1 215 ? 42.188 -45.397 -5.147 1.00 30.90 215 THR B C 1
ATOM 3514 O O . THR B 1 215 ? 43.225 -45.976 -5.462 1.00 28.17 215 THR B O 1
ATOM 3518 N N . LEU B 1 216 ? 41.438 -44.703 -6.031 1.00 32.23 216 LEU B N 1
ATOM 3519 C CA . LEU B 1 216 ? 41.899 -44.441 -7.394 1.00 29.40 216 LEU B CA 1
ATOM 3520 C C . LEU B 1 216 ? 43.169 -43.581 -7.361 1.00 28.21 216 LEU B C 1
ATOM 3521 O O . LEU B 1 216 ? 44.177 -43.925 -7.961 1.00 28.17 216 LEU B O 1
ATOM 3526 N N . ALA B 1 217 ? 43.137 -42.462 -6.652 1.00 29.21 217 ALA B N 1
ATOM 3527 C CA . ALA B 1 217 ? 44.239 -41.509 -6.734 1.00 29.14 217 ALA B CA 1
ATOM 3528 C C . ALA B 1 217 ? 45.559 -42.117 -6.253 1.00 31.18 217 ALA B C 1
ATOM 3529 O O . ALA B 1 217 ? 46.623 -41.878 -6.857 1.00 30.83 217 ALA B O 1
ATOM 3531 N N . ARG B 1 218 ? 45.510 -42.873 -5.138 1.00 31.00 218 ARG B N 1
ATOM 3532 C CA . ARG B 1 218 ? 46.720 -43.369 -4.479 1.00 30.84 218 ARG B CA 1
ATOM 3533 C C . ARG B 1 218 ? 47.370 -44.547 -5.218 1.00 31.70 218 ARG B C 1
ATOM 3534 O O . ARG B 1 218 ? 48.501 -44.932 -4.880 1.00 32.32 218 ARG B O 1
ATOM 3542 N N . THR B 1 219 ? 46.668 -45.112 -6.222 1.00 29.26 219 THR B N 1
ATOM 3543 C CA . THR B 1 219 ? 47.232 -46.132 -7.097 1.00 30.72 219 THR B CA 1
ATOM 3544 C C . THR B 1 219 ? 47.543 -45.553 -8.487 1.00 29.64 219 THR B C 1
ATOM 3545 O O . THR B 1 219 ? 48.552 -45.948 -9.082 1.00 29.90 219 THR B O 1
ATOM 3549 N N . MET B 1 220 ? 46.771 -44.557 -8.964 1.00 29.24 220 MET B N 1
ATOM 3550 C CA . MET B 1 220 ? 47.142 -43.842 -10.189 1.00 29.43 220 MET B CA 1
ATOM 3551 C C . MET B 1 220 ? 48.475 -43.107 -10.027 1.00 28.93 220 MET B C 1
ATOM 3552 O O . MET B 1 220 ? 49.343 -43.105 -10.899 1.00 28.93 220 MET B O 1
ATOM 3557 N N . ILE B 1 221 ? 48.636 -42.399 -8.926 1.00 29.21 221 ILE B N 1
ATOM 3558 C CA . ILE B 1 221 ? 49.796 -41.536 -8.790 1.00 28.87 221 ILE B CA 1
ATOM 3559 C C . ILE B 1 221 ? 51.070 -42.370 -8.926 1.00 29.28 221 ILE B C 1
ATOM 3560 O O . ILE B 1 221 ? 51.978 -42.010 -9.660 1.00 29.88 221 ILE B O 1
ATOM 3565 N N . PRO B 1 222 ? 51.276 -43.483 -8.199 1.00 30.87 222 PRO B N 1
ATOM 3566 C CA . PRO B 1 222 ? 52.469 -44.286 -8.430 1.00 31.00 222 PRO B CA 1
ATOM 3567 C C . PRO B 1 222 ? 52.651 -44.792 -9.860 1.00 31.13 222 PRO B C 1
ATOM 3568 O O . PRO B 1 222 ? 53.776 -44.825 -10.361 1.00 30.81 222 PRO B O 1
ATOM 3572 N N . TRP B 1 223 ? 51.558 -45.215 -10.522 1.00 29.67 223 TRP B N 1
ATOM 3573 C CA . TRP B 1 223 ? 51.674 -45.626 -11.922 1.00 29.22 223 TRP B CA 1
ATOM 3574 C C . TRP B 1 223 ? 52.305 -44.541 -12.788 1.00 28.03 223 TRP B C 1
ATOM 3575 O O . TRP B 1 223 ? 53.219 -44.809 -13.581 1.00 30.05 223 TRP B O 1
ATOM 3586 N N . LEU B 1 224 ? 51.762 -43.326 -12.659 1.00 28.47 224 LEU B N 1
ATOM 3587 C CA . LEU B 1 224 ? 52.203 -42.195 -13.440 1.00 27.29 224 LEU B CA 1
ATOM 3588 C C . LEU B 1 224 ? 53.659 -41.841 -13.126 1.00 30.09 224 LEU B C 1
ATOM 3589 O O . LEU B 1 224 ? 54.441 -41.548 -14.052 1.00 30.10 224 LEU B O 1
ATOM 3594 N N . LYS B 1 225 ? 54.013 -41.846 -11.821 1.00 29.47 225 LYS B N 1
ATOM 3595 C CA . LYS B 1 225 ? 55.395 -41.571 -11.419 1.00 30.10 225 LYS B CA 1
ATOM 3596 C C . LYS B 1 225 ? 56.345 -42.610 -11.999 1.00 29.77 225 LYS B C 1
ATOM 3597 O O . LYS B 1 225 ? 57.395 -42.288 -12.546 1.00 30.70 225 LYS B O 1
ATOM 3603 N N . ILE B 1 226 ? 56.018 -43.889 -11.851 1.00 29.92 226 ILE B N 1
ATOM 3604 C CA . ILE B 1 226 ? 56.943 -44.905 -12.316 1.00 30.66 226 ILE B CA 1
ATOM 3605 C C . ILE B 1 226 ? 57.175 -44.722 -13.822 1.00 34.80 226 ILE B C 1
ATOM 3606 O O . ILE B 1 226 ? 58.302 -44.793 -14.312 1.00 33.85 226 ILE B O 1
ATOM 3611 N N . PHE B 1 227 ? 56.100 -44.564 -14.616 1.00 30.86 227 PHE B N 1
ATOM 3612 C CA . PHE B 1 227 ? 56.261 -44.722 -16.056 1.00 29.66 227 PHE B CA 1
ATOM 3613 C C . PHE B 1 227 ? 56.514 -43.407 -16.776 1.00 29.41 227 PHE B C 1
ATOM 3614 O O . PHE B 1 227 ? 57.205 -43.409 -17.794 1.00 32.35 227 PHE B O 1
ATOM 3622 N N . ILE B 1 228 ? 55.885 -42.313 -16.347 1.00 28.69 228 ILE B N 1
ATOM 3623 C CA . ILE B 1 228 ? 56.139 -41.029 -16.989 1.00 29.36 228 ILE B CA 1
ATOM 3624 C C . ILE B 1 228 ? 57.515 -40.488 -16.561 1.00 32.69 228 ILE B C 1
ATOM 3625 O O . ILE B 1 228 ? 58.205 -39.900 -17.373 1.00 32.46 228 ILE B O 1
ATOM 3630 N N . ASP B 1 229 ? 57.883 -40.670 -15.286 1.00 32.21 229 ASP B N 1
ATOM 3631 C CA . ASP B 1 229 ? 59.097 -40.061 -14.731 1.00 33.85 229 ASP B CA 1
ATOM 3632 C C . ASP B 1 229 ? 60.230 -41.064 -14.519 1.00 36.61 229 ASP B C 1
ATOM 3633 O O . ASP B 1 229 ? 61.309 -40.667 -14.055 1.00 35.09 229 ASP B O 1
ATOM 3638 N N . ASN B 1 230 ? 59.991 -42.350 -14.828 1.00 34.53 230 ASN B N 1
ATOM 3639 C CA . ASN B 1 230 ? 60.911 -43.426 -14.483 1.00 35.20 230 ASN B CA 1
ATOM 3640 C C . ASN B 1 230 ? 61.206 -43.424 -12.980 1.00 36.73 230 ASN B C 1
ATOM 3641 O O . ASN B 1 230 ? 62.290 -43.838 -12.556 1.00 39.03 230 ASN B O 1
ATOM 3646 N N . ASP B 1 231 ? 60.280 -42.903 -12.174 1.00 34.82 231 ASP B N 1
ATOM 3647 C CA . ASP B 1 231 ? 60.538 -42.640 -10.768 1.00 35.94 231 ASP B CA 1
ATOM 3648 C C . ASP B 1 231 ? 60.169 -43.863 -9.927 1.00 36.36 231 ASP B C 1
ATOM 3649 O O . ASP B 1 231 ? 59.064 -43.916 -9.385 1.00 34.19 231 ASP B O 1
ATOM 3654 N N . THR B 1 232 ? 61.136 -44.785 -9.749 1.00 36.82 232 THR B N 1
ATOM 3655 C CA . THR B 1 232 ? 60.912 -46.027 -9.016 1.00 39.33 232 THR B CA 1
ATOM 3656 C C . THR B 1 232 ? 60.951 -45.798 -7.497 1.00 38.67 232 THR B C 1
ATOM 3657 O O . THR B 1 232 ? 60.765 -46.754 -6.752 1.00 36.10 232 THR B O 1
ATOM 3661 N N . ARG B 1 233 ? 61.060 -44.550 -7.029 1.00 35.09 233 ARG B N 1
ATOM 3662 C CA . ARG B 1 233 ? 60.708 -44.263 -5.636 1.00 38.01 233 ARG B CA 1
ATOM 3663 C C . ARG B 1 233 ? 59.244 -44.595 -5.343 1.00 37.06 233 ARG B C 1
ATOM 3664 O O . ARG B 1 233 ? 58.876 -44.740 -4.176 1.00 34.62 233 ARG B O 1
ATOM 3672 N N . PHE B 1 234 ? 58.392 -44.725 -6.394 1.00 34.95 234 PHE B N 1
ATOM 3673 C CA . PHE B 1 234 ? 56.975 -44.983 -6.180 1.00 32.38 234 PHE B CA 1
ATOM 3674 C C . PHE B 1 234 ? 56.642 -46.459 -6.374 1.00 32.65 234 PHE B C 1
ATOM 3675 O O . PHE B 1 234 ? 55.512 -46.863 -6.103 1.00 31.98 234 PHE B O 1
ATOM 3683 N N . SER B 1 235 ? 57.631 -47.271 -6.764 1.00 33.32 235 SER B N 1
ATOM 3684 C CA . SER B 1 235 ? 57.430 -48.701 -6.920 1.00 35.91 235 SER B CA 1
ATOM 3685 C C . SER B 1 235 ? 56.951 -49.378 -5.645 1.00 37.46 235 SER B C 1
ATOM 3686 O O . SER B 1 235 ? 56.227 -50.367 -5.720 1.00 37.50 235 SER B O 1
ATOM 3689 N N . GLN B 1 236 ? 57.364 -48.861 -4.478 1.00 37.97 236 GLN B N 1
ATOM 3690 C CA . GLN B 1 236 ? 56.994 -49.475 -3.206 1.00 40.05 236 GLN B CA 1
ATOM 3691 C C . GLN B 1 236 ? 55.483 -49.510 -2.943 1.00 40.70 236 GLN B C 1
ATOM 3692 O O . GLN B 1 236 ? 55.040 -50.256 -2.072 1.00 36.02 236 GLN B O 1
ATOM 3698 N N . PHE B 1 237 ? 54.700 -48.641 -3.616 1.00 37.65 237 PHE B N 1
ATOM 3699 C CA . PHE B 1 237 ? 53.278 -48.579 -3.352 1.00 36.20 237 PHE B CA 1
ATOM 3700 C C . PHE B 1 237 ? 52.520 -49.649 -4.125 1.00 36.64 237 PHE B C 1
ATOM 3701 O O . PHE B 1 237 ? 51.405 -49.967 -3.726 1.00 37.67 237 PHE B O 1
ATOM 3709 N N . LEU B 1 238 ? 53.132 -50.214 -5.181 1.00 38.24 238 LEU B N 1
ATOM 3710 C CA . LEU B 1 238 ? 52.446 -51.161 -6.063 1.00 38.03 238 LEU B CA 1
ATOM 3711 C C . LEU B 1 238 ? 53.117 -52.535 -6.087 1.00 37.96 238 LEU B C 1
ATOM 3712 O O . LEU B 1 238 ? 52.470 -53.540 -6.360 1.00 36.33 238 LEU B O 1
ATOM 3717 N N . CYS B 1 239 ? 54.414 -52.578 -5.798 1.00 36.57 239 CYS B N 1
ATOM 3718 C CA . CYS B 1 239 ? 55.146 -53.828 -5.849 1.00 37.54 239 CYS B CA 1
ATOM 3719 C C . CYS B 1 239 ? 55.812 -54.132 -4.504 1.00 43.60 239 CYS B C 1
ATOM 3720 O O . CYS B 1 239 ? 56.967 -53.778 -4.296 1.00 40.71 239 CYS B O 1
ATOM 3723 N N . PRO B 1 240 ? 55.095 -54.733 -3.543 1.00 42.63 240 PRO B N 1
ATOM 3724 C CA . PRO B 1 240 ? 53.722 -55.166 -3.710 1.00 43.71 240 PRO B CA 1
ATOM 3725 C C . PRO B 1 240 ? 52.760 -54.062 -3.311 1.00 40.28 240 PRO B C 1
ATOM 3726 O O . PRO B 1 240 ? 53.172 -52.940 -3.024 1.00 43.26 240 PRO B O 1
ATOM 3730 N N . LEU B 1 241 ? 51.466 -54.368 -3.339 1.00 41.15 241 LEU B N 1
ATOM 3731 C CA . LEU B 1 241 ? 50.475 -53.363 -3.017 1.00 42.14 241 LEU B CA 1
ATOM 3732 C C . LEU B 1 241 ? 50.611 -53.061 -1.525 1.00 45.08 241 LEU B C 1
ATOM 3733 O O . LEU B 1 241 ? 50.431 -53.944 -0.705 1.00 47.95 241 LEU B O 1
ATOM 3738 N N . ALA B 1 242 ? 50.970 -51.819 -1.195 1.00 43.55 242 ALA B N 1
ATOM 3739 C CA . ALA B 1 242 ? 51.368 -51.470 0.161 1.00 45.35 242 ALA B CA 1
ATOM 3740 C C . ALA B 1 242 ? 50.136 -51.311 1.046 1.00 46.06 242 ALA B C 1
ATOM 3741 O O . ALA B 1 242 ? 50.215 -51.542 2.231 1.00 44.72 242 ALA B O 1
ATOM 3743 N N . ASP B 1 243 ? 49.027 -50.837 0.490 1.00 43.03 243 ASP B N 1
ATOM 3744 C CA . ASP B 1 243 ? 47.751 -50.758 1.182 1.00 38.74 243 ASP B CA 1
ATOM 3745 C C . ASP B 1 243 ? 46.675 -51.368 0.274 1.00 43.62 243 ASP B C 1
ATOM 3746 O O . ASP B 1 243 ? 46.536 -50.919 -0.869 1.00 40.00 243 ASP B O 1
ATOM 3751 N N . GLN B 1 244 ? 45.903 -52.337 0.800 1.00 41.66 244 GLN B N 1
ATOM 3752 C CA . GLN B 1 244 ? 44.894 -53.067 0.053 1.00 41.47 244 GLN B CA 1
ATOM 3753 C C . GLN B 1 244 ? 43.499 -52.502 0.284 1.00 38.45 244 GLN B C 1
ATOM 3754 O O . GLN B 1 244 ? 42.539 -53.002 -0.305 1.00 36.71 244 GLN B O 1
ATOM 3760 N N . SER B 1 245 ? 43.395 -51.449 1.090 1.00 37.84 245 SER B N 1
ATOM 3761 C CA . SER B 1 245 ? 42.123 -50.790 1.364 1.00 41.54 245 SER B CA 1
ATOM 3762 C C . SER B 1 245 ? 41.371 -50.505 0.057 1.00 37.83 245 SER B C 1
ATOM 3763 O O . SER B 1 245 ? 41.895 -49.777 -0.771 1.00 37.29 245 SER B O 1
ATOM 3766 N N . GLY B 1 246 ? 40.137 -51.005 -0.028 1.00 37.03 246 GLY B N 1
ATOM 3767 C CA . GLY B 1 246 ? 39.219 -50.729 -1.122 1.00 35.64 246 GLY B CA 1
ATOM 3768 C C . GLY B 1 246 ? 39.533 -51.470 -2.412 1.00 35.50 246 GLY B C 1
ATOM 3769 O O . GLY B 1 246 ? 38.862 -51.194 -3.398 1.00 35.74 246 GLY B O 1
ATOM 3770 N N . ILE B 1 247 ? 40.517 -52.386 -2.408 1.00 34.28 247 ILE B N 1
ATOM 3771 C CA . ILE B 1 247 ? 40.890 -53.157 -3.585 1.00 35.64 247 ILE B CA 1
ATOM 3772 C C . ILE B 1 247 ? 40.510 -54.613 -3.393 1.00 38.44 247 ILE B C 1
ATOM 3773 O O . ILE B 1 247 ? 40.944 -55.225 -2.421 1.00 38.81 247 ILE B O 1
ATOM 3778 N N . ARG B 1 248 ? 39.643 -55.127 -4.279 1.00 35.43 248 ARG B N 1
ATOM 3779 C CA . ARG B 1 248 ? 39.121 -56.487 -4.206 1.00 38.29 248 ARG B CA 1
ATOM 3780 C C . ARG B 1 248 ? 40.084 -57.466 -4.864 1.00 41.16 248 ARG B C 1
ATOM 3781 O O . ARG B 1 248 ? 40.129 -58.640 -4.511 1.00 37.61 248 ARG B O 1
ATOM 3789 N N . GLN B 1 249 ? 40.785 -57.004 -5.897 1.00 35.71 249 GLN B N 1
ATOM 3790 C CA . GLN B 1 249 ? 41.658 -57.876 -6.651 1.00 37.13 249 GLN B CA 1
ATOM 3791 C C . GLN B 1 249 ? 42.735 -57.007 -7.282 1.00 36.71 249 GLN B C 1
ATOM 3792 O O . GLN B 1 249 ? 42.458 -55.896 -7.756 1.00 36.30 249 GLN B O 1
ATOM 3798 N N . TYR B 1 250 ? 43.952 -57.539 -7.295 1.00 35.12 250 TYR B N 1
ATOM 3799 C CA . TYR B 1 250 ? 45.107 -56.883 -7.875 1.00 34.45 250 TYR B CA 1
ATOM 3800 C C . TYR B 1 250 ? 45.905 -57.924 -8.663 1.00 37.15 250 TYR B C 1
ATOM 3801 O O . TYR B 1 250 ? 46.156 -59.014 -8.165 1.00 36.98 250 TYR B O 1
ATOM 3810 N N . ARG B 1 251 ? 46.204 -57.615 -9.929 1.00 33.32 251 ARG B N 1
ATOM 3811 C CA . ARG B 1 251 ? 47.121 -58.370 -10.763 1.00 37.18 251 ARG B CA 1
ATOM 3812 C C . ARG B 1 251 ? 48.082 -57.378 -11.410 1.00 36.82 251 ARG B C 1
ATOM 3813 O O . ARG B 1 251 ? 47.667 -56.264 -11.757 1.00 35.40 251 ARG B O 1
ATOM 3821 N N . SER B 1 252 ? 49.342 -57.788 -11.601 1.00 34.17 252 SER B N 1
ATOM 3822 C CA . SER B 1 252 ? 50.342 -56.920 -12.212 1.00 35.64 252 SER B CA 1
ATOM 3823 C C . SER B 1 252 ? 51.548 -57.734 -12.663 1.00 38.07 252 SER B C 1
ATOM 3824 O O . SER B 1 252 ? 51.693 -58.904 -12.294 1.00 38.47 252 SER B O 1
ATOM 3827 N N . SER B 1 253 ? 52.392 -57.074 -13.463 1.00 34.66 253 SER B N 1
ATOM 3828 C CA . SER B 1 253 ? 53.635 -57.632 -13.973 1.00 34.36 253 SER B CA 1
ATOM 3829 C C . SER B 1 253 ? 54.820 -57.130 -13.132 1.00 34.98 253 SER B C 1
ATOM 3830 O O . SER B 1 253 ? 55.938 -56.946 -13.644 1.00 34.03 253 SER B O 1
ATOM 3833 N N . CYS B 1 254 ? 54.546 -56.895 -11.835 1.00 36.01 254 CYS B N 1
ATOM 3834 C CA . CYS B 1 254 ? 55.571 -56.533 -10.870 1.00 39.64 254 CYS B CA 1
ATOM 3835 C C . CYS B 1 254 ? 56.733 -57.507 -10.958 1.00 41.94 254 CYS B C 1
ATOM 3836 O O . CYS B 1 254 ? 56.463 -58.686 -11.179 1.00 41.50 254 CYS B O 1
ATOM 3839 N N . PRO B 1 255 ? 58.016 -57.071 -10.898 1.00 43.21 255 PRO B N 1
ATOM 3840 C CA . PRO B 1 255 ? 58.379 -55.664 -10.715 1.00 43.79 255 PRO B CA 1
ATOM 3841 C C . PRO B 1 255 ? 58.170 -54.764 -11.936 1.00 41.26 255 PRO B C 1
ATOM 3842 O O . PRO B 1 255 ? 58.395 -55.156 -13.075 1.00 37.55 255 PRO B O 1
ATOM 3846 N N . LEU B 1 256 ? 57.727 -53.534 -11.681 1.00 40.39 256 LEU B N 1
ATOM 3847 C CA . LEU B 1 256 ? 57.335 -52.642 -12.763 1.00 41.16 256 LEU B CA 1
ATOM 3848 C C . LEU B 1 256 ? 58.543 -51.839 -13.224 1.00 42.12 256 LEU B C 1
ATOM 3849 O O . LEU B 1 256 ? 58.953 -50.930 -12.527 1.00 43.78 256 LEU B O 1
ATOM 3854 N N . VAL B 1 257 ? 59.131 -52.195 -14.374 1.00 40.32 257 VAL B N 1
ATOM 3855 C CA . VAL B 1 257 ? 60.392 -51.604 -14.780 1.00 41.18 257 VAL B CA 1
ATOM 3856 C C . VAL B 1 257 ? 60.113 -50.619 -15.906 1.00 43.31 257 VAL B C 1
ATOM 3857 O O . VAL B 1 257 ? 59.740 -51.048 -16.995 1.00 38.31 257 VAL B O 1
ATOM 3861 N N . PRO B 1 258 ? 60.329 -49.298 -15.689 1.00 43.00 258 PRO B N 1
ATOM 3862 C CA . PRO B 1 258 ? 60.114 -48.310 -16.737 1.00 43.17 258 PRO B CA 1
ATOM 3863 C C . PRO B 1 258 ? 61.149 -48.384 -17.861 1.00 50.68 258 PRO B C 1
ATOM 3864 O O . PRO B 1 258 ? 62.225 -48.924 -17.667 1.00 47.84 258 PRO B O 1
ATOM 3868 N N . ALA B 1 259 ? 60.819 -47.845 -19.042 1.00 54.73 259 ALA B N 1
ATOM 3869 C CA . ALA B 1 259 ? 61.683 -47.992 -20.211 1.00 69.36 259 ALA B CA 1
ATOM 3870 C C . ALA B 1 259 ? 62.950 -47.144 -20.058 1.00 69.15 259 ALA B C 1
ATOM 3871 O O . ALA B 1 259 ? 64.013 -47.734 -20.338 1.00 80.51 259 ALA B O 1
#

Sequence (521 aa):
ANPYQRGPAPTAASVAAVTGPFATASVSVPRGNGFGGGVIYYPTDTSQGTFGGLAISPGLNGTWPGIAWLGSRLASQGFIVFGIETNNLNDSPTSRGTQLLAALDYLAQRSSVRSRLDPGRLAVAGHSMGGGGALDAALRRPSLKAAIGNAPYLPSNTLAGNRVPTLIYAMQNDTLVPPSRLTSLYNTIPATTERAYLEITGAGHNYIGQPSTTLARTMIPWLKIFIDNDTRFSQFLCPLADQSGIRQYRSSCPLVPATTRALANPYQRGPAPTAASVAAVTGPFATASVSVPRGNGFGGGVIYYPTDTSQGTFGGLAISPGLNGTWPGIAWLGSRLASQGFIVFGIETNNLNDSPTSRGTQLLAALDYLAQRRSSVRSRLDPGRLAVAGHSMGGGGALDAALRRPSLKAAIGNAPYLPSNTLAGNRVPTLIYAMQNDTLVPPSRLTSLYNTIPATTERAYLEITGAGHNYIGQQPSTTLARTMIPWLKIFIDNDTRFSQFLCPLADQSGIRQYRSSCPLVPA

B-factor: mean 34.72, std 8.32, range [16.45, 84.41]

Radius of gyration: 23.26 Å; Cα contacts (8 Å, |Δi|>4): 1325; chains: 2; bounding box: 62×71×48 Å

Solvent-accessible surface area: 18894 Å² total; per-residue (Å²): 152,38,99,75,69,14,14,92,79,14,76,70,79,35,4,29,35,50,85,17,72,13,60,10,7,8,29,34,14,110,155,31,83,49,2,5,0,9,25,0,28,25,0,54,56,87,99,79,36,53,3,0,0,1,0,3,0,3,7,84,104,22,48,5,31,22,10,24,22,4,0,34,10,2,0,3,5,0,0,0,0,0,0,0,33,10,53,83,92,118,16,49,10,71,34,0,0,70,3,0,16,21,0,0,44,34,0,24,109,110,0,88,3,117,98,62,6,29,86,51,9,18,0,0,8,4,11,14,45,0,0,0,0,0,0,24,0,1,60,109,66,72,88,9,43,0,0,3,0,2,0,0,66,4,71,74,25,54,0,71,60,1,186,0,12,0,2,0,0,0,0,58,93,5,124,130,3,39,24,79,59,0,42,60,0,12,87,48,10,37,87,133,9,31,45,1,1,1,9,3,74,52,2,34,30,101,68,4,18,81,46,5,63,21,0,0,23,1,7,0,0,0,0,3,0,3,0,2,44,1,77,56,4,23,99,14,4,34,114,20,73,61,127,71,38,20,136,80,55,84,37,28,50,104,6,91,25,59,126,117,211,91,223,155,41,96,74,72,14,16,90,80,16,74,63,79,33,4,28,35,49,81,19,71,14,59,11,7,7,30,36,18,109,155,32,76,49,3,6,0,8,29,0,28,26,0,57,52,82,100,77,34,51,4,0,0,0,0,2,0,2,6,76,102,21,44,4,32,22,11,25,22,4,0,33,10,2,0,2,4,1,0,0,0,0,0,0,35,9,49,86,93,116,16,49,8,66,35,0,0,66,5,0,18,24,0,0,44,34,0,24,110,116,0,88,4,120,93,64,6,29,84,50,9,15,0,0,7,5,12,13,47,0,0,0,0,0,0,18,0,1,60,120,59,82,84,8,58,0,0,2,0,1,0,0,74,5,68,75,24,51,0,70,42,0,141,0,22,0,2,0,0,0,0,53,85,6,133,130,5,46,25,82,61,0,40,58,0,12,86,48,10,25,87,126,4,34,45,1,1,1,15,2,72,51,0,34,26,100,70,5,19,78,48,4,65,21,0,0,20,0,7,0,0,0,0,3,0,5,1,2,47,1,76,56,5,23,99,15,3,33,109,21,65,58,132,70,34,21,152,84,56,85,36,26,48,105,6,100,22,130

InterPro domains:
  IPR006311 Twin-arginine translocation pathway, signal sequence [PS51318] (1-45)
  IPR029058 Alpha/Beta hydrolase fold [G3DSA:3.40.50.1820] (42-301)
  IPR029058 Alpha/Beta hydrolase fold [SSF53474] (66-284)
  IPR041127 PET hydrolase/cutinase-like [PF12740] (43-298)
  IPR050261 FrsA esterase [PTHR22946] (19-250)

Secondary structure (DSSP, 8-state):
--TT--SSPP-HHHHHSSS-SS-EEEEEE-SBTTB--EEEEEES--TT--EEEEEEE--TT--GGGGTHHHHHHHTTT-EEEEE--SSTT--HHHHHHHHHHHHHHHHHTSTTGGGEEEEEEEEEEETHHHHHHHHHHHH-TT-SEEEEES---TT---TT--S-EEEEEETT-SSS-HHHHHHHHHTS-TTS-EEEEEETT--TTGGGS--HHHHHHHHHHHHHHHH--GGGGGGBTTBS--TTEEEEEE-SS--PPPPPP-/--TT--SSPP-HHHHHSSS-SS-EEEEEE-SBTTB--EEEEEES--TT--EEEEEEE--TT--GGGGTHHHHHHHTTT-EEEEE--SSTT--HHHHHHHHHHHHHHHHHTSTTGGGEEEEEEEEEEETHHHHHHHHHHHH-TT-SEEEEES---TT---TT--S-EEEEEETT-SSS-HHHHHHHHHTS-TTS-EEEEEETT--TTGGGS--HHHHHHHHHHHHHHHH--GGGGGGTTTTS--TTEEEEEE-SS----